Protein AF-0000000068602376 (afdb_homodimer)

Secondary structure (DSSP, 8-state):
------------EEEEEEEEBSS-S-HHHH-EEEEEEEEE----TTEEEEEEEEEE--HHHHHHHHT-STTPPPSSB---S--EEEEEEE-TTS---TT-EEEE-TT--S-SSBSEEEEEGGGEEE--TTS-HHHHHTSTTHHHHHHHHHHHHT--TT-EEEESSTTSHHHHHHHHHHHHTT-EEEEEE---SSHHHHHHHHHHHHHTT-SEEEE----S-----HHHHHHHTTEEEEEESSBHHHHHHHHHHSPTTS--EEEE---TT-BPEEE-HHHHHTS--EEEE--HHHHHHHHHHHHTTHHHHHHHHHHHHHHHHTSS---GGGEEEEEGGGHHHHHHHHHHHHHHTT----S-SSEEEEE-/------------EEEEEEEEBSS-S-HHHH-EEEEEEEEE----TTEEEEEEEEEE--HHHHHHHHT-STTPPPSSB---S--EEEEEEE-TTS---TT-EEEE-TT--S-SSBSEEEEEGGGEEEE-TTS-HHHHHTSTTHHHHHHHHHHHHT--TT-EEEESSTTSHHHHHHHHHHHHTT-EEEEEE---SSHHHHHHHHHHHHHTT-SEEEE----S-----HHHHHHHTTEEEEEESSBHHHHHHHHHHSPTTS--EEEE---TT-BPEEE-HHHHHTS--EEEE--HHHHHHHHHHHHTTHHHHHHHHHHHHHHHHTSS---GGGEEEEEGGGHHHHHHHHHHHHHHSS----S-SSEEEEE-

Structure (mmCIF, N/CA/C/O backbone):
data_AF-0000000068602376-model_v1
#
loop_
_entity.id
_entity.type
_entity.pdbx_description
1 polymer enoyl-
#
loop_
_atom_site.group_PDB
_atom_site.id
_atom_site.type_symbol
_atom_site.label_atom_id
_atom_site.label_alt_id
_atom_site.label_comp_id
_atom_site.label_asym_id
_atom_site.label_entity_id
_atom_site.label_seq_id
_atom_site.pdbx_PDB_ins_code
_atom_site.Cartn_x
_atom_site.Cartn_y
_atom_site.Cartn_z
_atom_site.occupancy
_atom_site.B_iso_or_equiv
_atom_site.auth_seq_id
_atom_site.auth_comp_id
_atom_site.auth_asym_id
_atom_site.auth_atom_id
_atom_site.pdbx_PDB_model_num
ATOM 1 N N . MET A 1 1 ? -50.094 -35.875 -33.281 1 31.22 1 MET A N 1
ATOM 2 C CA . MET A 1 1 ? -48.906 -35.062 -33 1 31.22 1 MET A CA 1
ATOM 3 C C . MET A 1 1 ? -47.906 -35.875 -32.156 1 31.22 1 MET A C 1
ATOM 5 O O . MET A 1 1 ? -48.125 -36.125 -30.984 1 31.22 1 MET A O 1
ATOM 9 N N . ARG A 1 2 ? -47.188 -36.812 -32.812 1 27.69 2 ARG A N 1
ATOM 10 C CA . ARG A 1 2 ? -46.281 -37.844 -32.25 1 27.69 2 ARG A CA 1
ATOM 11 C C . ARG A 1 2 ? -45.094 -37.188 -31.562 1 27.69 2 ARG A C 1
ATOM 13 O O . ARG A 1 2 ? -44.375 -36.406 -32.188 1 27.69 2 ARG A O 1
ATOM 20 N N . ALA A 1 3 ? -45.156 -37.031 -30.234 1 40.62 3 ALA A N 1
ATOM 21 C CA . ALA A 1 3 ? -44.031 -36.562 -29.406 1 40.62 3 ALA A CA 1
ATOM 22 C C . ALA A 1 3 ? -42.719 -37.25 -29.844 1 40.62 3 ALA A C 1
ATOM 24 O O . ALA A 1 3 ? -42.625 -38.469 -29.859 1 40.62 3 ALA A O 1
ATOM 25 N N . LEU A 1 4 ? -41.969 -36.656 -30.734 1 33.56 4 LEU A N 1
ATOM 26 C CA . LEU A 1 4 ? -40.625 -37.094 -31.094 1 33.56 4 LEU A CA 1
ATOM 27 C C . LEU A 1 4 ? -39.812 -37.469 -29.859 1 33.56 4 LEU A C 1
ATOM 29 O O . LEU A 1 4 ? -39.625 -36.625 -28.969 1 33.56 4 LEU A O 1
ATOM 33 N N . ALA A 1 5 ? -39.875 -38.688 -29.469 1 34.16 5 ALA A N 1
ATOM 34 C CA . ALA A 1 5 ? -39.062 -39.156 -28.359 1 34.16 5 ALA A CA 1
ATOM 35 C C . ALA A 1 5 ? -37.625 -38.656 -28.484 1 34.16 5 ALA A C 1
ATOM 37 O O . ALA A 1 5 ? -36.969 -38.844 -29.516 1 34.16 5 ALA A O 1
ATOM 38 N N . ALA A 1 6 ? -37.469 -37.594 -27.922 1 48.09 6 ALA A N 1
ATOM 39 C CA . ALA A 1 6 ? -36.094 -37.125 -27.703 1 48.09 6 ALA A CA 1
ATOM 40 C C . ALA A 1 6 ? -35.156 -38.25 -27.328 1 48.09 6 ALA A C 1
ATOM 42 O O . ALA A 1 6 ? -35.312 -38.875 -26.281 1 48.09 6 ALA A O 1
ATOM 43 N N . VAL A 1 7 ? -34.781 -39.094 -28.359 1 37.28 7 VAL A N 1
ATOM 44 C CA . VAL A 1 7 ? -33.719 -40.031 -28.141 1 37.28 7 VAL A CA 1
ATOM 45 C C . VAL A 1 7 ? -32.625 -39.406 -27.266 1 37.28 7 VAL A C 1
ATOM 47 O O . VAL A 1 7 ? -32 -38.406 -27.656 1 37.28 7 VAL A O 1
ATOM 50 N N . ARG A 1 8 ? -32.719 -39.594 -26.047 1 38.03 8 ARG A N 1
ATOM 51 C CA . ARG A 1 8 ? -31.609 -39.25 -25.156 1 38.03 8 ARG A CA 1
ATOM 52 C C . ARG A 1 8 ? -30.328 -39.969 -25.562 1 38.03 8 ARG A C 1
ATOM 54 O O . ARG A 1 8 ? -30.234 -41.188 -25.469 1 38.03 8 ARG A O 1
ATOM 61 N N . HIS A 1 9 ? -29.672 -39.625 -26.734 1 37.62 9 HIS A N 1
ATOM 62 C CA . HIS A 1 9 ? -28.297 -40.062 -26.922 1 37.62 9 HIS A CA 1
ATOM 63 C C . HIS A 1 9 ? -27.562 -40.125 -25.578 1 37.62 9 HIS A C 1
ATOM 65 O O . HIS A 1 9 ? -27.328 -39.125 -24.922 1 37.62 9 HIS A O 1
ATOM 71 N N . THR A 1 10 ? -27.812 -41.125 -24.938 1 39.94 10 THR A N 1
ATOM 72 C CA . THR A 1 10 ? -27.016 -41.375 -23.75 1 39.94 10 THR A CA 1
ATOM 73 C C . THR A 1 10 ? -25.531 -41.25 -24.062 1 39.94 10 THR A C 1
ATOM 75 O O . THR A 1 10 ? -24.984 -42.062 -24.828 1 39.94 10 THR A O 1
ATOM 78 N N . ALA A 1 11 ? -24.984 -40.125 -24.234 1 47.94 11 ALA A N 1
ATOM 79 C CA . ALA A 1 11 ? -23.562 -39.875 -24.406 1 47.94 11 ALA A CA 1
ATOM 80 C C . ALA A 1 11 ? -22.719 -40.906 -23.641 1 47.94 11 ALA A C 1
ATOM 82 O O . ALA A 1 11 ? -22.891 -41.062 -22.438 1 47.94 11 ALA A O 1
ATOM 83 N N . ARG A 1 12 ? -22.328 -42 -24.234 1 52.59 12 ARG A N 1
ATOM 84 C CA . ARG A 1 12 ? -21.406 -42.969 -23.672 1 52.59 12 ARG A CA 1
ATOM 85 C C . ARG A 1 12 ? -20.266 -42.281 -22.938 1 52.59 12 ARG A C 1
ATOM 87 O O . ARG A 1 12 ? -19.609 -41.375 -23.484 1 52.59 12 ARG A O 1
ATOM 94 N N . ARG A 1 13 ? -20.328 -42.125 -21.547 1 64 13 ARG A N 1
ATOM 95 C CA . ARG A 1 13 ? -19.25 -41.531 -20.781 1 64 13 ARG A CA 1
ATOM 96 C C . ARG A 1 13 ? -18.094 -42.5 -20.562 1 64 13 ARG A C 1
ATOM 98 O O . ARG A 1 13 ? -18.328 -43.656 -20.219 1 64 13 ARG A O 1
ATOM 105 N N . ALA A 1 14 ? -16.906 -42.344 -21.188 1 81.69 14 ALA A N 1
ATOM 106 C CA . ALA A 1 14 ? -15.648 -43 -20.844 1 81.69 14 ALA A CA 1
ATOM 107 C C . ALA A 1 14 ? -15.117 -42.5 -19.5 1 81.69 14 ALA A C 1
ATOM 109 O O . ALA A 1 14 ? -15.75 -41.656 -18.844 1 81.69 14 ALA A O 1
ATOM 110 N N . HIS A 1 15 ? -14.305 -43.312 -18.922 1 88.62 15 HIS A N 1
ATOM 111 C CA . HIS A 1 15 ? -13.711 -42.969 -17.641 1 88.62 15 HIS A CA 1
ATOM 112 C C . HIS A 1 15 ? -12.211 -42.75 -17.766 1 88.62 15 HIS A C 1
ATOM 114 O O . HIS A 1 15 ? -11.586 -43.25 -18.703 1 88.62 15 HIS A O 1
ATOM 120 N N . THR A 1 16 ? -11.703 -41.938 -16.922 1 92.5 16 THR A N 1
ATOM 121 C CA . TH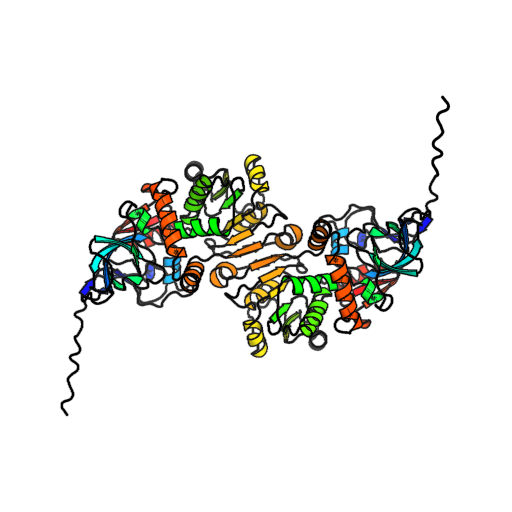R A 1 16 ? -10.266 -41.719 -16.875 1 92.5 16 THR A CA 1
ATOM 122 C C . THR A 1 16 ? -9.773 -41.688 -15.422 1 92.5 16 THR A C 1
ATOM 124 O O . THR A 1 16 ? -10.578 -41.719 -14.492 1 92.5 16 THR A O 1
ATOM 127 N N . GLN A 1 17 ? -8.461 -41.781 -15.289 1 95.75 17 GLN A N 1
ATOM 128 C CA . GLN A 1 17 ? -7.828 -41.656 -13.977 1 95.75 17 GLN A CA 1
ATOM 129 C C . GLN A 1 17 ? -7.605 -40.219 -13.594 1 95.75 17 GLN A C 1
ATOM 131 O O . GLN A 1 17 ? -7.234 -39.375 -14.438 1 95.75 17 GLN A O 1
ATOM 136 N N . ALA A 1 18 ? -7.926 -39.875 -12.375 1 97.06 18 ALA A N 1
ATOM 137 C CA . ALA A 1 18 ? -7.738 -38.5 -11.875 1 97.06 18 ALA A CA 1
ATOM 138 C C . ALA A 1 18 ? -7.684 -38.469 -10.352 1 97.06 18 ALA A C 1
ATOM 140 O O . ALA A 1 18 ? -8.031 -39.469 -9.695 1 97.06 18 ALA A O 1
ATOM 141 N N . LEU A 1 19 ? -7.113 -37.5 -9.82 1 96.44 19 LEU A N 1
ATOM 142 C CA . LEU A 1 19 ? -7.383 -37.156 -8.422 1 96.44 19 LEU A CA 1
ATOM 143 C C . LEU A 1 19 ? -8.719 -36.438 -8.289 1 96.44 19 LEU A C 1
ATOM 145 O O . LEU A 1 19 ? -9.141 -35.719 -9.195 1 96.44 19 LEU A O 1
ATOM 149 N N . TRP A 1 20 ? -9.32 -36.688 -7.188 1 95.25 20 TRP A N 1
ATOM 150 C CA . TRP A 1 20 ? -10.703 -36.25 -6.984 1 95.25 20 TRP A CA 1
ATOM 151 C C . TRP A 1 20 ? -10.945 -35.875 -5.527 1 95.25 20 TRP A C 1
ATOM 153 O O . TRP A 1 20 ? -10.367 -36.5 -4.617 1 95.25 20 TRP A O 1
ATOM 163 N N . HIS A 1 21 ? -11.719 -34.781 -5.328 1 96 21 HIS A N 1
ATOM 164 C CA . HIS A 1 21 ? -12.18 -34.5 -3.975 1 96 21 HIS A CA 1
ATOM 165 C C . HIS A 1 21 ? -13.648 -34.062 -3.969 1 96 21 HIS A C 1
ATOM 167 O O . HIS A 1 21 ? -14.086 -33.344 -4.855 1 96 21 HIS A O 1
ATOM 173 N N . ASP A 1 22 ? -14.375 -34.5 -2.959 1 96.25 22 ASP A N 1
ATOM 174 C CA . ASP A 1 22 ? -15.812 -34.25 -2.844 1 96.25 22 ASP A CA 1
ATOM 175 C C . ASP A 1 22 ? -16.094 -33.094 -1.911 1 96.25 22 ASP A C 1
ATOM 177 O O . ASP A 1 22 ? -17.188 -32.5 -1.949 1 96.25 22 ASP A O 1
ATOM 181 N N . VAL A 1 23 ? -15.18 -32.844 -1.091 1 96.62 23 VAL A N 1
ATOM 182 C CA . VAL A 1 23 ? -15.336 -31.781 -0.103 1 96.62 23 VAL A CA 1
ATOM 183 C C . VAL A 1 23 ? -14.047 -30.969 -0.009 1 96.62 23 VAL A C 1
ATOM 185 O O . VAL A 1 23 ? -13.008 -31.391 -0.519 1 96.62 23 VAL A O 1
ATOM 188 N N . ARG A 1 24 ? -14.227 -29.781 0.564 1 96.12 24 ARG A N 1
ATOM 189 C CA . ARG A 1 24 ? -13.047 -28.969 0.832 1 96.12 24 ARG A CA 1
ATOM 190 C C . ARG A 1 24 ? -12.297 -29.484 2.053 1 96.12 24 ARG A C 1
ATOM 192 O O . ARG A 1 24 ? -12.883 -30.125 2.928 1 96.12 24 ARG A O 1
ATOM 199 N N . GLY A 1 25 ? -11.023 -29.234 2.125 1 93.94 25 GLY A N 1
ATOM 200 C CA . GLY A 1 25 ? -10.172 -29.641 3.238 1 93.94 25 GLY A CA 1
ATOM 201 C C . GLY A 1 25 ? -8.719 -29.812 2.848 1 93.94 25 GLY A C 1
ATOM 202 O O . GLY A 1 25 ? -8.352 -29.625 1.685 1 93.94 25 GLY A O 1
ATOM 203 N N . PRO A 1 26 ? -7.895 -30.172 3.834 1 91.06 26 PRO A N 1
ATOM 204 C CA . PRO A 1 26 ? -6.492 -30.453 3.506 1 91.06 26 PRO A CA 1
ATOM 205 C C . PRO A 1 26 ? -6.344 -31.531 2.438 1 91.06 26 PRO A C 1
ATOM 207 O O . PRO A 1 26 ? -7.02 -32.562 2.494 1 91.06 26 PRO A O 1
ATOM 210 N N . PRO A 1 27 ? -5.492 -31.375 1.512 1 92 27 PRO A N 1
ATOM 211 C CA . PRO A 1 27 ? -5.367 -32.312 0.386 1 92 27 PRO A CA 1
ATOM 212 C C . PRO A 1 27 ? -5.156 -33.75 0.834 1 92 27 PRO A C 1
ATOM 214 O O . PRO A 1 27 ? -5.773 -34.656 0.289 1 92 27 PRO A O 1
ATOM 217 N N . CYS A 1 28 ? -4.363 -33.938 1.797 1 89.12 28 CYS A N 1
ATOM 218 C CA . CYS A 1 28 ? -4.027 -35.281 2.254 1 89.12 28 CYS A CA 1
ATOM 219 C C . CYS A 1 28 ? -5.258 -36 2.818 1 89.12 28 CYS A C 1
ATOM 221 O O . CYS A 1 28 ? -5.277 -37.219 2.922 1 89.12 28 CYS A O 1
ATOM 223 N N . GLU A 1 29 ? -6.199 -35.281 3.143 1 91.56 29 GLU A N 1
ATOM 224 C CA . GLU A 1 29 ? -7.383 -35.844 3.777 1 91.56 29 GLU A CA 1
ATOM 225 C C . GLU A 1 29 ? -8.523 -36 2.775 1 91.56 29 GLU A C 1
ATOM 227 O O . GLU A 1 29 ? -9.352 -36.906 2.904 1 91.56 29 GLU A O 1
ATOM 232 N N . VAL A 1 30 ? -8.57 -35.156 1.806 1 95.75 30 VAL A N 1
ATOM 233 C CA . VAL A 1 30 ? -9.82 -35.094 1.056 1 95.75 30 VAL A CA 1
ATOM 234 C C . VAL A 1 30 ? -9.594 -35.625 -0.364 1 95.75 30 VAL A C 1
ATOM 236 O O . VAL A 1 30 ? -10.555 -35.938 -1.068 1 95.75 30 VAL A O 1
ATOM 239 N N . LEU A 1 31 ? -8.383 -35.688 -0.859 1 95.81 31 LEU A N 1
ATOM 240 C CA . LEU A 1 31 ? -8.102 -36.156 -2.215 1 95.81 31 LEU A CA 1
ATOM 241 C C . LEU A 1 31 ? -8.148 -37.656 -2.299 1 95.81 31 LEU A C 1
ATOM 243 O O . LEU A 1 31 ? -7.691 -38.344 -1.386 1 95.81 31 LEU A O 1
ATOM 247 N N . THR A 1 32 ? -8.664 -38.125 -3.369 1 95.81 32 THR A N 1
ATOM 248 C CA . THR A 1 32 ? -8.664 -39.562 -3.67 1 95.81 32 THR A CA 1
ATOM 249 C C . THR A 1 32 ? -8.281 -39.781 -5.129 1 95.81 32 THR A C 1
ATOM 251 O O . THR A 1 32 ? -8.68 -39.031 -6.016 1 95.81 32 THR A O 1
ATOM 254 N N . PHE A 1 33 ? -7.539 -40.844 -5.359 1 95.56 33 PHE A N 1
ATOM 255 C CA . PHE A 1 33 ? -7.285 -41.312 -6.719 1 95.56 33 PHE A CA 1
ATOM 256 C C . PHE A 1 33 ? -8.445 -42.156 -7.227 1 95.56 33 PHE A C 1
ATOM 258 O O . PHE A 1 33 ? -8.875 -43.125 -6.559 1 95.56 33 PHE A O 1
ATOM 265 N N . ARG A 1 34 ? -8.898 -41.781 -8.359 1 95.5 34 ARG A N 1
ATOM 266 C CA . ARG A 1 34 ? -10.023 -42.5 -8.945 1 95.5 34 ARG A CA 1
ATOM 267 C C . ARG A 1 34 ? -9.711 -42.938 -10.383 1 95.5 34 ARG A C 1
ATOM 269 O O . ARG A 1 34 ? -9.078 -42.188 -11.133 1 95.5 34 ARG A O 1
ATOM 276 N N . ASP A 1 35 ? -10.219 -44.031 -10.773 1 93.25 35 ASP A N 1
ATOM 277 C CA . ASP A 1 35 ? -10.055 -44.531 -12.141 1 93.25 35 ASP A CA 1
ATOM 278 C C . ASP A 1 35 ? -11.375 -44.5 -12.898 1 93.25 35 ASP A C 1
ATOM 280 O O . ASP A 1 35 ? -11.469 -45 -14.023 1 93.25 35 ASP A O 1
ATOM 284 N N . ASP A 1 36 ? -12.336 -43.938 -12.25 1 93.69 36 ASP A N 1
ATOM 285 C CA . ASP A 1 36 ? -13.672 -43.938 -12.836 1 93.69 36 ASP A CA 1
ATOM 286 C C . ASP A 1 36 ? -14.211 -42.531 -13 1 93.69 36 ASP A C 1
ATOM 288 O O . ASP A 1 36 ? -15.43 -42.312 -12.945 1 93.69 36 ASP A O 1
ATOM 292 N N . VAL A 1 37 ? -13.344 -41.562 -13.117 1 93.69 37 VAL A N 1
ATOM 293 C CA . VAL A 1 37 ? -13.805 -40.188 -13.32 1 93.69 37 VAL A CA 1
ATOM 294 C C . VAL A 1 37 ? -14.359 -40.031 -14.734 1 93.69 37 VAL A C 1
ATOM 296 O O . VAL A 1 37 ? -13.703 -40.406 -15.711 1 93.69 37 VAL A O 1
ATOM 299 N N . PRO A 1 38 ? -15.547 -39.531 -14.828 1 89.88 38 PRO A N 1
ATOM 300 C CA . PRO A 1 38 ? -16.188 -39.438 -16.141 1 89.88 38 PRO A CA 1
ATOM 301 C C . PRO A 1 38 ? -15.453 -38.469 -17.078 1 89.88 38 PRO A C 1
ATOM 303 O O . PRO A 1 38 ? -14.961 -37.438 -16.641 1 89.88 38 PRO A O 1
ATOM 306 N N . VAL A 1 39 ? -15.289 -38.844 -18.344 1 90.81 39 VAL A N 1
ATOM 307 C CA . VAL A 1 39 ? -14.766 -38 -19.422 1 90.81 39 VAL A CA 1
ATOM 308 C C . VAL A 1 39 ? -15.648 -38.156 -20.672 1 90.81 39 VAL A C 1
ATOM 310 O O . VAL A 1 39 ? -16.141 -39.25 -20.969 1 90.81 39 VAL A O 1
ATOM 313 N N . GLU A 1 40 ? -15.906 -37.094 -21.281 1 88 40 GLU A N 1
ATOM 314 C CA . GLU A 1 40 ? -16.734 -37.094 -22.469 1 88 40 GLU A CA 1
ATOM 315 C C . GLU A 1 40 ? -16.109 -37.969 -23.562 1 88 40 GLU A C 1
ATOM 317 O O . GLU A 1 40 ? -14.891 -37.938 -23.766 1 88 40 GLU A O 1
ATOM 322 N N . THR A 1 41 ? -16.922 -38.719 -24.266 1 88.06 41 THR A N 1
ATOM 323 C CA . THR A 1 41 ? -16.422 -39.625 -25.297 1 88.06 41 THR A CA 1
ATOM 324 C C . THR A 1 41 ? -16.453 -38.938 -26.672 1 88.06 41 THR A C 1
ATOM 326 O O . THR A 1 41 ? -15.609 -39.219 -27.516 1 88.06 41 THR A O 1
ATOM 329 N N . THR A 1 42 ? -17.422 -38.094 -26.875 1 87.19 42 THR A N 1
ATOM 330 C CA . THR A 1 42 ? -17.578 -37.469 -28.188 1 87.19 42 THR A CA 1
ATOM 331 C C . THR A 1 42 ? -16.812 -36.156 -28.25 1 87.19 42 THR A C 1
ATOM 333 O O . THR A 1 42 ? -16.969 -35.281 -27.406 1 87.19 42 THR A O 1
ATOM 336 N N . VAL A 1 43 ? -15.914 -36.125 -29.188 1 94.19 43 VAL A N 1
ATOM 337 C CA . VAL A 1 43 ? -15.156 -34.906 -29.469 1 94.19 43 VAL A CA 1
ATOM 338 C C . VAL A 1 43 ? -15.711 -34.219 -30.719 1 94.19 43 VAL A C 1
ATOM 340 O O . VAL A 1 43 ? -15.328 -34.562 -31.844 1 94.19 43 VAL A O 1
ATOM 343 N N . GLU A 1 44 ? -16.703 -33.344 -30.562 1 93.5 44 GLU A N 1
ATOM 344 C CA . GLU A 1 44 ? -17.375 -32.656 -31.672 1 93.5 44 GLU A CA 1
ATOM 345 C C . GLU A 1 44 ? -17.25 -31.141 -31.547 1 93.5 44 GLU A C 1
ATOM 347 O O . GLU A 1 44 ? -16.766 -30.625 -30.531 1 93.5 44 GLU A O 1
ATOM 352 N N . GLY A 1 45 ? -17.531 -30.484 -32.625 1 96 45 GLY A N 1
ATOM 353 C CA . GLY A 1 45 ? -17.5 -29.031 -32.594 1 96 45 GLY A CA 1
ATOM 354 C C . GLY A 1 45 ? -16.125 -28.453 -32.281 1 96 45 GLY A C 1
ATOM 355 O O . GLY A 1 45 ? -15.148 -28.797 -32.969 1 96 45 GLY A O 1
ATOM 356 N N . ASP A 1 46 ? -16.078 -27.609 -31.203 1 96.75 46 ASP A N 1
ATOM 357 C CA . ASP A 1 46 ? -14.82 -26.922 -30.875 1 96.75 46 ASP A CA 1
ATOM 358 C C . ASP A 1 46 ? -14.07 -27.672 -29.766 1 96.75 46 ASP A C 1
ATOM 360 O O . ASP A 1 46 ? -13.117 -27.156 -29.188 1 96.75 46 ASP A O 1
ATOM 364 N N . ARG A 1 47 ? -14.477 -28.875 -29.484 1 96.88 47 ARG A N 1
ATOM 365 C CA . ARG A 1 47 ? -13.906 -29.625 -28.375 1 96.88 47 ARG A CA 1
ATOM 366 C C . ARG A 1 47 ? -12.648 -30.375 -28.797 1 96.88 47 ARG A C 1
ATOM 368 O O . ARG A 1 47 ? -12.484 -30.703 -29.984 1 96.88 47 ARG A O 1
ATOM 375 N N . VAL A 1 48 ? -11.781 -30.594 -27.891 1 97.69 48 VAL A N 1
ATOM 376 C CA . VAL A 1 48 ? -10.562 -31.375 -28.094 1 97.69 48 VAL A CA 1
ATOM 377 C C . VAL A 1 48 ? -10.367 -32.344 -26.922 1 97.69 48 VAL A C 1
ATOM 379 O O . VAL A 1 48 ? -10.773 -32.062 -25.797 1 97.69 48 VAL A O 1
ATOM 382 N N . ARG A 1 49 ? -9.828 -33.5 -27.234 1 97.38 49 ARG A N 1
ATOM 383 C CA . ARG A 1 49 ? -9.32 -34.406 -26.219 1 97.38 49 ARG A CA 1
ATOM 384 C C . ARG A 1 49 ? -7.828 -34.219 -25.984 1 97.38 49 ARG A C 1
ATOM 386 O O . ARG A 1 49 ? -7.035 -34.25 -26.938 1 97.38 49 ARG A O 1
ATOM 393 N N . VAL A 1 50 ? -7.484 -33.938 -24.812 1 97.75 50 VAL A N 1
ATOM 394 C CA . VAL A 1 50 ? -6.098 -33.625 -24.453 1 97.75 50 VAL A CA 1
ATOM 395 C C . VAL A 1 50 ? -5.586 -34.688 -23.469 1 97.75 50 VAL A C 1
ATOM 397 O O . VAL A 1 50 ? -6.18 -34.906 -22.422 1 97.75 50 VAL A O 1
ATOM 400 N N . ARG A 1 51 ? -4.566 -35.406 -23.859 1 97.88 51 ARG A N 1
ATOM 401 C CA . ARG A 1 51 ? -3.816 -36.219 -22.922 1 97.88 51 ARG A CA 1
ATOM 402 C C . ARG A 1 51 ? -2.863 -35.375 -22.078 1 97.88 51 ARG A C 1
ATOM 404 O O . ARG A 1 51 ? -1.942 -34.75 -22.609 1 97.88 51 ARG A O 1
ATOM 411 N N . ILE A 1 52 ? -3.068 -35.344 -20.781 1 98.06 52 ILE A N 1
ATOM 412 C CA . ILE A 1 52 ? -2.207 -34.531 -19.922 1 98.06 52 ILE A CA 1
ATOM 413 C C . ILE A 1 52 ? -0.85 -35.219 -19.766 1 98.06 52 ILE A C 1
ATOM 415 O O . ILE A 1 52 ? -0.779 -36.406 -19.453 1 98.06 52 ILE A O 1
ATOM 419 N N . LEU A 1 53 ? 0.186 -34.531 -20.047 1 97.94 53 LEU A N 1
ATOM 420 C CA . LEU A 1 53 ? 1.535 -35.062 -19.938 1 97.94 53 LEU A CA 1
ATOM 421 C C . LEU A 1 53 ? 2.113 -34.812 -18.547 1 97.94 53 LEU A C 1
ATOM 423 O O . LEU A 1 53 ? 2.705 -35.719 -17.953 1 97.94 53 LEU A O 1
ATOM 427 N N . ALA A 1 54 ? 1.954 -33.656 -18.047 1 97.81 54 ALA A N 1
ATOM 428 C CA . ALA A 1 54 ? 2.477 -33.281 -16.734 1 97.81 54 ALA A CA 1
ATOM 429 C C . ALA A 1 54 ? 1.721 -32.094 -16.156 1 97.81 54 ALA A C 1
ATOM 431 O O . ALA A 1 54 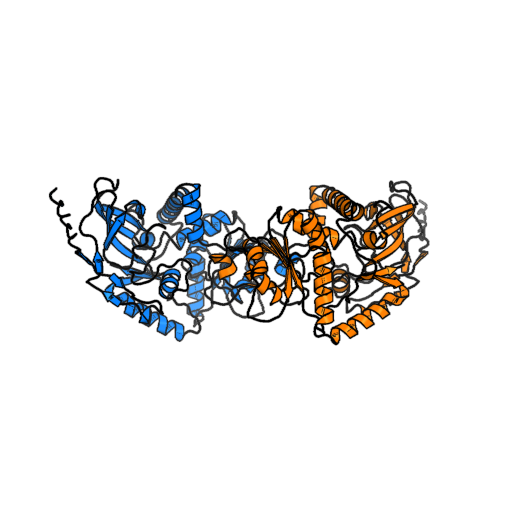? 1.228 -31.234 -16.906 1 97.81 54 ALA A O 1
ATOM 432 N N . SER A 1 55 ? 1.555 -32 -14.883 1 97.62 55 SER A N 1
ATOM 433 C CA . SER A 1 55 ? 0.908 -30.938 -14.133 1 97.62 55 SER A CA 1
ATOM 434 C C . SER A 1 55 ? 1.605 -30.703 -12.797 1 97.62 55 SER A C 1
ATOM 436 O O . SER A 1 55 ? 1.837 -31.641 -12.031 1 97.62 55 SER A O 1
ATOM 438 N N . PRO A 1 56 ? 1.912 -29.438 -12.523 1 95.94 56 PRO A N 1
ATOM 439 C CA . PRO A 1 56 ? 2.543 -29.156 -11.234 1 95.94 56 PRO A CA 1
ATOM 440 C C . PRO A 1 56 ? 1.533 -29.062 -10.094 1 95.94 56 PRO A C 1
ATOM 442 O O . PRO A 1 56 ? 0.326 -28.984 -10.336 1 95.94 56 PRO A O 1
ATOM 445 N N . VAL A 1 57 ? 2.059 -29.125 -8.883 1 93.44 57 VAL A N 1
ATOM 446 C CA . VAL A 1 57 ? 1.296 -28.766 -7.691 1 93.44 57 VAL A CA 1
ATOM 447 C C . VAL A 1 57 ? 1.736 -27.391 -7.195 1 93.44 57 VAL A C 1
ATOM 449 O O . VAL A 1 57 ? 2.871 -27.219 -6.746 1 93.44 57 VAL A O 1
ATOM 452 N N . ASN A 1 58 ? 0.888 -26.438 -7.301 1 91.62 58 ASN A N 1
ATOM 453 C CA . ASN A 1 58 ? 1.152 -25.094 -6.793 1 91.62 58 ASN A CA 1
ATOM 454 C C . ASN A 1 58 ? 0.476 -24.859 -5.445 1 91.62 58 ASN A C 1
ATOM 456 O O . ASN A 1 58 ? -0.535 -25.5 -5.137 1 91.62 58 ASN A O 1
ATOM 460 N N . PRO A 1 59 ? 1.033 -23.906 -4.668 1 87.12 59 PRO A N 1
ATOM 461 C CA . PRO A 1 59 ? 0.331 -23.531 -3.438 1 87.12 59 PRO A CA 1
ATOM 462 C C . PRO A 1 59 ? -1.11 -23.094 -3.691 1 87.12 59 PRO A C 1
ATOM 464 O O . PRO A 1 59 ? -1.993 -23.359 -2.873 1 87.12 59 PRO A O 1
ATOM 467 N N . SER A 1 60 ? -1.362 -22.484 -4.801 1 89.31 60 SER A N 1
ATOM 468 C CA . SER A 1 60 ? -2.711 -22.047 -5.148 1 89.31 60 SER A CA 1
ATOM 469 C C . SER A 1 60 ? -3.646 -23.25 -5.328 1 89.31 60 SER A C 1
ATOM 471 O O . SER A 1 60 ? -4.844 -23.141 -5.059 1 89.31 60 SER A O 1
ATOM 473 N N . ASP A 1 61 ? -3.125 -24.406 -5.797 1 92 61 ASP A N 1
ATOM 474 C CA . ASP A 1 61 ? -3.932 -25.625 -5.902 1 92 61 ASP A CA 1
ATOM 475 C C . ASP A 1 61 ? -4.359 -26.125 -4.523 1 92 61 ASP A C 1
ATOM 477 O O . ASP A 1 61 ? -5.52 -26.484 -4.32 1 92 61 ASP A O 1
ATOM 481 N N . VAL A 1 62 ? -3.443 -26.094 -3.652 1 88.5 62 VAL A N 1
ATOM 482 C CA . VAL A 1 62 ? -3.699 -26.531 -2.285 1 88.5 62 VAL A CA 1
ATOM 483 C C . VAL A 1 62 ? -4.75 -25.625 -1.638 1 88.5 62 VAL A C 1
ATOM 485 O O . VAL A 1 62 ? -5.723 -26.125 -1.058 1 88.5 62 VAL A O 1
ATOM 488 N N . ASN A 1 63 ? -4.551 -24.344 -1.809 1 88.69 63 ASN A N 1
ATOM 489 C CA . ASN A 1 63 ? -5.5 -23.375 -1.255 1 88.69 63 ASN A CA 1
ATOM 490 C C . ASN A 1 63 ? -6.895 -23.562 -1.854 1 88.69 63 ASN A C 1
ATOM 492 O O . ASN A 1 63 ? -7.898 -23.391 -1.162 1 88.69 63 ASN A O 1
ATOM 496 N N . ALA A 1 64 ? -6.941 -23.859 -3.096 1 91.69 64 ALA A N 1
ATOM 497 C CA . ALA A 1 64 ? -8.219 -24.094 -3.766 1 91.69 64 ALA A CA 1
ATOM 498 C C . ALA A 1 64 ? -8.922 -25.328 -3.209 1 91.69 64 ALA A C 1
ATOM 500 O O . ALA A 1 64 ? -10.133 -25.312 -2.98 1 91.69 64 ALA A O 1
ATOM 501 N N . ILE A 1 65 ? -8.203 -26.344 -2.955 1 93.62 65 ILE A N 1
ATOM 502 C CA . ILE A 1 65 ? -8.758 -27.578 -2.395 1 93.62 65 ILE A CA 1
ATOM 503 C C . ILE A 1 65 ? -9.289 -27.297 -0.99 1 93.62 65 ILE A C 1
ATOM 505 O O . ILE A 1 65 ? -10.375 -27.766 -0.63 1 93.62 65 ILE A O 1
ATOM 509 N N . GLU A 1 66 ? -8.562 -26.469 -0.292 1 91.94 66 GLU A N 1
ATOM 510 C CA . GLU A 1 66 ? -8.93 -26.125 1.079 1 91.94 66 GLU A CA 1
ATOM 511 C C . GLU A 1 66 ? -10.102 -25.141 1.107 1 91.94 66 GLU A C 1
ATOM 513 O O . GLU A 1 66 ? -10.766 -24.984 2.137 1 91.94 66 GLU A O 1
ATOM 518 N N . GLY A 1 67 ? -10.312 -24.453 0.058 1 90.25 67 GLY A N 1
ATOM 519 C CA . GLY A 1 67 ? -11.398 -23.484 -0.021 1 90.25 67 GLY A CA 1
ATOM 520 C C . GLY A 1 67 ? -10.992 -22.094 0.419 1 90.25 67 GLY A C 1
ATOM 521 O O . GLY A 1 67 ? -11.844 -21.25 0.726 1 90.25 67 GLY A O 1
ATOM 522 N N . THR A 1 68 ? -9.734 -21.812 0.487 1 82.38 68 THR A N 1
ATOM 523 C CA . THR A 1 68 ? -9.25 -20.516 0.958 1 82.38 68 THR A CA 1
ATOM 524 C C . THR A 1 68 ? -8.797 -19.656 -0.213 1 82.38 68 THR A C 1
ATOM 526 O O . THR A 1 68 ? -8.297 -18.547 -0.014 1 82.38 68 THR A O 1
ATOM 529 N N . TYR A 1 69 ? -9 -20.109 -1.362 1 82.5 69 TYR A N 1
ATOM 530 C CA . TYR A 1 69 ? -8.672 -19.359 -2.568 1 82.5 69 TYR A CA 1
ATOM 531 C C . TYR A 1 69 ? -9.922 -18.75 -3.186 1 82.5 69 TYR A C 1
ATOM 533 O O . TYR A 1 69 ? -10.828 -19.469 -3.609 1 82.5 69 TYR A O 1
ATOM 541 N N . PRO A 1 70 ? -9.953 -17.406 -3.225 1 78.75 70 PRO A N 1
ATOM 542 C CA . PRO A 1 70 ? -11.156 -16.781 -3.771 1 78.75 70 PRO A CA 1
ATOM 543 C C . PRO A 1 70 ? -11.453 -17.219 -5.203 1 78.75 70 PRO A C 1
ATOM 545 O O . PRO A 1 70 ? -10.531 -17.328 -6.023 1 78.75 70 PRO A O 1
ATOM 548 N N . GLY A 1 71 ? -12.742 -17.594 -5.426 1 76.81 71 GLY A N 1
ATOM 549 C CA . GLY A 1 71 ? -13.18 -17.953 -6.766 1 76.81 71 GLY A CA 1
ATOM 550 C C . GLY A 1 71 ? -13.031 -19.438 -7.066 1 76.81 71 GLY A C 1
ATOM 551 O O . GLY A 1 71 ? -13.453 -19.906 -8.125 1 76.81 71 GLY A O 1
ATOM 552 N N . ALA A 1 72 ? -12.43 -20.109 -6.109 1 81.81 72 ALA A N 1
ATOM 553 C CA . ALA A 1 72 ? -12.266 -21.547 -6.344 1 81.81 72 ALA A CA 1
ATOM 554 C C . ALA A 1 72 ? -13.617 -22.234 -6.504 1 81.81 72 ALA A C 1
ATOM 556 O O . ALA A 1 72 ? -14.555 -21.953 -5.758 1 81.81 72 ALA A O 1
ATOM 557 N N . ARG A 1 73 ? -13.656 -23.062 -7.48 1 85.06 73 ARG A N 1
ATOM 558 C CA . ARG A 1 73 ? -14.883 -23.812 -7.742 1 85.06 73 ARG A CA 1
ATOM 559 C C . ARG A 1 73 ? -15.141 -24.828 -6.645 1 85.06 73 ARG A C 1
ATOM 561 O O . ARG A 1 73 ? -14.195 -25.391 -6.07 1 85.06 73 ARG A O 1
ATOM 568 N N . ALA A 1 74 ? -16.359 -25.109 -6.484 1 90.25 74 ALA A N 1
ATOM 569 C CA . ALA A 1 74 ? -16.766 -26.031 -5.43 1 90.25 74 ALA A CA 1
ATOM 570 C C . ALA A 1 74 ? -16.578 -27.484 -5.871 1 90.25 74 ALA A C 1
ATOM 572 O O . ALA A 1 74 ? -16.75 -27.812 -7.047 1 90.25 74 ALA A O 1
ATOM 573 N N . PRO A 1 75 ? -16.156 -28.328 -4.898 1 92.81 75 PRO A N 1
ATOM 574 C CA . PRO A 1 75 ? -16.188 -29.766 -5.184 1 92.81 75 PRO A CA 1
ATOM 575 C C . PRO A 1 75 ? -17.609 -30.281 -5.43 1 92.81 75 PRO A C 1
ATOM 577 O O . PRO A 1 75 ? -18.578 -29.609 -5.082 1 92.81 75 PRO A O 1
ATOM 580 N N . PRO A 1 76 ? -17.766 -31.484 -6.027 1 94 76 PRO A N 1
ATOM 581 C CA . PRO A 1 76 ? -16.688 -32.406 -6.406 1 94 76 PRO A CA 1
ATOM 582 C C . PRO A 1 76 ? -15.961 -31.969 -7.672 1 94 76 PRO A C 1
ATOM 584 O O . PRO A 1 76 ? -16.578 -31.438 -8.594 1 94 76 PRO A O 1
ATOM 587 N N . ARG A 1 77 ? -14.633 -32.156 -7.656 1 94.5 77 ARG A N 1
ATOM 588 C CA . ARG A 1 77 ? -13.906 -31.781 -8.867 1 94.5 77 ARG A CA 1
ATOM 589 C C . ARG A 1 77 ? -12.5 -32.375 -8.867 1 94.5 77 ARG A C 1
ATOM 591 O O . ARG A 1 77 ? -12.016 -32.844 -7.828 1 94.5 77 ARG A O 1
ATOM 598 N N . VAL A 1 78 ? -11.883 -32.406 -10.094 1 96.12 78 VAL A N 1
ATOM 599 C CA . VAL A 1 78 ? -10.461 -32.656 -10.297 1 96.12 78 VAL A CA 1
ATOM 600 C C . VAL A 1 78 ? -9.656 -31.391 -10.031 1 96.12 78 VAL A C 1
ATOM 602 O O . VAL A 1 78 ? -9.969 -30.328 -10.578 1 96.12 78 VAL A O 1
ATOM 605 N N . PRO A 1 79 ? -8.602 -31.453 -9.125 1 95.75 79 PRO A N 1
ATOM 606 C CA . PRO A 1 79 ? -7.785 -30.266 -8.859 1 95.75 79 PRO A CA 1
ATOM 607 C C . PRO A 1 79 ? -6.727 -30.016 -9.922 1 95.75 79 PRO A C 1
ATOM 609 O O . PRO A 1 79 ? -6.551 -30.844 -10.828 1 95.75 79 PRO A O 1
ATOM 612 N N . GLY A 1 80 ? -6.047 -28.922 -9.773 1 95.12 80 GLY A N 1
ATOM 613 C CA . GLY A 1 80 ? -4.973 -28.531 -10.68 1 95.12 80 GLY A CA 1
ATOM 614 C C . GLY A 1 80 ? -5.391 -27.469 -11.672 1 95.12 80 GLY A C 1
ATOM 615 O O . GLY A 1 80 ? -6.414 -27.594 -12.352 1 95.12 80 GLY A O 1
ATOM 616 N N . ALA A 1 81 ? -4.535 -26.453 -11.758 1 94 81 ALA A N 1
ATOM 617 C CA . ALA A 1 81 ? -4.91 -25.328 -12.617 1 94 81 ALA A CA 1
ATOM 618 C C . ALA A 1 81 ? -3.879 -25.109 -13.719 1 94 81 ALA A C 1
ATOM 620 O O . ALA A 1 81 ? -4.078 -24.281 -14.609 1 94 81 ALA A O 1
ATOM 621 N N . GLU A 1 82 ? -2.848 -25.875 -13.695 1 96.62 82 GLU A N 1
ATOM 622 C CA . GLU A 1 82 ? -1.736 -25.719 -14.633 1 96.62 82 GLU A CA 1
ATOM 623 C C . GLU A 1 82 ? -1.272 -27.078 -15.148 1 96.62 82 GLU A C 1
ATOM 625 O O . GLU A 1 82 ? -1.346 -28.078 -14.438 1 96.62 82 GLU A O 1
ATOM 630 N N . GLY A 1 83 ? -0.843 -27.047 -16.453 1 97.81 83 GLY A N 1
ATOM 631 C CA . GLY A 1 83 ? -0.342 -28.281 -17.031 1 97.81 83 GLY A CA 1
ATOM 632 C C . GLY A 1 83 ? -0.152 -28.203 -18.531 1 97.81 83 GLY A C 1
ATOM 633 O O . GLY A 1 83 ? -0.61 -27.25 -19.172 1 97.81 83 GLY A O 1
ATOM 634 N N . VAL A 1 84 ? 0.559 -29.234 -19.047 1 98.38 84 VAL A N 1
ATOM 635 C CA . VAL A 1 84 ? 0.787 -29.375 -20.484 1 98.38 84 VAL A CA 1
ATOM 636 C C . VAL A 1 84 ? 0.216 -30.703 -20.984 1 98.38 84 VAL A C 1
ATOM 638 O O . VAL A 1 84 ? 0.22 -31.703 -20.25 1 98.38 84 VAL A O 1
ATOM 641 N N . GLY A 1 85 ? -0.354 -30.672 -22.125 1 98.19 85 GLY A N 1
ATOM 642 C CA . GLY A 1 85 ? -0.895 -31.875 -22.75 1 98.19 85 GLY A CA 1
ATOM 643 C C . GLY A 1 85 ? -0.726 -31.891 -24.25 1 98.19 85 GLY A C 1
ATOM 644 O O . GLY A 1 85 ? -0.119 -30.984 -24.828 1 98.19 85 GLY A O 1
ATOM 645 N N . GLU A 1 86 ? -1.164 -32.969 -24.766 1 98.19 86 GLU A N 1
ATOM 646 C CA . GLU A 1 86 ? -1.157 -33.156 -26.219 1 98.19 86 GLU A CA 1
ATOM 647 C C . GLU A 1 86 ? -2.557 -33.469 -26.734 1 98.19 86 GLU A C 1
ATOM 649 O O . GLU A 1 86 ? -3.273 -34.281 -26.141 1 98.19 86 GLU A O 1
ATOM 654 N N . ILE A 1 87 ? -2.914 -32.844 -27.812 1 98.31 87 ILE A N 1
ATOM 655 C CA . ILE A 1 87 ? -4.215 -33.094 -28.406 1 98.31 87 ILE A CA 1
ATOM 656 C C . ILE A 1 87 ? -4.207 -34.469 -29.078 1 98.31 87 ILE A C 1
ATOM 658 O O . ILE A 1 87 ? -3.367 -34.75 -29.938 1 98.31 87 ILE A O 1
ATOM 662 N N . THR A 1 88 ? -5.18 -35.344 -28.672 1 97.88 88 THR A N 1
ATOM 663 C CA . THR A 1 88 ? -5.27 -36.688 -29.234 1 97.88 88 THR A CA 1
ATOM 664 C C . THR A 1 88 ? -6.473 -36.812 -30.172 1 97.88 88 THR A C 1
ATOM 666 O O . THR A 1 88 ? -6.535 -37.719 -30.984 1 97.88 88 THR A O 1
ATOM 669 N N . GLU A 1 89 ? -7.434 -35.969 -29.969 1 97.56 89 GLU A N 1
ATOM 670 C CA . GLU A 1 89 ? -8.602 -35.844 -30.828 1 97.56 89 GLU A CA 1
ATOM 671 C C . GLU A 1 89 ? -9.062 -34.406 -30.922 1 97.56 89 GLU A C 1
ATOM 673 O O . GLU A 1 89 ? -9.031 -33.656 -29.922 1 97.56 89 GLU A O 1
ATOM 678 N N . ALA A 1 90 ? -9.484 -34 -32.094 1 97.88 90 ALA A N 1
ATOM 679 C CA . ALA A 1 90 ? -9.93 -32.625 -32.312 1 97.88 90 ALA A CA 1
ATOM 680 C C . ALA A 1 90 ? -11.234 -32.594 -33.094 1 97.88 90 ALA A C 1
ATOM 682 O O . ALA A 1 90 ? -11.344 -33.219 -34.156 1 97.88 90 ALA A O 1
ATOM 683 N N . GLY A 1 91 ? -12.117 -31.859 -32.562 1 96.94 91 GLY A N 1
ATOM 684 C CA . GLY A 1 91 ? -13.344 -31.641 -33.312 1 96.94 91 GLY A CA 1
ATOM 685 C C . GLY A 1 91 ? -13.141 -30.766 -34.531 1 96.94 91 GLY A C 1
ATOM 686 O O . GLY A 1 91 ? -12.211 -29.969 -34.594 1 96.94 91 GLY A O 1
ATOM 687 N N . PRO A 1 92 ? -14.055 -30.906 -35.469 1 95.75 92 PRO A N 1
ATOM 688 C CA . PRO A 1 92 ? -13.867 -30.234 -36.75 1 95.75 92 PRO A CA 1
ATOM 689 C C . PRO A 1 92 ? -13.867 -28.719 -36.625 1 95.75 92 PRO A C 1
ATOM 691 O O . PRO A 1 92 ? -13.258 -28.031 -37.469 1 95.75 92 PRO A O 1
ATOM 694 N N . ALA A 1 93 ? -14.469 -28.156 -35.656 1 97.19 93 ALA A N 1
ATOM 695 C CA . ALA A 1 93 ? -14.586 -26.703 -35.531 1 97.19 93 ALA A CA 1
ATOM 696 C C . ALA A 1 93 ? -13.609 -26.172 -34.5 1 97.19 93 ALA A C 1
ATOM 698 O O . ALA A 1 93 ? -13.711 -25 -34.094 1 97.19 93 ALA A O 1
ATOM 699 N N . SER A 1 94 ? -12.672 -27.016 -34 1 96.81 94 SER A N 1
ATOM 700 C CA . SER A 1 94 ? -11.773 -26.609 -32.938 1 96.81 94 SER A CA 1
ATOM 701 C C . SER A 1 94 ? -10.648 -25.719 -33.438 1 96.81 94 SER A C 1
ATOM 703 O O . SER A 1 94 ? -10.039 -24.984 -32.688 1 96.81 94 SER A O 1
ATOM 705 N N . GLY A 1 95 ? -10.336 -25.844 -34.75 1 96.19 95 GLY A N 1
ATOM 706 C CA . GLY A 1 95 ? -9.18 -25.156 -35.312 1 96.19 95 GLY A CA 1
ATOM 707 C C . GLY A 1 95 ? -7.855 -25.719 -34.844 1 96.19 95 GLY A C 1
ATOM 708 O O . GLY A 1 95 ? -6.816 -25.078 -34.969 1 96.19 95 GLY A O 1
ATOM 709 N N . ARG A 1 96 ? -7.84 -26.906 -34.219 1 97.38 96 ARG A N 1
ATOM 710 C CA . ARG A 1 96 ? -6.645 -27.531 -33.656 1 97.38 96 ARG A CA 1
ATOM 711 C C . ARG A 1 96 ? -6.316 -28.828 -34.406 1 97.38 96 ARG A C 1
ATOM 713 O O . ARG A 1 96 ? -7.152 -29.359 -35.125 1 97.38 96 ARG A O 1
ATOM 720 N N . MET A 1 97 ? -5.105 -29.312 -34.219 1 96.62 97 MET A N 1
ATOM 721 C CA . MET A 1 97 ? -4.645 -30.547 -34.844 1 96.62 97 MET A CA 1
ATOM 722 C C . MET A 1 97 ? -4.164 -31.547 -33.812 1 96.62 97 MET A C 1
ATOM 724 O O . MET A 1 97 ? -3.537 -31.156 -32.812 1 96.62 97 MET A O 1
ATOM 728 N N . VAL A 1 98 ? -4.414 -32.75 -34.156 1 97.69 98 VAL A N 1
ATOM 729 C CA . VAL A 1 98 ? -3.883 -33.844 -33.344 1 97.69 98 VAL A CA 1
ATOM 730 C C . VAL A 1 98 ? -2.359 -33.75 -33.281 1 97.69 98 VAL A C 1
ATOM 732 O O . VAL A 1 98 ? -1.712 -33.5 -34.312 1 97.69 98 VAL A O 1
ATOM 735 N N . GLY A 1 99 ? -1.796 -33.844 -32.094 1 97.38 99 GLY A N 1
ATOM 736 C CA . GLY A 1 99 ? -0.352 -33.812 -31.938 1 97.38 99 GLY A CA 1
ATOM 737 C C . GLY A 1 99 ? 0.136 -32.469 -31.391 1 97.38 99 GLY A C 1
ATOM 738 O O . GLY A 1 99 ? 1.267 -32.375 -30.906 1 97.38 99 GLY A O 1
ATOM 739 N N . GLU A 1 100 ? -0.668 -31.453 -31.406 1 97.88 100 GLU A N 1
ATOM 740 C CA . GLU A 1 100 ? -0.287 -30.156 -30.859 1 97.88 100 GLU A CA 1
ATOM 741 C C . GLU A 1 100 ? -0.11 -30.219 -29.359 1 97.88 100 GLU A C 1
ATOM 743 O O . GLU A 1 100 ? -0.886 -30.875 -28.656 1 97.88 100 GLU A O 1
ATOM 748 N N . ARG A 1 101 ? 0.951 -29.609 -28.906 1 98.12 101 ARG A N 1
ATOM 749 C CA . ARG A 1 101 ? 1.143 -29.422 -27.469 1 98.12 101 ARG A CA 1
ATOM 750 C C . ARG A 1 101 ? 0.403 -28.188 -26.969 1 98.12 101 ARG A C 1
ATOM 752 O O . ARG A 1 101 ? 0.448 -27.141 -27.609 1 98.12 101 ARG A O 1
ATOM 759 N N . VAL A 1 102 ? -0.288 -28.359 -25.859 1 98.38 102 VAL A N 1
ATOM 760 C CA . VAL A 1 102 ? -1.115 -27.25 -25.375 1 98.38 102 VAL A CA 1
ATOM 761 C C . VAL A 1 102 ? -0.954 -27.125 -23.859 1 98.38 102 VAL A C 1
ATOM 763 O O . VAL A 1 102 ? -0.614 -28.078 -23.172 1 98.38 102 VAL A O 1
ATOM 766 N N . VAL A 1 103 ? -1.116 -25.938 -23.375 1 98.56 103 VAL A N 1
ATOM 767 C CA . VAL A 1 103 ? -1.153 -25.656 -21.938 1 98.56 103 VAL A CA 1
ATOM 768 C C . VAL A 1 103 ? -2.521 -25.109 -21.547 1 98.56 103 VAL A C 1
ATOM 770 O O . VAL A 1 103 ? -3.133 -24.359 -22.328 1 98.56 103 VAL A O 1
ATOM 773 N N . ALA A 1 104 ? -2.996 -25.5 -20.359 1 97.19 104 ALA A N 1
ATOM 774 C CA . ALA A 1 104 ? -4.258 -24.969 -19.859 1 97.19 104 ALA A CA 1
ATOM 775 C C . ALA A 1 104 ? -4.152 -23.469 -19.594 1 97.19 104 ALA A C 1
ATOM 777 O O . ALA A 1 104 ? -3.16 -23 -19.031 1 97.19 104 ALA A O 1
ATOM 778 N N . ASN A 1 105 ? -5.172 -22.703 -20.062 1 95.31 105 ASN A N 1
ATOM 779 C CA . ASN A 1 105 ? -5.16 -21.281 -19.766 1 95.31 105 ASN A CA 1
ATOM 780 C C . ASN A 1 105 ? -6.223 -20.906 -18.734 1 95.31 105 ASN A C 1
ATOM 782 O O . ASN A 1 105 ? -6.762 -21.781 -18.062 1 95.31 105 ASN A O 1
ATOM 786 N N . ARG A 1 106 ? -6.414 -19.656 -18.516 1 87.38 106 ARG A N 1
ATOM 787 C CA . ARG A 1 106 ? -7.246 -19.141 -17.422 1 87.38 106 ARG A CA 1
ATOM 788 C C . ARG A 1 106 ? -8.672 -19.672 -17.531 1 87.38 106 ARG A C 1
ATOM 790 O O . ARG A 1 106 ? -9.359 -19.828 -16.516 1 87.38 106 ARG A O 1
ATOM 797 N N . SER A 1 107 ? -9.094 -19.969 -18.672 1 84.06 107 SER A N 1
ATOM 798 C CA . SER A 1 107 ? -10.477 -20.391 -18.906 1 84.06 107 SER A CA 1
ATOM 799 C C . SER A 1 107 ? -10.672 -21.859 -18.594 1 84.06 107 SER A C 1
ATOM 801 O O . SER A 1 107 ? -11.805 -22.344 -18.531 1 84.06 107 SER A O 1
ATOM 803 N N . TYR A 1 108 ? -9.625 -22.531 -18.406 1 89.12 108 TYR A N 1
ATOM 804 C CA . TYR A 1 108 ? -9.703 -23.969 -18.125 1 89.12 108 TYR A CA 1
ATOM 805 C C . TYR A 1 108 ? -10.234 -24.219 -16.719 1 89.12 108 TYR A C 1
ATOM 807 O O . TYR A 1 108 ? -9.719 -23.672 -15.75 1 89.12 108 TYR A O 1
ATOM 815 N N . ASP A 1 109 ? -11.203 -25.078 -16.625 1 87.75 109 ASP A N 1
ATOM 816 C CA . ASP A 1 109 ? -11.828 -25.297 -15.32 1 87.75 109 ASP A CA 1
ATOM 817 C C . ASP A 1 109 ? -11.984 -26.797 -15.031 1 87.75 109 ASP A C 1
ATOM 819 O O . ASP A 1 109 ? -12.648 -27.188 -14.07 1 87.75 109 ASP A O 1
ATOM 823 N N . GLY A 1 110 ? -11.359 -27.703 -15.797 1 90.94 110 GLY A N 1
ATOM 824 C CA . GLY A 1 110 ? -11.562 -29.141 -15.656 1 90.94 110 GLY A CA 1
ATOM 825 C C . GLY A 1 110 ? -10.555 -29.797 -14.727 1 90.94 110 GLY A C 1
ATOM 826 O O . GLY A 1 110 ? -10.656 -30.984 -14.438 1 90.94 110 GLY A O 1
ATOM 827 N N . GLY A 1 111 ? -9.602 -29.031 -14.203 1 95.75 111 GLY A N 1
ATOM 828 C CA . GLY A 1 111 ? -8.531 -29.609 -13.398 1 95.75 111 GLY A CA 1
ATOM 829 C C . GLY A 1 111 ? -7.527 -30.391 -14.227 1 95.75 111 GLY A C 1
ATOM 830 O O . GLY A 1 111 ? -7.895 -31.078 -15.18 1 95.75 111 GLY A O 1
ATOM 831 N N . THR A 1 112 ? -6.281 -30.391 -13.836 1 97.19 112 THR A N 1
ATOM 832 C CA . THR A 1 112 ? -5.246 -30.984 -14.68 1 97.19 112 THR A CA 1
ATOM 833 C C . THR A 1 112 ? -4.656 -32.219 -14.008 1 97.19 112 THR A C 1
ATOM 835 O O . THR A 1 112 ? -3.824 -32.906 -14.602 1 97.19 112 THR A O 1
ATOM 838 N N . TRP A 1 113 ? -5.055 -32.5 -12.789 1 97.12 113 TRP A N 1
ATOM 839 C CA . TRP A 1 113 ? -4.543 -33.688 -12.125 1 97.12 113 TRP A CA 1
ATOM 840 C C . TRP A 1 113 ? -5.316 -34.938 -12.57 1 97.12 113 TRP A C 1
ATOM 842 O O . TRP A 1 113 ? -5.926 -35.625 -11.75 1 97.12 113 TRP A O 1
ATOM 852 N N . ARG A 1 114 ? -5.258 -35.219 -13.844 1 96.94 114 ARG A N 1
ATOM 853 C CA . ARG A 1 114 ? -5.957 -36.312 -14.523 1 96.94 114 ARG A CA 1
ATOM 854 C C . ARG A 1 114 ? -5.18 -36.781 -15.75 1 96.94 114 ARG A C 1
ATOM 856 O O . ARG A 1 114 ? -4.254 -36.094 -16.203 1 96.94 114 ARG A O 1
ATOM 863 N N . ARG A 1 115 ? -5.57 -37.875 -16.297 1 96.81 115 ARG A N 1
ATOM 864 C CA . ARG A 1 115 ? -4.879 -38.469 -17.438 1 96.81 115 ARG A CA 1
ATOM 865 C C . ARG A 1 115 ? -5.293 -37.781 -18.734 1 96.81 115 ARG A C 1
ATOM 867 O O . ARG A 1 115 ? -4.477 -37.594 -19.641 1 96.81 115 ARG A O 1
ATOM 874 N N . GLU A 1 116 ? -6.543 -37.5 -18.875 1 95.56 116 GLU A N 1
ATOM 875 C CA . GLU A 1 116 ? -7.043 -36.844 -20.094 1 95.56 116 GLU A CA 1
ATOM 876 C C . GLU A 1 116 ? -8.273 -36 -19.797 1 95.56 116 GLU A C 1
ATOM 878 O O . GLU A 1 116 ? -8.891 -36.125 -18.734 1 95.56 116 GLU A O 1
ATOM 883 N N . VAL A 1 117 ? -8.586 -35.156 -20.719 1 94.62 117 VAL A N 1
ATOM 884 C CA . VAL A 1 117 ? -9.75 -34.281 -20.578 1 94.62 117 VAL A CA 1
ATOM 885 C C . VAL A 1 117 ? -10.312 -33.938 -21.969 1 94.62 117 VAL A C 1
ATOM 887 O O . VAL A 1 117 ? -9.578 -33.969 -22.953 1 94.62 117 VAL A O 1
ATOM 890 N N . VAL A 1 118 ? -11.57 -33.844 -22.047 1 95.62 118 VAL A N 1
ATOM 891 C CA . VAL A 1 118 ? -12.242 -33.281 -23.219 1 95.62 118 VAL A CA 1
ATOM 892 C C . VAL A 1 118 ? -12.852 -31.922 -22.875 1 95.62 118 VAL A C 1
ATOM 894 O O . VAL A 1 118 ? -13.625 -31.812 -21.922 1 95.62 118 VAL A O 1
ATOM 897 N N . ALA A 1 119 ? -12.453 -30.922 -23.562 1 95.62 119 ALA A N 1
ATOM 898 C CA . ALA A 1 119 ? -12.922 -29.562 -23.312 1 95.62 119 ALA A CA 1
ATOM 899 C C . ALA A 1 119 ? -12.836 -28.703 -24.578 1 95.62 119 ALA A C 1
ATOM 901 O O . ALA A 1 119 ? -12.391 -29.172 -25.625 1 95.62 119 ALA A O 1
ATOM 902 N N . SER A 1 120 ? -13.391 -27.484 -24.469 1 96.38 120 SER A N 1
ATOM 903 C CA . SER A 1 120 ? -13.281 -26.547 -25.594 1 96.38 120 SER A CA 1
ATOM 904 C C . SER A 1 120 ? -11.82 -26.219 -25.891 1 96.38 120 SER A C 1
ATOM 906 O O . SER A 1 120 ? -11.016 -26.047 -24.969 1 96.38 120 SER A O 1
ATOM 908 N N . ALA A 1 121 ? -11.492 -26.125 -27.172 1 97.06 121 ALA A N 1
ATOM 909 C CA . ALA A 1 121 ? -10.141 -25.766 -27.609 1 97.06 121 ALA A CA 1
ATOM 910 C C . ALA A 1 121 ? -9.727 -24.406 -27.047 1 97.06 121 ALA A C 1
ATOM 912 O O . ALA A 1 121 ? -8.539 -24.156 -26.828 1 97.06 121 ALA A O 1
ATOM 913 N N . LYS A 1 122 ? -10.664 -23.531 -26.703 1 95.12 122 LYS A N 1
ATOM 914 C CA . LYS A 1 122 ? -10.406 -22.188 -26.219 1 95.12 122 LYS A CA 1
ATOM 915 C C . LYS A 1 122 ? -9.797 -22.219 -24.828 1 95.12 122 LYS A C 1
ATOM 917 O O . LYS A 1 122 ? -9.25 -21.203 -24.359 1 95.12 122 LYS A O 1
ATOM 922 N N . MET A 1 123 ? -9.852 -23.328 -24.188 1 96.56 123 MET A N 1
ATOM 923 C CA . MET A 1 123 ? -9.375 -23.438 -22.812 1 96.56 123 MET A CA 1
ATOM 924 C C . MET A 1 123 ? -7.883 -23.766 -22.781 1 96.56 123 MET A C 1
ATOM 926 O O . MET A 1 123 ? -7.301 -23.922 -21.703 1 96.56 123 MET A O 1
ATOM 930 N N . PHE A 1 124 ? -7.293 -23.828 -24.031 1 97.56 124 PHE A N 1
ATOM 931 C CA . PHE A 1 124 ? -5.887 -24.188 -24.141 1 97.56 124 PHE A CA 1
ATOM 932 C C . PHE A 1 124 ? -5.152 -23.234 -25.078 1 97.56 124 PHE A C 1
ATOM 934 O O . PHE A 1 124 ? -5.734 -22.734 -26.047 1 97.56 124 PHE A O 1
ATOM 941 N N . ASP A 1 125 ? -3.938 -23.016 -24.797 1 97.88 125 ASP A N 1
ATOM 942 C CA . ASP A 1 125 ? -3.035 -22.312 -25.703 1 97.88 125 ASP A CA 1
ATOM 943 C C . ASP A 1 125 ? -1.977 -23.25 -26.281 1 97.88 125 ASP A C 1
ATOM 945 O O . ASP A 1 125 ? -1.439 -24.094 -25.562 1 97.88 125 ASP A O 1
ATOM 949 N N . VAL A 1 126 ? -1.724 -23.109 -27.484 1 97.25 126 VAL A N 1
ATOM 950 C CA . VAL A 1 126 ? -0.711 -23.938 -28.125 1 97.25 126 VAL A CA 1
ATOM 951 C C . VAL A 1 126 ? 0.682 -23.484 -27.719 1 97.25 126 VAL A C 1
ATOM 953 O O . VAL A 1 126 ? 0.94 -22.281 -27.625 1 97.25 126 VAL A O 1
ATOM 956 N N . ILE A 1 127 ? 1.52 -24.406 -27.438 1 96.62 127 ILE A N 1
ATOM 957 C CA . ILE A 1 127 ? 2.914 -24.109 -27.141 1 96.62 127 ILE A CA 1
ATOM 958 C C . ILE A 1 127 ? 3.83 -24.938 -28.031 1 96.62 127 ILE A C 1
ATOM 960 O O . ILE A 1 127 ? 3.486 -26.062 -28.406 1 96.62 127 ILE A O 1
ATOM 964 N N . ASP A 1 128 ? 4.98 -24.344 -28.359 1 92.94 128 ASP A N 1
ATOM 965 C CA . ASP A 1 128 ? 5.906 -25.031 -29.25 1 92.94 128 ASP A CA 1
ATOM 966 C C . ASP A 1 128 ? 6.48 -26.281 -28.578 1 92.94 128 ASP A C 1
ATOM 968 O O . ASP A 1 128 ? 6.781 -26.266 -27.391 1 92.94 128 ASP A O 1
ATOM 972 N N . ARG A 1 129 ? 6.758 -27.25 -29.359 1 93.25 129 ARG A N 1
ATOM 973 C CA . ARG A 1 129 ? 7.234 -28.531 -28.875 1 93.25 129 ARG A CA 1
ATOM 974 C C . ARG A 1 129 ? 8.688 -28.438 -28.406 1 93.25 129 ARG A C 1
ATOM 976 O O . ARG A 1 129 ? 9.188 -29.344 -27.734 1 93.25 129 ARG A O 1
ATOM 983 N N . ASP A 1 130 ? 9.32 -27.344 -28.734 1 94.06 130 ASP A N 1
ATOM 984 C CA . ASP A 1 130 ? 10.719 -27.203 -28.344 1 94.06 130 ASP A CA 1
ATOM 985 C C . ASP A 1 130 ? 10.844 -26.75 -26.875 1 94.06 130 ASP A C 1
ATOM 987 O O . ASP A 1 130 ? 11.922 -26.812 -26.297 1 94.06 130 ASP A O 1
ATOM 991 N N . VAL A 1 131 ? 9.789 -26.344 -26.266 1 96.56 131 VAL A N 1
ATOM 992 C CA . VAL A 1 131 ? 9.781 -26.125 -24.828 1 96.56 131 VAL A CA 1
ATOM 993 C C . VAL A 1 131 ? 9.695 -27.469 -24.109 1 96.56 131 VAL A C 1
ATOM 995 O O . VAL A 1 131 ? 8.789 -28.266 -24.359 1 96.56 131 VAL A O 1
ATOM 998 N N . PRO A 1 132 ? 10.641 -27.734 -23.25 1 96.75 132 PRO A N 1
ATOM 999 C CA . PRO A 1 132 ? 10.602 -29.016 -22.531 1 96.75 132 PRO A CA 1
ATOM 1000 C C . PRO A 1 132 ? 9.305 -29.234 -21.766 1 96.75 132 PRO A C 1
ATOM 1002 O O . PRO A 1 132 ? 8.742 -28.281 -21.219 1 96.75 132 PRO A O 1
ATOM 1005 N N . VAL A 1 133 ? 8.867 -30.484 -21.656 1 96.94 133 VAL A N 1
ATOM 1006 C CA . VAL A 1 133 ? 7.578 -30.859 -21.078 1 96.94 133 VAL A CA 1
ATOM 1007 C C . VAL A 1 133 ? 7.48 -30.328 -19.656 1 96.94 133 VAL A C 1
ATOM 1009 O O . VAL A 1 133 ? 6.461 -29.734 -19.266 1 96.94 133 VAL A O 1
ATOM 1012 N N . HIS A 1 134 ? 8.578 -30.516 -18.844 1 96.19 134 HIS A N 1
ATOM 1013 C CA . HIS A 1 134 ? 8.508 -30.094 -17.453 1 96.19 134 HIS A CA 1
ATOM 1014 C C . HIS A 1 134 ? 8.398 -28.578 -17.328 1 96.19 134 HIS A C 1
ATOM 1016 O O . HIS A 1 134 ? 7.688 -28.062 -16.469 1 96.19 134 HIS A O 1
ATOM 1022 N N . GLU A 1 135 ? 9.055 -27.828 -18.219 1 97.56 135 GLU A N 1
ATOM 1023 C CA . GLU A 1 135 ? 8.961 -26.375 -18.203 1 97.56 135 GLU A CA 1
ATOM 1024 C C . GLU A 1 135 ? 7.617 -25.906 -18.75 1 97.56 135 GLU A C 1
ATOM 1026 O O . GLU A 1 135 ? 7.012 -24.969 -18.203 1 97.56 135 GLU A O 1
ATOM 1031 N N . ALA A 1 136 ? 7.148 -26.578 -19.828 1 97.75 136 ALA A N 1
ATOM 1032 C CA . ALA A 1 136 ? 5.832 -26.266 -20.375 1 97.75 136 ALA A CA 1
ATOM 1033 C C . ALA A 1 136 ? 4.734 -26.484 -19.344 1 97.75 136 ALA A C 1
ATOM 1035 O O . ALA A 1 136 ? 3.783 -25.703 -19.25 1 97.75 136 ALA A O 1
ATOM 1036 N N . ALA A 1 137 ? 4.883 -27.531 -18.516 1 97.56 137 ALA A N 1
ATOM 1037 C CA . ALA A 1 137 ? 3.885 -27.875 -17.5 1 97.56 137 ALA A CA 1
ATOM 1038 C C . ALA A 1 137 ? 3.775 -26.797 -16.438 1 97.56 137 ALA A C 1
ATOM 1040 O O . ALA A 1 137 ? 2.756 -26.688 -15.758 1 97.56 137 ALA A O 1
ATOM 1041 N N . MET A 1 138 ? 4.852 -26 -16.281 1 96.94 138 MET A N 1
ATOM 1042 C CA . MET A 1 138 ? 4.91 -25.016 -15.203 1 96.94 138 MET A CA 1
ATOM 1043 C C . MET A 1 138 ? 4.957 -23.594 -15.766 1 96.94 138 MET A C 1
ATOM 1045 O O . MET A 1 138 ? 5.328 -22.656 -15.062 1 96.94 138 MET A O 1
ATOM 1049 N N . ILE A 1 139 ? 4.555 -23.344 -16.984 1 98 139 ILE A N 1
ATOM 1050 C CA . ILE A 1 139 ? 4.906 -22.125 -17.703 1 98 139 ILE A CA 1
ATOM 1051 C C . ILE A 1 139 ? 3.877 -21.031 -17.391 1 98 139 ILE A C 1
ATOM 1053 O O . ILE A 1 139 ? 4.199 -19.844 -17.422 1 98 139 ILE A O 1
ATOM 1057 N N . THR A 1 140 ? 2.639 -21.391 -17.047 1 97.94 140 THR A N 1
ATOM 1058 C CA . THR A 1 140 ? 1.558 -20.422 -17.141 1 97.94 140 THR A CA 1
ATOM 1059 C C . THR A 1 140 ? 1.36 -19.719 -15.797 1 97.94 140 THR A C 1
ATOM 1061 O O . THR A 1 140 ? 0.677 -18.688 -15.719 1 97.94 140 THR A O 1
ATOM 1064 N N . VAL A 1 141 ? 1.993 -20.203 -14.703 1 97.12 141 VAL A N 1
ATOM 1065 C CA . VAL A 1 141 ? 1.726 -19.594 -13.406 1 97.12 141 VAL A CA 1
ATOM 1066 C C . VAL A 1 141 ? 2.98 -18.875 -12.898 1 97.12 141 VAL A C 1
ATOM 1068 O O . VAL A 1 141 ? 3.062 -17.656 -12.938 1 97.12 141 VAL A O 1
ATOM 1071 N N . ASN A 1 142 ? 4.027 -19.656 -12.523 1 97.12 142 ASN A N 1
ATOM 1072 C CA . ASN A 1 142 ? 5.176 -19.047 -11.852 1 97.12 142 ASN A CA 1
ATOM 1073 C C . ASN A 1 142 ? 5.98 -18.172 -12.797 1 97.12 142 ASN A C 1
ATOM 1075 O O . ASN A 1 142 ? 6.223 -17 -12.508 1 97.12 142 ASN A O 1
ATOM 1079 N N . PRO A 1 143 ? 6.363 -18.688 -14.008 1 98.12 143 PRO A N 1
ATOM 1080 C CA . PRO A 1 143 ? 7.117 -17.828 -14.922 1 98.12 143 PRO A CA 1
ATOM 1081 C C . PRO A 1 143 ? 6.312 -16.609 -15.383 1 98.12 143 PRO A C 1
ATOM 1083 O O . PRO A 1 143 ? 6.859 -15.508 -15.484 1 98.12 143 PRO A O 1
ATOM 1086 N N . CYS A 1 144 ? 5.047 -16.812 -15.609 1 98.38 144 CYS A N 1
ATOM 1087 C CA . CYS A 1 144 ? 4.207 -15.711 -16.047 1 98.38 144 CYS A CA 1
ATOM 1088 C C . CYS A 1 144 ? 4.004 -14.695 -14.938 1 98.38 144 CYS A C 1
ATOM 1090 O O . CYS A 1 144 ? 3.971 -13.484 -15.188 1 98.38 144 CYS A O 1
ATOM 1092 N N . THR A 1 145 ? 3.877 -15.164 -13.719 1 98.31 145 THR A N 1
ATOM 1093 C CA . THR A 1 145 ? 3.805 -14.258 -12.578 1 98.31 145 THR A CA 1
ATOM 1094 C C . THR A 1 145 ? 5.07 -13.406 -12.484 1 98.31 145 THR A C 1
ATOM 1096 O O . THR A 1 145 ? 4.996 -12.188 -12.367 1 98.31 145 THR A O 1
ATOM 1099 N N . ALA A 1 146 ? 6.215 -14.055 -12.578 1 98.69 146 ALA A N 1
ATOM 1100 C CA . ALA A 1 146 ? 7.492 -13.352 -12.508 1 98.69 146 ALA A CA 1
ATOM 1101 C C . ALA A 1 146 ? 7.617 -12.328 -13.625 1 98.69 146 ALA A C 1
ATOM 1103 O O . ALA A 1 146 ? 8.039 -11.188 -13.398 1 98.69 146 ALA A O 1
ATOM 1104 N N . TRP A 1 147 ? 7.199 -12.758 -14.812 1 98.69 147 TRP A N 1
ATOM 1105 C CA . TRP A 1 147 ? 7.262 -11.875 -15.969 1 98.69 147 TRP A CA 1
ATOM 1106 C C . TRP A 1 147 ? 6.426 -10.625 -15.742 1 98.69 147 TRP A C 1
ATOM 1108 O O . TRP A 1 147 ? 6.902 -9.508 -15.961 1 98.69 147 TRP A O 1
ATOM 1118 N N . ARG A 1 148 ? 5.211 -10.797 -15.266 1 98.44 148 ARG A N 1
ATOM 1119 C CA . ARG A 1 148 ? 4.297 -9.672 -15.078 1 98.44 148 ARG A CA 1
ATOM 1120 C C . ARG A 1 148 ? 4.777 -8.758 -13.953 1 98.44 148 ARG A C 1
ATOM 1122 O O . ARG A 1 148 ? 4.66 -7.535 -14.047 1 98.44 148 ARG A O 1
ATOM 1129 N N . LEU A 1 149 ? 5.328 -9.328 -12.891 1 98.69 149 LEU A N 1
ATOM 1130 C CA . LEU A 1 149 ? 5.84 -8.523 -11.789 1 98.69 149 LEU A CA 1
ATOM 1131 C C . LEU A 1 149 ? 6.934 -7.574 -12.266 1 98.69 149 LEU A C 1
ATOM 1133 O O . LEU A 1 149 ? 6.926 -6.387 -11.922 1 98.69 149 LEU A O 1
ATOM 1137 N N . LEU A 1 150 ? 7.828 -8.062 -13.094 1 98.38 150 LEU A N 1
ATOM 1138 C CA . LEU A 1 150 ? 8.914 -7.227 -13.594 1 98.38 150 LEU A CA 1
ATOM 1139 C C . LEU A 1 150 ? 8.398 -6.211 -14.609 1 98.38 150 LEU A C 1
ATOM 1141 O O . LEU A 1 150 ? 8.75 -5.031 -14.547 1 98.38 150 LEU A O 1
ATOM 1145 N N . GLU A 1 151 ? 7.516 -6.691 -15.508 1 97.62 151 GLU A N 1
ATOM 1146 C CA . GLU A 1 151 ? 6.996 -5.816 -16.562 1 97.62 151 GLU A CA 1
ATOM 1147 C C . GLU A 1 151 ? 6.184 -4.672 -15.961 1 97.62 151 GLU A C 1
ATOM 1149 O O . GLU A 1 151 ? 6.367 -3.512 -16.344 1 97.62 151 GLU A O 1
ATOM 1154 N N . ASP A 1 152 ? 5.332 -4.965 -15.062 1 96.94 152 ASP A N 1
ATOM 1155 C CA . ASP A 1 152 ? 4.418 -3.969 -14.516 1 96.94 152 ASP A CA 1
ATOM 1156 C C . ASP A 1 152 ? 5.145 -3.014 -13.57 1 96.94 152 ASP A C 1
ATOM 1158 O O . ASP A 1 152 ? 4.73 -1.866 -13.406 1 96.94 152 ASP A O 1
ATOM 1162 N N . SER A 1 153 ? 6.191 -3.498 -12.867 1 96.19 153 SER A N 1
ATOM 1163 C CA . SER A 1 153 ? 6.949 -2.641 -11.961 1 96.19 153 SER A CA 1
ATOM 1164 C C . SER A 1 153 ? 7.656 -1.523 -12.719 1 96.19 153 SER A C 1
ATOM 1166 O O . SER A 1 153 ? 7.918 -0.457 -12.164 1 96.19 153 SER A O 1
ATOM 1168 N N . GLY A 1 154 ? 8.094 -1.776 -13.969 1 94.5 154 GLY A N 1
ATOM 1169 C CA . GLY A 1 154 ? 8.859 -0.814 -14.742 1 94.5 154 GLY A CA 1
ATOM 1170 C C . GLY A 1 154 ? 10.32 -0.76 -14.344 1 94.5 154 GLY A C 1
ATOM 1171 O O . GLY A 1 154 ? 11.023 0.2 -14.672 1 94.5 154 GLY A O 1
ATOM 1172 N N . ALA A 1 155 ? 10.773 -1.757 -13.586 1 96.12 155 ALA A N 1
ATOM 1173 C CA . ALA A 1 155 ? 12.188 -1.811 -13.227 1 96.12 155 ALA A CA 1
ATOM 1174 C C . ALA A 1 155 ? 13.078 -1.784 -14.461 1 96.12 155 ALA A C 1
ATOM 1176 O O . ALA A 1 155 ? 12.789 -2.459 -15.453 1 96.12 155 ALA A O 1
ATOM 1177 N N . ARG A 1 156 ? 14.094 -0.988 -14.352 1 95.69 156 ARG A N 1
ATOM 1178 C CA . ARG A 1 156 ? 14.992 -0.783 -15.484 1 95.69 156 ARG A CA 1
ATOM 1179 C C . ARG A 1 156 ? 16.391 -1.312 -15.188 1 95.69 156 ARG A C 1
ATOM 1181 O O . ARG A 1 156 ? 16.703 -1.627 -14.031 1 95.69 156 ARG A O 1
ATOM 1188 N N . GLU A 1 157 ? 17.109 -1.418 -16.297 1 96.94 157 GLU A N 1
ATOM 1189 C CA . GLU A 1 157 ? 18.516 -1.814 -16.172 1 96.94 157 GLU A CA 1
ATOM 1190 C C . GLU A 1 157 ? 19.234 -0.952 -15.148 1 96.94 157 GLU A C 1
ATOM 1192 O O . GLU A 1 157 ? 19.078 0.27 -15.133 1 96.94 157 GLU A O 1
ATOM 1197 N N . GLY A 1 158 ? 19.953 -1.608 -14.25 1 95.88 158 GLY A N 1
ATOM 1198 C CA . GLY A 1 158 ? 20.734 -0.885 -13.258 1 95.88 158 GLY A CA 1
ATOM 1199 C C . GLY A 1 158 ? 20 -0.697 -11.945 1 95.88 158 GLY A C 1
ATOM 1200 O O . GLY A 1 158 ? 20.625 -0.463 -10.906 1 95.88 158 GLY A O 1
ATOM 1201 N N . GLU A 1 159 ? 18.688 -0.756 -11.922 1 97.06 159 GLU A N 1
ATOM 1202 C CA . GLU A 1 159 ? 17.922 -0.682 -10.68 1 97.06 159 GLU A CA 1
ATOM 1203 C C . GLU A 1 159 ? 17.938 -2.018 -9.938 1 97.06 159 GLU A C 1
ATOM 1205 O O . GLU A 1 159 ? 18.375 -3.031 -10.492 1 97.06 159 GLU A O 1
ATOM 1210 N N . THR A 1 160 ? 17.594 -1.957 -8.711 1 98.56 160 THR A N 1
ATOM 1211 C CA . THR A 1 160 ? 17.609 -3.15 -7.875 1 98.56 160 THR A CA 1
ATOM 1212 C C . THR A 1 160 ? 16.188 -3.533 -7.453 1 98.56 160 THR A C 1
ATOM 1214 O O . THR A 1 160 ? 15.375 -2.666 -7.133 1 98.56 160 THR A O 1
ATOM 1217 N N . VAL A 1 161 ? 15.875 -4.824 -7.504 1 98.81 161 VAL A N 1
ATOM 1218 C CA . VAL A 1 161 ? 14.641 -5.34 -6.922 1 98.81 161 VAL A CA 1
ATOM 1219 C C . VAL A 1 161 ? 14.969 -6.273 -5.758 1 98.81 161 VAL A C 1
ATOM 1221 O O . VAL A 1 161 ? 15.984 -6.969 -5.781 1 98.81 161 VAL A O 1
ATOM 1224 N N . VAL A 1 162 ? 14.133 -6.27 -4.688 1 98.88 162 VAL A N 1
ATOM 1225 C CA . VAL A 1 162 ? 14.25 -7.16 -3.541 1 98.88 162 VAL A CA 1
ATOM 1226 C C . VAL A 1 162 ? 13.219 -8.281 -3.65 1 98.88 162 VAL A C 1
ATOM 1228 O O . VAL A 1 162 ? 12.039 -8.023 -3.908 1 98.88 162 VAL A O 1
ATOM 1231 N N . VAL A 1 163 ? 13.656 -9.516 -3.506 1 98.75 163 VAL A N 1
ATOM 1232 C CA . VAL A 1 163 ? 12.797 -10.68 -3.662 1 98.75 163 VAL A CA 1
ATOM 1233 C C . VAL A 1 163 ? 12.883 -11.555 -2.416 1 98.75 163 VAL A C 1
ATOM 1235 O O . VAL A 1 163 ? 13.945 -12.086 -2.092 1 98.75 163 VAL A O 1
ATOM 1238 N N . ASN A 1 164 ? 11.75 -11.672 -1.688 1 97.88 164 ASN A N 1
ATOM 1239 C CA . ASN A 1 164 ? 11.742 -12.711 -0.663 1 97.88 164 ASN A CA 1
ATOM 1240 C C . ASN A 1 164 ? 11.164 -14.016 -1.19 1 97.88 164 ASN A C 1
ATOM 1242 O O . ASN A 1 164 ? 10.742 -14.094 -2.348 1 97.88 164 ASN A O 1
ATOM 1246 N N . ALA A 1 165 ? 11.297 -15.133 -0.375 1 95.88 165 ALA A N 1
ATOM 1247 C CA . ALA A 1 165 ? 10.992 -16.469 -0.903 1 95.88 165 ALA A CA 1
ATOM 1248 C C . ALA A 1 165 ? 11.727 -16.703 -2.217 1 95.88 165 ALA A C 1
ATOM 1250 O O . ALA A 1 165 ? 11.133 -17.172 -3.193 1 95.88 165 ALA A O 1
ATOM 1251 N N . ALA A 1 166 ? 12.992 -16.422 -2.201 1 96.88 166 ALA A N 1
ATOM 1252 C CA . ALA A 1 166 ? 13.758 -16.422 -3.445 1 96.88 166 ALA A CA 1
ATOM 1253 C C . ALA A 1 166 ? 13.891 -17.828 -4.008 1 96.88 166 ALA A C 1
ATOM 1255 O O . ALA A 1 166 ? 14.125 -18 -5.207 1 96.88 166 ALA A O 1
ATOM 1256 N N . THR A 1 167 ? 13.711 -18.812 -3.148 1 93.81 167 THR A N 1
ATOM 1257 C CA . THR A 1 167 ? 13.867 -20.188 -3.602 1 93.81 167 THR A CA 1
ATOM 1258 C C . THR A 1 167 ? 12.562 -20.703 -4.203 1 93.81 167 THR A C 1
ATOM 1260 O O . THR A 1 167 ? 12.516 -21.844 -4.703 1 93.81 167 THR A O 1
ATOM 1263 N N . SER A 1 168 ? 11.531 -19.938 -4.164 1 92.88 168 SER A N 1
ATOM 1264 C CA . SER A 1 168 ? 10.266 -20.344 -4.766 1 92.88 168 SER A CA 1
ATOM 1265 C C . SER A 1 168 ? 10.352 -20.328 -6.289 1 92.88 168 SER A C 1
ATOM 1267 O O . SER A 1 168 ? 11.297 -19.781 -6.859 1 92.88 168 SER A O 1
ATOM 1269 N N . GLY A 1 169 ? 9.305 -20.953 -6.926 1 93.81 169 GLY A N 1
ATOM 1270 C CA . GLY A 1 169 ? 9.234 -20.922 -8.375 1 93.81 169 GLY A CA 1
ATOM 1271 C C . GLY A 1 169 ? 9.219 -19.531 -8.953 1 93.81 169 GLY A C 1
ATOM 1272 O O . GLY A 1 169 ? 9.961 -19.219 -9.883 1 93.81 169 GLY A O 1
ATOM 1273 N N . VAL A 1 170 ? 8.414 -18.656 -8.367 1 97.25 170 VAL A N 1
ATOM 1274 C CA . VAL A 1 170 ? 8.352 -17.266 -8.828 1 97.25 170 VAL A CA 1
ATOM 1275 C C . VAL A 1 170 ? 9.664 -16.562 -8.508 1 97.25 170 VAL A C 1
ATOM 1277 O O . VAL A 1 170 ? 10.195 -15.828 -9.344 1 97.25 170 VAL A O 1
ATOM 1280 N N . GLY A 1 171 ? 10.172 -16.812 -7.312 1 97.44 171 GLY A N 1
ATOM 1281 C CA . GLY A 1 171 ? 11.414 -16.172 -6.906 1 97.44 171 GLY A CA 1
ATOM 1282 C C . GLY A 1 171 ? 12.57 -16.469 -7.84 1 97.44 171 GLY A C 1
ATOM 1283 O O . GLY A 1 171 ? 13.273 -15.555 -8.281 1 97.44 171 GLY A O 1
ATOM 1284 N N . ARG A 1 172 ? 12.75 -17.703 -8.164 1 96.88 172 ARG A N 1
ATOM 1285 C CA . ARG A 1 172 ? 13.844 -18.109 -9.031 1 96.88 172 ARG A CA 1
ATOM 1286 C C . ARG A 1 172 ? 13.656 -17.562 -10.445 1 96.88 172 ARG A C 1
ATOM 1288 O O . ARG A 1 172 ? 14.617 -17.141 -11.086 1 96.88 172 ARG A O 1
ATOM 1295 N N . ALA A 1 173 ? 12.422 -17.578 -10.898 1 98.06 173 ALA A N 1
ATOM 1296 C CA . ALA A 1 173 ? 12.141 -17 -12.211 1 98.06 173 ALA A CA 1
ATOM 1297 C C . ALA A 1 173 ? 12.438 -15.5 -12.227 1 98.06 173 ALA A C 1
ATOM 1299 O O . ALA A 1 173 ? 12.984 -14.977 -13.195 1 98.06 173 ALA A O 1
ATOM 1300 N N . LEU A 1 174 ? 12.094 -14.789 -11.156 1 98.69 174 LEU A N 1
ATOM 1301 C CA . LEU A 1 174 ? 12.367 -13.359 -11.031 1 98.69 174 LEU A CA 1
ATOM 1302 C C . LEU A 1 174 ? 13.859 -13.086 -11.141 1 98.69 174 LEU A C 1
ATOM 1304 O O . LEU A 1 174 ? 14.281 -12.172 -11.852 1 98.69 174 LEU A O 1
ATOM 1308 N N . LEU A 1 175 ? 14.688 -13.883 -10.445 1 98.62 175 LEU A N 1
ATOM 1309 C CA . LEU A 1 175 ? 16.125 -13.688 -10.445 1 98.62 175 LEU A CA 1
ATOM 1310 C C . LEU A 1 175 ? 16.703 -13.852 -11.852 1 98.62 175 LEU A C 1
ATOM 1312 O O . LEU A 1 175 ? 17.484 -13.016 -12.312 1 98.62 175 LEU A O 1
ATOM 1316 N N . GLN A 1 176 ? 16.266 -14.875 -12.516 1 98.75 176 GLN A N 1
ATOM 1317 C CA . GLN A 1 176 ? 16.797 -15.164 -13.844 1 98.75 176 GLN A CA 1
ATOM 1318 C C . GLN A 1 176 ? 16.344 -14.094 -14.852 1 98.75 176 GLN A C 1
ATOM 1320 O O . GLN A 1 176 ? 17.156 -13.602 -15.633 1 98.75 176 GLN A O 1
ATOM 1325 N N . LEU A 1 177 ? 15.078 -13.766 -14.82 1 98.69 177 LEU A N 1
ATOM 1326 C CA . LEU A 1 177 ? 14.555 -12.766 -15.742 1 98.69 177 LEU A CA 1
ATOM 1327 C C . LEU A 1 177 ? 15.172 -11.398 -15.477 1 98.69 177 LEU A C 1
ATOM 1329 O O . LEU A 1 177 ? 15.477 -10.648 -16.406 1 98.69 177 LEU A O 1
ATOM 1333 N N . ALA A 1 178 ? 15.336 -11.031 -14.211 1 98.75 178 ALA A N 1
ATOM 1334 C CA . ALA A 1 178 ? 15.977 -9.773 -13.852 1 98.75 178 ALA A CA 1
ATOM 1335 C C . ALA A 1 178 ? 17.391 -9.703 -14.398 1 98.75 178 ALA A C 1
ATOM 1337 O O . ALA A 1 178 ? 17.797 -8.695 -14.992 1 98.75 178 ALA A O 1
ATOM 1338 N N . ARG A 1 179 ? 18.156 -10.773 -14.211 1 98.44 179 ARG A N 1
ATOM 1339 C CA . ARG A 1 179 ? 19.516 -10.836 -14.742 1 98.44 179 ARG A CA 1
ATOM 1340 C C . ARG A 1 179 ? 19.531 -10.602 -16.25 1 98.44 179 ARG A C 1
ATOM 1342 O O . ARG A 1 179 ? 20.344 -9.836 -16.75 1 98.44 179 ARG A O 1
ATOM 1349 N N . GLY A 1 180 ? 18.609 -11.219 -16.922 1 97.81 180 GLY A N 1
ATOM 1350 C CA . GLY A 1 180 ? 18.516 -11.07 -18.359 1 97.81 180 GLY A CA 1
ATOM 1351 C C . GLY A 1 180 ? 18.234 -9.641 -18.797 1 97.81 180 GLY A C 1
ATOM 1352 O O . GLY A 1 180 ? 18.578 -9.25 -19.922 1 97.81 180 GLY A O 1
ATOM 1353 N N . ARG A 1 181 ? 17.672 -8.852 -17.906 1 97.31 181 ARG A N 1
ATOM 1354 C CA . ARG A 1 181 ? 17.297 -7.473 -18.219 1 97.31 181 ARG A CA 1
ATOM 1355 C C . ARG A 1 181 ? 18.297 -6.484 -17.641 1 97.31 181 ARG A C 1
ATOM 1357 O O . ARG A 1 181 ? 18.109 -5.27 -17.734 1 97.31 181 ARG A O 1
ATOM 1364 N N . GLY A 1 182 ? 19.266 -6.977 -16.969 1 98.19 182 GLY A N 1
ATOM 1365 C CA . GLY A 1 182 ? 20.266 -6.125 -16.344 1 98.19 182 GLY A CA 1
ATOM 1366 C C . GLY A 1 182 ? 19.797 -5.5 -15.039 1 98.19 182 GLY A C 1
ATOM 1367 O O . GLY A 1 182 ? 20.359 -4.496 -14.594 1 98.19 182 GLY A O 1
ATOM 1368 N N . ILE A 1 183 ? 18.75 -5.992 -14.453 1 98.56 183 ILE A N 1
ATOM 1369 C CA . ILE A 1 183 ? 18.234 -5.551 -13.164 1 98.56 183 ILE A CA 1
ATOM 1370 C C . ILE A 1 183 ? 18.953 -6.285 -12.039 1 98.56 183 ILE A C 1
ATOM 1372 O O . ILE A 1 183 ? 19.156 -7.5 -12.109 1 98.56 183 ILE A O 1
ATOM 1376 N N . ARG A 1 184 ? 19.391 -5.594 -11.039 1 98.69 184 ARG A N 1
ATOM 1377 C CA . ARG A 1 184 ? 20.078 -6.195 -9.898 1 98.69 184 ARG A CA 1
ATOM 1378 C C . ARG A 1 184 ? 19.078 -6.715 -8.867 1 98.69 184 ARG A C 1
ATOM 1380 O O . ARG A 1 184 ? 17.938 -6.262 -8.82 1 98.69 184 ARG A O 1
ATOM 1387 N N . THR A 1 185 ? 19.562 -7.703 -8.102 1 98.81 185 THR A N 1
ATOM 1388 C CA . THR A 1 185 ? 18.609 -8.328 -7.203 1 98.81 185 THR A CA 1
ATOM 1389 C C . THR A 1 185 ? 19.219 -8.555 -5.824 1 98.81 185 THR A C 1
ATOM 1391 O O . THR A 1 185 ? 20.406 -8.898 -5.715 1 98.81 185 THR A O 1
ATOM 1394 N N . ILE A 1 186 ? 18.469 -8.289 -4.801 1 98.75 186 ILE A N 1
ATOM 1395 C CA . ILE A 1 186 ? 18.688 -8.789 -3.449 1 98.75 186 ILE A CA 1
ATOM 1396 C C . ILE A 1 186 ? 17.719 -9.938 -3.166 1 98.75 186 ILE A C 1
ATOM 1398 O O . ILE A 1 186 ? 16.516 -9.719 -3.041 1 98.75 186 ILE A O 1
ATOM 1402 N N . ALA A 1 187 ? 18.281 -11.117 -3.098 1 98.5 187 ALA A N 1
ATOM 1403 C CA . ALA A 1 187 ? 17.469 -12.312 -2.838 1 98.5 187 ALA A CA 1
ATOM 1404 C C . ALA A 1 187 ? 17.453 -12.656 -1.352 1 98.5 187 ALA A C 1
ATOM 1406 O O . ALA A 1 187 ? 18.516 -12.781 -0.73 1 98.5 187 ALA A O 1
ATOM 1407 N N . MET A 1 188 ? 16.25 -12.758 -0.804 1 97.44 188 MET A N 1
ATOM 1408 C CA . MET A 1 188 ? 16.125 -13.141 0.6 1 97.44 188 MET A CA 1
ATOM 1409 C C . MET A 1 188 ? 15.719 -14.602 0.73 1 97.44 188 MET A C 1
ATOM 1411 O O . MET A 1 188 ? 14.797 -15.062 0.054 1 97.44 188 MET A O 1
ATOM 1415 N N . CYS A 1 189 ? 16.391 -15.32 1.558 1 93.5 189 CYS A N 1
ATOM 1416 C CA . CYS A 1 189 ? 16.203 -16.75 1.741 1 93.5 189 CYS A CA 1
ATOM 1417 C C . CYS A 1 189 ? 16.438 -17.156 3.189 1 93.5 189 CYS A C 1
ATOM 1419 O O . CYS A 1 189 ? 17.453 -16.766 3.785 1 93.5 189 CYS A O 1
ATOM 1421 N N . ARG A 1 190 ? 15.57 -17.938 3.693 1 91.38 190 ARG A N 1
ATOM 1422 C CA . ARG A 1 190 ? 15.742 -18.438 5.055 1 91.38 190 ARG A CA 1
ATOM 1423 C C . ARG A 1 190 ? 16.922 -19.391 5.152 1 91.38 190 ARG A C 1
ATOM 1425 O O . ARG A 1 190 ? 17.125 -20.234 4.277 1 91.38 190 ARG A O 1
ATOM 1432 N N . PRO A 1 191 ? 17.703 -19.234 6.203 1 90.88 191 PRO A N 1
ATOM 1433 C CA . PRO A 1 191 ? 18.75 -20.234 6.426 1 90.88 191 PRO A CA 1
ATOM 1434 C C . PRO A 1 191 ? 18.188 -21.641 6.609 1 90.88 191 PRO A C 1
ATOM 1436 O O . PRO A 1 191 ? 17.094 -21.797 7.148 1 90.88 191 PRO A O 1
ATOM 1439 N N . ARG A 1 192 ? 19.047 -22.562 6.125 1 89.5 192 ARG A N 1
ATOM 1440 C CA . ARG A 1 192 ? 18.641 -23.969 6.215 1 89.5 192 ARG A CA 1
ATOM 1441 C C . ARG A 1 192 ? 19.156 -24.594 7.508 1 89.5 192 ARG A C 1
ATOM 1443 O O . ARG A 1 192 ? 19.578 -23.891 8.422 1 89.5 192 ARG A O 1
ATOM 1450 N N . GLU A 1 193 ? 18.938 -25.906 7.602 1 87.19 193 GLU A N 1
ATOM 1451 C CA . GLU A 1 193 ? 19.188 -26.641 8.836 1 87.19 193 GLU A CA 1
ATOM 1452 C C . GLU A 1 193 ? 20.672 -26.641 9.188 1 87.19 193 GLU A C 1
ATOM 1454 O O . GLU A 1 193 ? 21.047 -26.797 10.352 1 87.19 193 GLU A O 1
ATOM 1459 N N . SER A 1 194 ? 21.562 -26.516 8.195 1 91.62 194 SER A N 1
ATOM 1460 C CA . SER A 1 194 ? 23 -26.5 8.398 1 91.62 194 SER A CA 1
ATOM 1461 C C . SER A 1 194 ? 23.656 -25.375 7.598 1 91.62 194 SER A C 1
ATOM 1463 O O . SER A 1 194 ? 23.062 -24.859 6.641 1 91.62 194 SER A O 1
ATOM 1465 N N . ALA A 1 195 ? 24.797 -25.062 8.008 1 93.31 195 ALA A N 1
ATOM 1466 C CA . ALA A 1 195 ? 25.547 -24.031 7.293 1 93.31 195 ALA A CA 1
ATOM 1467 C C . ALA A 1 195 ? 25.828 -24.469 5.852 1 93.31 195 ALA A C 1
ATOM 1469 O O . ALA A 1 195 ? 25.75 -23.641 4.934 1 93.31 195 ALA A O 1
ATOM 1470 N N . VAL A 1 196 ? 26.078 -25.688 5.719 1 93.69 196 VAL A N 1
ATOM 1471 C CA . VAL A 1 196 ? 26.391 -26.219 4.395 1 93.69 196 VAL A CA 1
ATOM 1472 C C . VAL A 1 196 ? 25.156 -26.141 3.508 1 93.69 196 VAL A C 1
ATOM 1474 O O . VAL A 1 196 ? 25.219 -25.672 2.373 1 93.69 196 VAL A O 1
ATOM 1477 N N . ALA A 1 197 ? 24.047 -26.531 4.051 1 91.06 197 ALA A N 1
ATOM 1478 C CA . ALA A 1 197 ? 22.797 -26.5 3.299 1 91.06 197 ALA A CA 1
ATOM 1479 C C . ALA A 1 197 ? 22.391 -25.062 2.961 1 91.06 197 ALA A C 1
ATOM 1481 O O . ALA A 1 197 ? 21.859 -24.797 1.879 1 91.06 197 ALA A O 1
ATOM 1482 N N . THR A 1 198 ? 22.641 -24.25 3.885 1 93.06 198 THR A N 1
ATOM 1483 C CA . THR A 1 198 ? 22.344 -22.828 3.666 1 93.06 198 THR A CA 1
ATOM 1484 C C . THR A 1 198 ? 23.203 -22.281 2.527 1 93.06 198 THR A C 1
ATOM 1486 O O . THR A 1 198 ? 22.688 -21.641 1.614 1 93.06 198 THR A O 1
ATOM 1489 N N . GLU A 1 199 ? 24.406 -22.562 2.547 1 94.06 199 GLU A N 1
ATOM 1490 C CA . GLU A 1 199 ? 25.297 -22.062 1.509 1 94.06 199 GLU A CA 1
ATOM 1491 C C . GLU A 1 199 ? 24.953 -22.656 0.145 1 94.06 199 GLU A C 1
ATOM 1493 O O . GLU A 1 199 ? 25.031 -21.969 -0.874 1 94.06 199 GLU A O 1
ATOM 1498 N N . GLU A 1 200 ? 24.609 -23.859 0.162 1 93.12 200 GLU A N 1
ATOM 1499 C CA . GLU A 1 200 ? 24.172 -24.484 -1.085 1 93.12 200 GLU A CA 1
ATOM 1500 C C . GLU A 1 200 ? 22.953 -23.766 -1.661 1 93.12 200 GLU A C 1
ATOM 1502 O O . GLU A 1 200 ? 22.875 -23.531 -2.869 1 93.12 200 GLU A O 1
ATOM 1507 N N . ALA A 1 201 ? 22.062 -23.438 -0.805 1 92.75 201 ALA A N 1
ATOM 1508 C CA . ALA A 1 201 ? 20.875 -22.703 -1.241 1 92.75 201 ALA A CA 1
ATOM 1509 C C . ALA A 1 201 ? 21.266 -21.328 -1.782 1 92.75 201 ALA A C 1
ATOM 1511 O O . ALA A 1 201 ? 20.766 -20.906 -2.832 1 92.75 201 ALA A O 1
ATOM 1512 N N . TYR A 1 202 ? 22.172 -20.719 -1.104 1 95.88 202 TYR A N 1
ATOM 1513 C CA . TYR A 1 202 ? 22.609 -19.391 -1.523 1 95.88 202 TYR A CA 1
ATOM 1514 C C . TYR A 1 202 ? 23.328 -19.438 -2.873 1 95.88 202 TYR A C 1
ATOM 1516 O O . TYR A 1 202 ? 23.062 -18.609 -3.75 1 95.88 202 TYR A O 1
ATOM 1524 N N . GLU A 1 203 ? 24.156 -20.422 -3.016 1 96.06 203 GLU A N 1
ATOM 1525 C CA . GLU A 1 203 ? 24.859 -20.594 -4.277 1 96.06 203 GLU A CA 1
ATOM 1526 C C . GLU A 1 203 ? 23.891 -20.875 -5.426 1 96.06 203 GLU A C 1
ATOM 1528 O O . GLU A 1 203 ? 24.094 -20.375 -6.539 1 96.06 203 GLU A O 1
ATOM 1533 N N . SER A 1 204 ? 22.891 -21.641 -5.105 1 94.31 204 SER A N 1
ATOM 1534 C CA . SER A 1 204 ? 21.891 -21.938 -6.133 1 94.31 204 SER A CA 1
ATOM 1535 C C . SER A 1 204 ? 21.156 -20.672 -6.566 1 94.31 204 SER A C 1
ATOM 1537 O O . SER A 1 204 ? 20.797 -20.531 -7.734 1 94.31 204 SER A O 1
ATOM 1539 N N . LEU A 1 205 ? 20.953 -19.75 -5.699 1 97.19 205 LEU A N 1
ATOM 1540 C CA . LEU A 1 205 ? 20.297 -18.484 -6.02 1 97.19 205 LEU A CA 1
ATOM 1541 C C . LEU A 1 205 ? 21.219 -17.578 -6.812 1 97.19 205 LEU A C 1
ATOM 1543 O O . LEU A 1 205 ? 20.781 -16.891 -7.734 1 97.19 205 LEU A O 1
ATOM 1547 N N . ARG A 1 206 ? 22.5 -17.609 -6.469 1 97.81 206 ARG A N 1
ATOM 1548 C CA . ARG A 1 206 ? 23.484 -16.844 -7.246 1 97.81 206 ARG A CA 1
ATOM 1549 C C . ARG A 1 206 ? 23.562 -17.375 -8.672 1 97.81 206 ARG A C 1
ATOM 1551 O O . ARG A 1 206 ? 23.656 -16.594 -9.625 1 97.81 206 ARG A O 1
ATOM 1558 N N . ALA A 1 207 ? 23.469 -18.656 -8.75 1 96.62 207 ALA A N 1
ATOM 1559 C CA . ALA A 1 207 ? 23.484 -19.281 -10.07 1 96.62 207 ALA A CA 1
ATOM 1560 C C . ALA A 1 207 ? 22.266 -18.844 -10.891 1 96.62 207 ALA A C 1
ATOM 1562 O O . ALA A 1 207 ? 22.359 -18.734 -12.117 1 96.62 207 ALA A O 1
ATOM 1563 N N . ASP A 1 208 ? 21.203 -18.531 -10.188 1 97.12 208 ASP A N 1
ATOM 1564 C CA . ASP A 1 208 ? 19.984 -18.078 -10.859 1 97.12 208 ASP A CA 1
ATOM 1565 C C . ASP A 1 208 ? 20.047 -16.578 -11.148 1 97.12 208 ASP A C 1
ATOM 1567 O O . ASP A 1 208 ? 19.141 -16.031 -11.789 1 97.12 208 ASP A O 1
ATOM 1571 N N . GLY A 1 209 ? 21.031 -15.891 -10.641 1 98 209 GLY A N 1
ATOM 1572 C CA . GLY A 1 209 ? 21.203 -14.5 -11.039 1 98 209 GLY A CA 1
ATOM 1573 C C . GLY A 1 209 ? 21.172 -13.539 -9.859 1 98 209 GLY A C 1
ATOM 1574 O O . GLY A 1 209 ? 21.281 -12.328 -10.047 1 98 209 GLY A O 1
ATOM 1575 N N . ALA A 1 210 ? 21.078 -14.031 -8.625 1 98.5 210 ALA A N 1
ATOM 1576 C CA . ALA A 1 210 ? 21.062 -13.141 -7.473 1 98.5 210 ALA A CA 1
ATOM 1577 C C . ALA A 1 210 ? 22.391 -12.406 -7.332 1 98.5 210 ALA A C 1
ATOM 1579 O O . ALA A 1 210 ? 23.453 -13.023 -7.32 1 98.5 210 ALA A O 1
ATOM 1580 N N . ASP A 1 211 ? 22.344 -11.125 -7.191 1 98.62 211 ASP A N 1
ATOM 1581 C CA . ASP A 1 211 ? 23.547 -10.352 -6.953 1 98.62 211 ASP A CA 1
ATOM 1582 C C . ASP A 1 211 ? 24.016 -10.484 -5.504 1 98.62 211 ASP A C 1
ATOM 1584 O O . ASP A 1 211 ? 25.219 -10.562 -5.238 1 98.62 211 ASP A O 1
ATOM 1588 N N . VAL A 1 212 ? 23.078 -10.492 -4.598 1 98 212 VAL A N 1
ATOM 1589 C CA . VAL A 1 212 ? 23.344 -10.773 -3.191 1 98 212 VAL A CA 1
ATOM 1590 C C . VAL A 1 212 ? 22.234 -11.641 -2.617 1 98 212 VAL A C 1
ATOM 1592 O O . VAL A 1 212 ? 21.094 -11.602 -3.094 1 98 212 VAL A O 1
ATOM 1595 N N . VAL A 1 213 ? 22.594 -12.477 -1.728 1 97.31 213 VAL A N 1
ATOM 1596 C CA . VAL A 1 213 ? 21.625 -13.273 -0.969 1 97.31 213 VAL A CA 1
ATOM 1597 C C . VAL A 1 213 ? 21.656 -12.852 0.499 1 97.31 213 VAL A C 1
ATOM 1599 O O . VAL A 1 213 ? 22.719 -12.844 1.129 1 97.31 213 VAL A O 1
ATOM 1602 N N . LEU A 1 214 ? 20.578 -12.391 0.961 1 96.5 214 LEU A N 1
ATOM 1603 C CA . LEU A 1 214 ? 20.422 -11.945 2.342 1 96.5 214 LEU A CA 1
ATOM 1604 C C . LEU A 1 214 ? 19.656 -12.984 3.162 1 96.5 214 LEU A C 1
ATOM 1606 O O . LEU A 1 214 ? 18.625 -13.484 2.727 1 96.5 214 LEU A O 1
ATOM 1610 N N . ALA A 1 215 ? 20.172 -13.281 4.359 1 93.88 215 ALA A N 1
ATOM 1611 C CA . ALA A 1 215 ? 19.484 -14.203 5.258 1 93.88 215 ALA A CA 1
ATOM 1612 C C . ALA A 1 215 ? 18.172 -13.609 5.746 1 93.88 215 ALA A C 1
ATOM 1614 O O . ALA A 1 215 ? 18.141 -12.516 6.32 1 93.88 215 ALA A O 1
ATOM 1615 N N . ASP A 1 216 ? 17.125 -14.289 5.41 1 92.25 216 ASP A N 1
ATOM 1616 C CA . ASP A 1 216 ? 15.789 -13.891 5.855 1 92.25 216 ASP A CA 1
ATOM 1617 C C . ASP A 1 216 ? 15.492 -14.43 7.254 1 92.25 216 ASP A C 1
ATOM 1619 O O . ASP A 1 216 ? 14.969 -15.539 7.402 1 92.25 216 ASP A O 1
ATOM 1623 N N . THR A 1 217 ? 15.883 -13.703 8.258 1 86.06 217 THR A N 1
ATOM 1624 C CA . THR A 1 217 ? 15.734 -14.125 9.648 1 86.06 217 THR A CA 1
ATOM 1625 C C . THR A 1 217 ? 14.805 -13.18 10.406 1 86.06 217 THR A C 1
ATOM 1627 O O . THR A 1 217 ? 14.5 -12.086 9.93 1 86.06 217 THR A O 1
ATOM 1630 N N . ASP A 1 218 ? 14.297 -13.633 11.492 1 78.12 218 ASP A N 1
ATOM 1631 C CA . ASP A 1 218 ? 13.383 -12.828 12.297 1 78.12 218 ASP A CA 1
ATOM 1632 C C . ASP A 1 218 ? 14.148 -11.859 13.195 1 78.12 218 ASP A C 1
ATOM 1634 O O . ASP A 1 218 ? 13.562 -11.219 14.07 1 78.12 218 ASP A O 1
ATOM 1638 N N . SER A 1 219 ? 15.391 -11.727 12.898 1 72.38 219 SER A N 1
ATOM 1639 C CA . SER A 1 219 ? 16.172 -10.812 13.727 1 72.38 219 SER A CA 1
ATOM 1640 C C . SER A 1 219 ? 15.773 -9.359 13.477 1 72.38 219 SER A C 1
ATOM 1642 O O . SER A 1 219 ? 15.508 -8.977 12.336 1 72.38 219 SER A O 1
ATOM 1644 N N . THR A 1 220 ? 15.648 -8.648 14.539 1 68.88 220 THR A N 1
ATOM 1645 C CA . THR A 1 220 ? 15.273 -7.242 14.461 1 68.88 220 THR A CA 1
ATOM 1646 C C . THR A 1 220 ? 16.438 -6.398 13.953 1 68.88 220 THR A C 1
ATOM 1648 O O . THR A 1 220 ? 16.234 -5.293 13.445 1 68.88 220 THR A O 1
ATOM 1651 N N . ARG A 1 221 ? 17.656 -6.914 14.078 1 76.75 221 ARG A N 1
ATOM 1652 C CA . ARG A 1 221 ? 18.812 -6.145 13.633 1 76.75 221 ARG A CA 1
ATOM 1653 C C . ARG A 1 221 ? 19.219 -6.531 12.219 1 76.75 221 ARG A C 1
ATOM 1655 O O . ARG A 1 221 ? 19.594 -7.684 11.969 1 76.75 221 ARG A O 1
ATOM 1662 N N . LEU A 1 222 ? 18.984 -5.641 11.312 1 80.69 222 LEU A N 1
ATOM 1663 C CA . LEU A 1 222 ? 19.375 -5.855 9.922 1 80.69 222 LEU A CA 1
ATOM 1664 C C . LEU A 1 222 ? 20.797 -5.355 9.672 1 80.69 222 LEU A C 1
ATOM 1666 O O . LEU A 1 222 ? 21.062 -4.156 9.758 1 80.69 222 LEU A O 1
ATOM 1670 N N . ARG A 1 223 ? 21.766 -6.277 9.641 1 85.12 223 ARG A N 1
ATOM 1671 C CA . ARG A 1 223 ? 23.141 -5.93 9.273 1 85.12 223 ARG A CA 1
ATOM 1672 C C . ARG A 1 223 ? 23.391 -6.191 7.793 1 85.12 223 ARG A C 1
ATOM 1674 O O . ARG A 1 223 ? 23.234 -7.32 7.324 1 85.12 223 ARG A O 1
ATOM 1681 N N . LEU A 1 224 ? 23.688 -5.145 7.137 1 93.75 224 LEU A N 1
ATOM 1682 C CA . LEU A 1 224 ? 23.938 -5.242 5.703 1 93.75 224 LEU A CA 1
ATOM 1683 C C . LEU A 1 224 ? 25.422 -5.035 5.398 1 93.75 224 LEU A C 1
ATOM 1685 O O . LEU A 1 224 ? 26.047 -4.141 5.961 1 93.75 224 LEU A O 1
ATOM 1689 N N . ASP A 1 225 ? 26.016 -5.887 4.668 1 94.5 225 ASP A N 1
ATOM 1690 C CA . ASP A 1 225 ? 27.359 -5.617 4.184 1 94.5 225 ASP A CA 1
ATOM 1691 C C . ASP A 1 225 ? 27.359 -4.477 3.166 1 94.5 225 ASP A C 1
ATOM 1693 O O . ASP A 1 225 ? 26.297 -3.947 2.818 1 94.5 225 ASP A O 1
ATOM 1697 N N . GLU A 1 226 ? 28.438 -4.031 2.727 1 96.5 226 GLU A N 1
ATOM 1698 C CA . GLU A 1 226 ? 28.594 -2.857 1.875 1 96.5 226 GLU A CA 1
ATOM 1699 C C . GLU A 1 226 ? 27.906 -3.062 0.525 1 96.5 226 GLU A C 1
ATOM 1701 O O . GLU A 1 226 ? 27.25 -2.154 0.013 1 96.5 226 GLU A O 1
ATOM 1706 N N . ARG A 1 227 ? 28.062 -4.203 -0.006 1 96.75 227 ARG A N 1
ATOM 1707 C CA . ARG A 1 227 ? 27.484 -4.488 -1.312 1 96.75 227 ARG A CA 1
ATOM 1708 C C . ARG A 1 227 ? 25.953 -4.461 -1.249 1 96.75 227 ARG A C 1
ATOM 1710 O O . ARG A 1 227 ? 25.297 -3.889 -2.123 1 96.75 227 ARG A O 1
ATOM 1717 N N . THR A 1 228 ? 25.438 -5.059 -0.256 1 97.06 228 THR A N 1
ATOM 1718 C CA . THR A 1 228 ? 24 -5.062 -0.066 1 97.06 228 THR A CA 1
ATOM 1719 C C . THR A 1 228 ? 23.469 -3.645 0.136 1 97.06 228 THR A C 1
ATOM 1721 O O . THR A 1 228 ? 22.422 -3.281 -0.401 1 97.06 228 THR A O 1
ATOM 1724 N N . ARG A 1 229 ? 24.172 -2.83 0.869 1 96.94 229 ARG A N 1
ATOM 1725 C CA . ARG A 1 229 ? 23.797 -1.442 1.101 1 96.94 229 ARG A CA 1
ATOM 1726 C C . ARG A 1 229 ? 23.766 -0.657 -0.206 1 96.94 229 ARG A C 1
ATOM 1728 O O . ARG A 1 229 ? 22.844 0.133 -0.439 1 96.94 229 ARG A O 1
ATOM 1735 N N . GLU A 1 230 ? 24.734 -0.932 -0.977 1 97.56 230 GLU A N 1
ATOM 1736 C CA . GLU A 1 230 ? 24.797 -0.266 -2.273 1 97.56 230 GLU A CA 1
ATOM 1737 C C . GLU A 1 230 ? 23.594 -0.629 -3.143 1 97.56 230 GLU A C 1
ATOM 1739 O O . GLU A 1 230 ? 22.953 0.25 -3.721 1 97.56 230 GLU A O 1
ATOM 1744 N N . LEU A 1 231 ? 23.266 -1.854 -3.203 1 98.06 231 LEU A N 1
ATOM 1745 C CA . LEU A 1 231 ? 22.141 -2.301 -4.008 1 98.06 231 LEU A CA 1
ATOM 1746 C C . LEU A 1 231 ? 20.828 -1.769 -3.441 1 98.06 231 LEU A C 1
ATOM 1748 O O . LEU A 1 231 ? 19.938 -1.364 -4.195 1 98.06 231 LEU A O 1
ATOM 1752 N N . ALA A 1 232 ? 20.75 -1.771 -2.135 1 97.81 232 ALA A N 1
ATOM 1753 C CA . ALA A 1 232 ? 19.547 -1.292 -1.474 1 97.81 232 ALA A CA 1
ATOM 1754 C C . ALA A 1 232 ? 19.312 0.188 -1.764 1 97.81 232 ALA A C 1
ATOM 1756 O O . ALA A 1 232 ? 18.172 0.634 -1.86 1 97.81 232 ALA A O 1
ATOM 1757 N N . SER A 1 233 ? 20.359 0.957 -1.919 1 97.12 233 SER A N 1
ATOM 1758 C CA . SER A 1 233 ? 20.25 2.389 -2.178 1 97.12 233 SER A CA 1
ATOM 1759 C C . SER A 1 233 ? 19.594 2.656 -3.529 1 97.12 233 SER A C 1
ATOM 1761 O O . SER A 1 233 ? 19.172 3.783 -3.809 1 97.12 233 SER A O 1
ATOM 1763 N N . ARG A 1 234 ? 19.422 1.603 -4.348 1 97 234 ARG A N 1
ATOM 1764 C CA . ARG A 1 234 ? 18.781 1.717 -5.652 1 97 234 ARG A CA 1
ATOM 1765 C C . ARG A 1 234 ? 17.609 0.763 -5.773 1 97 234 ARG A C 1
ATOM 1767 O O . ARG A 1 234 ? 17.172 0.437 -6.883 1 97 234 ARG A O 1
ATOM 1774 N N . ALA A 1 235 ? 17.109 0.249 -4.629 1 98.5 235 ALA A N 1
ATOM 1775 C CA . ALA A 1 235 ? 16.016 -0.721 -4.637 1 98.5 235 ALA A CA 1
ATOM 1776 C C . ALA A 1 235 ? 14.664 -0.02 -4.637 1 98.5 235 ALA A C 1
ATOM 1778 O O . ALA A 1 235 ? 14.18 0.416 -3.586 1 98.5 235 ALA A O 1
ATOM 1779 N N . ARG A 1 236 ? 14.008 -0.045 -5.754 1 97.88 236 ARG A N 1
ATOM 1780 C CA . ARG A 1 236 ? 12.75 0.685 -5.863 1 97.88 236 ARG A CA 1
ATOM 1781 C C . ARG A 1 236 ? 11.555 -0.267 -5.816 1 97.88 236 ARG A C 1
ATOM 1783 O O . ARG A 1 236 ? 10.422 0.164 -5.613 1 97.88 236 ARG A O 1
ATOM 1790 N N . PHE A 1 237 ? 11.875 -1.556 -6.012 1 98.62 237 PHE A N 1
ATOM 1791 C CA . PHE A 1 237 ? 10.766 -2.504 -6.051 1 98.62 237 PHE A CA 1
ATOM 1792 C C . PHE A 1 237 ? 11.062 -3.719 -5.18 1 98.62 237 PHE A C 1
ATOM 1794 O O . PHE A 1 237 ? 12.188 -4.223 -5.164 1 98.62 237 PHE A O 1
ATOM 1801 N N . GLY A 1 238 ? 10.133 -4.098 -4.363 1 98.88 238 GLY A N 1
ATOM 1802 C CA . GLY A 1 238 ? 10.133 -5.355 -3.629 1 98.88 238 GLY A CA 1
ATOM 1803 C C . GLY A 1 238 ? 9.008 -6.289 -4.043 1 98.88 238 GLY A C 1
ATOM 1804 O O . GLY A 1 238 ? 7.879 -5.852 -4.258 1 98.88 238 GLY A O 1
ATOM 1805 N N . PHE A 1 239 ? 9.328 -7.512 -4.234 1 98.88 239 PHE A N 1
ATOM 1806 C CA . PHE A 1 239 ? 8.344 -8.539 -4.543 1 98.88 239 PHE A CA 1
ATOM 1807 C C . PHE A 1 239 ? 8.18 -9.5 -3.373 1 98.88 239 PHE A C 1
ATOM 1809 O O . PHE A 1 239 ? 9.07 -10.312 -3.098 1 98.88 239 PHE A O 1
ATOM 1816 N N . ASN A 1 240 ? 7.016 -9.43 -2.719 1 98.75 240 ASN A N 1
ATOM 1817 C CA . ASN A 1 240 ? 6.766 -10.086 -1.438 1 98.75 240 ASN A CA 1
ATOM 1818 C C . ASN A 1 240 ? 5.812 -11.266 -1.586 1 98.75 240 ASN A C 1
ATOM 1820 O O . ASN A 1 240 ? 4.684 -11.102 -2.055 1 98.75 240 ASN A O 1
ATOM 1824 N N . ALA A 1 241 ? 6.281 -12.422 -1.183 1 97 241 ALA A N 1
ATOM 1825 C CA . ALA A 1 241 ? 5.426 -13.609 -1.195 1 97 241 ALA A CA 1
ATOM 1826 C C . ALA A 1 241 ? 5.332 -14.234 0.194 1 97 241 ALA A C 1
ATOM 1828 O O . ALA A 1 241 ? 4.836 -15.352 0.346 1 97 241 ALA A O 1
ATOM 1829 N N . VAL A 1 242 ? 5.809 -13.547 1.23 1 95.31 242 VAL A N 1
ATOM 1830 C CA . VAL A 1 242 ? 5.938 -14.172 2.541 1 95.31 242 VAL A CA 1
ATOM 1831 C C . VAL A 1 242 ? 5.082 -13.422 3.559 1 95.31 242 VAL A C 1
ATOM 1833 O O . VAL A 1 242 ? 4.219 -14.016 4.215 1 95.31 242 VAL A O 1
ATOM 1836 N N . GLY A 1 243 ? 5.199 -12.156 3.689 1 95.44 243 GLY A N 1
ATOM 1837 C CA . GLY A 1 243 ? 4.562 -11.359 4.727 1 95.44 243 GLY A CA 1
ATOM 1838 C C . GLY A 1 243 ? 5.359 -11.312 6.016 1 95.44 243 GLY A C 1
ATOM 1839 O O . GLY A 1 243 ? 6.57 -11.547 6.012 1 95.44 243 GLY A O 1
ATOM 1840 N N . GLY A 1 244 ? 4.777 -10.812 7.07 1 94.12 244 GLY A N 1
ATOM 1841 C CA . GLY A 1 244 ? 5.383 -10.82 8.391 1 94.12 244 GLY A CA 1
ATOM 1842 C C . GLY A 1 244 ? 6.699 -10.062 8.453 1 94.12 244 GLY A C 1
ATOM 1843 O O . GLY A 1 244 ? 6.848 -9.016 7.82 1 94.12 244 GLY A O 1
ATOM 1844 N N . HIS A 1 245 ? 7.629 -10.648 9.18 1 93.56 245 HIS A N 1
ATOM 1845 C CA . HIS A 1 245 ? 8.922 -10.016 9.414 1 93.56 245 HIS A CA 1
ATOM 1846 C C . HIS A 1 245 ? 9.719 -9.914 8.117 1 93.56 245 HIS A C 1
ATOM 1848 O O . HIS A 1 245 ? 10.438 -8.93 7.906 1 93.56 245 HIS A O 1
ATOM 1854 N N . SER A 1 246 ? 9.578 -10.891 7.273 1 95.81 246 SER A N 1
ATOM 1855 C CA . SER A 1 246 ? 10.273 -10.883 5.988 1 95.81 246 SER A CA 1
ATOM 1856 C C . SER A 1 246 ? 9.922 -9.648 5.176 1 95.81 246 SER A C 1
ATOM 1858 O O . SER A 1 246 ? 10.805 -8.977 4.641 1 95.81 246 SER A O 1
ATOM 1860 N N . ALA A 1 247 ? 8.68 -9.328 5.16 1 96.81 247 ALA A N 1
ATOM 1861 C CA . ALA A 1 247 ? 8.219 -8.148 4.434 1 96.81 247 ALA A CA 1
ATOM 1862 C C . ALA A 1 247 ? 8.711 -6.867 5.102 1 96.81 247 ALA A C 1
ATOM 1864 O O . ALA A 1 247 ? 8.992 -5.875 4.426 1 96.81 247 ALA A O 1
ATOM 1865 N N . GLN A 1 248 ? 8.797 -6.863 6.395 1 95.5 248 GLN A N 1
ATOM 1866 C CA . GLN A 1 248 ? 9.305 -5.699 7.113 1 95.5 248 GLN A CA 1
ATOM 1867 C C . GLN A 1 248 ? 10.758 -5.418 6.746 1 95.5 248 GLN A C 1
ATOM 1869 O O . GLN A 1 248 ? 11.156 -4.258 6.598 1 95.5 248 GLN A O 1
ATOM 1874 N N . ILE A 1 249 ? 11.531 -6.473 6.652 1 95.94 249 ILE A N 1
ATOM 1875 C CA . ILE A 1 249 ? 12.914 -6.316 6.227 1 95.94 249 ILE A CA 1
ATOM 1876 C C . ILE A 1 249 ? 12.961 -5.703 4.832 1 95.94 249 ILE A C 1
ATOM 1878 O O . ILE A 1 249 ? 13.758 -4.801 4.566 1 95.94 249 ILE A O 1
ATOM 1882 N N . MET A 1 250 ? 12.086 -6.145 3.943 1 97.69 250 MET A N 1
ATOM 1883 C CA . MET A 1 250 ? 12.031 -5.598 2.59 1 97.69 250 MET A CA 1
ATOM 1884 C C . MET A 1 250 ? 11.758 -4.102 2.619 1 97.69 250 MET A C 1
ATOM 1886 O O . MET A 1 250 ? 12.375 -3.334 1.881 1 97.69 250 MET A O 1
ATOM 1890 N N . LEU A 1 251 ? 10.828 -3.686 3.465 1 96.94 251 LEU A N 1
ATOM 1891 C CA . LEU A 1 251 ? 10.492 -2.271 3.58 1 96.94 251 LEU A CA 1
ATOM 1892 C C . LEU A 1 251 ? 11.719 -1.448 3.957 1 96.94 251 LEU A C 1
ATOM 1894 O O . LEU A 1 251 ? 11.875 -0.314 3.502 1 96.94 251 LEU A O 1
ATOM 1898 N N . ARG A 1 252 ? 12.555 -2.025 4.762 1 95.75 252 ARG A N 1
ATOM 1899 C CA . ARG A 1 252 ? 13.758 -1.331 5.215 1 95.75 252 ARG A CA 1
ATOM 1900 C C . ARG A 1 252 ? 14.805 -1.269 4.109 1 95.75 252 ARG A C 1
ATOM 1902 O O . ARG A 1 252 ? 15.703 -0.423 4.141 1 95.75 252 ARG A O 1
ATOM 1909 N N . LEU A 1 253 ? 14.711 -2.182 3.15 1 97.62 253 LEU A N 1
ATOM 1910 C CA . LEU A 1 253 ? 15.703 -2.264 2.082 1 97.62 253 LEU A CA 1
ATOM 1911 C C . LEU A 1 253 ? 15.336 -1.343 0.925 1 97.62 253 LEU A C 1
ATOM 1913 O O . LEU A 1 253 ? 16.172 -1.027 0.083 1 97.62 253 LEU A O 1
ATOM 1917 N N . LEU A 1 254 ? 14.062 -0.932 0.838 1 98.31 254 LEU A N 1
ATOM 1918 C CA . LEU A 1 254 ? 13.609 -0.136 -0.298 1 98.31 254 LEU A CA 1
ATOM 1919 C C . LEU A 1 254 ? 14.086 1.309 -0.173 1 98.31 254 LEU A C 1
ATOM 1921 O O . LEU A 1 254 ? 14.086 1.874 0.923 1 98.31 254 LEU A O 1
ATOM 1925 N N . GLN A 1 255 ? 14.445 1.887 -1.312 1 98 255 GLN A N 1
ATOM 1926 C CA . GLN A 1 255 ? 14.922 3.264 -1.381 1 98 255 GLN A CA 1
ATOM 1927 C C . GLN A 1 255 ? 13.82 4.246 -0.975 1 98 255 GLN A C 1
ATOM 1929 O O . GLN A 1 255 ? 12.75 4.273 -1.58 1 98 255 GLN A O 1
ATOM 1934 N N . PRO A 1 256 ? 14.086 5.094 0.023 1 96.44 256 PRO A N 1
ATOM 1935 C CA . PRO A 1 256 ? 13.078 6.074 0.439 1 96.44 256 PRO A CA 1
ATOM 1936 C C . PRO A 1 256 ? 12.922 7.215 -0.562 1 96.44 256 PRO A C 1
ATOM 1938 O O . PRO A 1 256 ? 13.867 7.551 -1.28 1 96.44 256 PRO A O 1
ATOM 1941 N N . GLU A 1 257 ? 11.664 7.734 -0.644 1 93.88 257 GLU A N 1
ATOM 1942 C CA . GLU A 1 257 ? 11.336 8.945 -1.386 1 93.88 257 GLU A CA 1
ATOM 1943 C C . GLU A 1 257 ? 11.711 8.812 -2.857 1 93.88 257 GLU A C 1
ATOM 1945 O O . GLU A 1 257 ? 12.219 9.766 -3.459 1 93.88 257 GLU A O 1
ATOM 1950 N N . SER A 1 258 ? 11.562 7.602 -3.402 1 94.25 258 SER A N 1
ATOM 1951 C CA . SER A 1 258 ? 11.93 7.348 -4.793 1 94.25 258 SER A CA 1
ATOM 1952 C C . SER A 1 258 ? 10.781 6.688 -5.555 1 94.25 258 SER A C 1
ATOM 1954 O O . SER A 1 258 ? 10.992 6.09 -6.609 1 94.25 258 SER A O 1
ATOM 1956 N N . GLY A 1 259 ? 9.617 6.816 -4.98 1 93.44 259 GLY A N 1
ATOM 1957 C CA . GLY A 1 259 ? 8.492 6.145 -5.613 1 93.44 259 GLY A CA 1
ATOM 1958 C C . GLY A 1 259 ? 8.578 4.633 -5.539 1 93.44 259 GLY A C 1
ATOM 1959 O O . GLY A 1 259 ? 8.117 3.934 -6.441 1 93.44 259 GLY A O 1
ATOM 1960 N N . SER A 1 260 ? 9.211 4.133 -4.457 1 98.06 260 SER A N 1
ATOM 1961 C CA . SER A 1 260 ? 9.414 2.699 -4.273 1 98.06 260 SER A CA 1
ATOM 1962 C C . SER A 1 260 ? 8.109 1.987 -3.949 1 98.06 260 SER A C 1
ATOM 1964 O O . SER A 1 260 ? 7.207 2.576 -3.346 1 98.06 260 SER A O 1
ATOM 1966 N N . GLU A 1 261 ? 8.016 0.713 -4.375 1 98.62 261 GLU A N 1
ATOM 1967 C CA . GLU A 1 261 ? 6.805 -0.084 -4.195 1 98.62 261 GLU A CA 1
ATOM 1968 C C . GLU A 1 261 ? 7.137 -1.481 -3.682 1 98.62 261 GLU A C 1
ATOM 1970 O O . GLU A 1 261 ? 8.117 -2.088 -4.105 1 98.62 261 GLU A O 1
ATOM 1975 N N . LEU A 1 262 ? 6.383 -1.889 -2.701 1 98.81 262 LEU A N 1
ATOM 1976 C CA . LEU A 1 262 ? 6.367 -3.291 -2.301 1 98.81 262 LEU A CA 1
ATOM 1977 C C . LEU A 1 262 ? 5.121 -3.994 -2.832 1 98.81 262 LEU A C 1
ATOM 1979 O O . LEU A 1 262 ? 4 -3.645 -2.459 1 98.81 262 LEU A O 1
ATOM 1983 N N . VAL A 1 263 ? 5.324 -4.965 -3.715 1 98.88 263 VAL A N 1
ATOM 1984 C CA . VAL A 1 263 ? 4.223 -5.676 -4.355 1 98.88 263 VAL A CA 1
ATOM 1985 C C . VAL A 1 263 ? 4.055 -7.055 -3.715 1 98.88 263 VAL A C 1
ATOM 1987 O O . VAL A 1 263 ? 4.973 -7.875 -3.754 1 98.88 263 VAL A O 1
ATOM 1990 N N . THR A 1 264 ? 2.898 -7.27 -3.127 1 98.75 264 THR A N 1
ATOM 1991 C CA . THR A 1 264 ? 2.58 -8.547 -2.504 1 98.75 264 THR A CA 1
ATOM 1992 C C . THR A 1 264 ? 1.834 -9.453 -3.479 1 98.75 264 THR A C 1
ATOM 1994 O O . THR A 1 264 ? 0.774 -9.086 -3.99 1 98.75 264 THR A O 1
ATOM 1997 N N . TYR A 1 265 ? 2.406 -10.641 -3.729 1 97.62 265 TYR A N 1
ATOM 1998 C CA . TYR A 1 265 ? 1.768 -11.562 -4.66 1 97.62 265 TYR A CA 1
ATOM 1999 C C . TYR A 1 265 ? 1.559 -12.93 -4.016 1 97.62 265 TYR A C 1
ATOM 2001 O O . TYR A 1 265 ? 1.019 -13.844 -4.641 1 97.62 265 TYR A O 1
ATOM 2009 N N . GLY A 1 266 ? 1.976 -13.031 -2.736 1 95 266 GLY A N 1
ATOM 2010 C CA . GLY A 1 266 ? 1.807 -14.25 -1.956 1 95 266 GLY A CA 1
ATOM 2011 C C . GLY A 1 266 ? 1.868 -14.008 -0.459 1 95 266 GLY A C 1
ATOM 2012 O O . GLY A 1 266 ? 2.092 -12.883 -0.013 1 95 266 GLY A O 1
ATOM 2013 N N . GLY A 1 267 ? 1.599 -15 0.334 1 92.38 267 GLY A N 1
ATOM 2014 C CA . GLY A 1 267 ? 1.573 -14.922 1.786 1 92.38 267 GLY A CA 1
ATOM 2015 C C . GLY A 1 267 ? 1.959 -16.234 2.457 1 92.38 267 GLY A C 1
ATOM 2016 O O . GLY A 1 267 ? 1.205 -16.75 3.275 1 92.38 267 GLY A O 1
ATOM 2017 N N . MET A 1 268 ? 3.113 -16.625 2.203 1 87 268 MET A N 1
ATOM 2018 C CA . MET A 1 268 ? 3.547 -17.953 2.592 1 87 268 MET A CA 1
ATOM 2019 C C . MET A 1 268 ? 3.609 -18.094 4.109 1 87 268 MET A C 1
ATOM 2021 O O . MET A 1 268 ? 3.412 -19.188 4.652 1 87 268 MET A O 1
ATOM 2025 N N . SER A 1 269 ? 3.867 -16.984 4.824 1 87.62 269 SER A N 1
ATOM 2026 C CA . SER A 1 269 ? 3.982 -17.047 6.277 1 87.62 269 SER A CA 1
ATOM 2027 C C . SER A 1 269 ? 2.611 -17.031 6.941 1 87.62 269 SER A C 1
ATOM 2029 O O . SER A 1 269 ? 2.49 -17.297 8.141 1 87.62 269 SER A O 1
ATOM 2031 N N . LYS A 1 270 ? 1.647 -16.688 6.141 1 88.12 270 LYS A N 1
ATOM 2032 C CA . LYS A 1 270 ? 0.286 -16.516 6.637 1 88.12 270 LYS A CA 1
ATOM 2033 C C . LYS A 1 270 ? 0.213 -15.383 7.664 1 88.12 270 LYS A C 1
ATOM 2035 O O . LYS A 1 270 ? -0.764 -15.281 8.406 1 88.12 270 LYS A O 1
ATOM 2040 N N . GLN A 1 271 ? 1.29 -14.656 7.809 1 93.56 271 GLN A N 1
ATOM 2041 C CA . GLN A 1 271 ? 1.309 -13.469 8.656 1 93.56 271 GLN A CA 1
ATOM 2042 C C . GLN A 1 271 ? 1.04 -12.203 7.844 1 93.56 271 GLN A C 1
ATOM 2044 O O . GLN A 1 271 ? 1.494 -12.086 6.703 1 93.56 271 GLN A O 1
ATOM 2049 N N . PRO A 1 272 ? 0.351 -11.312 8.461 1 96.25 272 PRO A N 1
ATOM 2050 C CA . PRO A 1 272 ? 0.063 -10.07 7.742 1 96.25 272 PRO A CA 1
ATOM 2051 C C . PRO A 1 272 ? 1.303 -9.195 7.555 1 96.25 272 PRO A C 1
ATOM 2053 O O . PRO A 1 272 ? 2.34 -9.453 8.172 1 96.25 272 PRO A O 1
ATOM 2056 N N . LEU A 1 273 ? 1.173 -8.273 6.648 1 97.06 273 LEU A N 1
ATOM 2057 C CA . LEU A 1 273 ? 2.195 -7.25 6.48 1 97.06 273 LEU A CA 1
ATOM 2058 C C . LEU A 1 273 ? 2.016 -6.133 7.508 1 97.06 273 LEU A C 1
ATOM 2060 O O . LEU A 1 273 ? 0.908 -5.629 7.691 1 97.06 273 LEU A O 1
ATOM 2064 N N . VAL A 1 274 ? 3.072 -5.832 8.203 1 96.5 274 VAL A N 1
ATOM 2065 C CA . VAL A 1 274 ? 3.086 -4.762 9.188 1 96.5 274 VAL A CA 1
ATOM 2066 C C . VAL A 1 274 ? 3.959 -3.609 8.688 1 96.5 274 VAL A C 1
ATOM 2068 O O . VAL A 1 274 ? 5.145 -3.797 8.414 1 96.5 274 VAL A O 1
ATOM 2071 N N . ALA A 1 275 ? 3.391 -2.453 8.539 1 97.56 275 ALA A N 1
ATOM 2072 C CA . ALA A 1 275 ? 4.117 -1.294 8.031 1 97.56 275 ALA A CA 1
ATOM 2073 C C . ALA A 1 275 ? 4.023 -0.116 8.992 1 97.56 275 ALA A C 1
ATOM 2075 O O . ALA A 1 275 ? 2.926 0.322 9.344 1 97.56 275 ALA A O 1
ATOM 2076 N N . PRO A 1 276 ? 5.133 0.394 9.461 1 96.12 276 PRO A N 1
ATOM 2077 C CA . PRO A 1 276 ? 5.082 1.61 10.273 1 96.12 276 PRO A CA 1
ATOM 2078 C C . PRO A 1 276 ? 4.629 2.834 9.484 1 96.12 276 PRO A C 1
ATOM 2080 O O . PRO A 1 276 ? 4.789 2.879 8.258 1 96.12 276 PRO A O 1
ATOM 2083 N N . THR A 1 277 ? 4.09 3.781 10.188 1 94.94 277 THR A N 1
ATOM 2084 C CA . THR A 1 277 ? 3.582 5.004 9.578 1 94.94 277 THR A CA 1
ATOM 2085 C C . THR A 1 277 ? 4.672 5.695 8.766 1 94.94 277 THR A C 1
ATOM 2087 O O . THR A 1 277 ? 4.402 6.234 7.688 1 94.94 277 THR A O 1
ATOM 2090 N N . GLY A 1 278 ? 5.887 5.68 9.234 1 94.94 278 GLY A N 1
ATOM 2091 C CA . GLY A 1 278 ? 7 6.348 8.586 1 94.94 278 GLY A CA 1
ATOM 2092 C C . GLY A 1 278 ? 7.289 5.816 7.191 1 94.94 278 GLY A C 1
ATOM 2093 O O . GLY A 1 278 ? 7.785 6.547 6.332 1 94.94 278 GLY A O 1
ATOM 2094 N N . ALA A 1 279 ? 6.98 4.504 6.93 1 96.88 279 ALA A N 1
ATOM 2095 C CA . ALA A 1 279 ? 7.164 3.926 5.602 1 96.88 279 ALA A CA 1
ATOM 2096 C C . ALA A 1 279 ? 6.309 4.652 4.566 1 96.88 279 ALA A C 1
ATOM 2098 O O . ALA A 1 279 ? 6.734 4.836 3.422 1 96.88 279 ALA A O 1
ATOM 2099 N N . PHE A 1 280 ? 5.133 5.094 4.973 1 97.31 280 PHE A N 1
ATOM 2100 C CA . PHE A 1 280 ? 4.188 5.754 4.086 1 97.31 280 PHE A CA 1
ATOM 2101 C C . PHE A 1 280 ? 4.492 7.242 3.971 1 97.31 280 PHE A C 1
ATOM 2103 O O . PHE A 1 280 ? 4.711 7.758 2.871 1 97.31 280 PHE A O 1
ATOM 2110 N N . ILE A 1 281 ? 4.562 7.891 5.082 1 95.19 281 ILE A N 1
ATOM 2111 C CA . ILE A 1 281 ? 4.594 9.352 5.098 1 95.19 281 ILE A CA 1
ATOM 2112 C C . ILE A 1 281 ? 6.012 9.836 4.816 1 95.19 281 ILE A C 1
ATOM 2114 O O . ILE A 1 281 ? 6.23 10.633 3.9 1 95.19 281 ILE A O 1
ATOM 2118 N N . PHE A 1 282 ? 7.035 9.305 5.449 1 93.94 282 PHE A N 1
ATOM 2119 C CA . PHE A 1 282 ? 8.375 9.867 5.371 1 93.94 282 PHE A CA 1
ATOM 2120 C C . PHE A 1 282 ? 9.18 9.195 4.27 1 93.94 282 PHE A C 1
ATOM 2122 O O . PHE A 1 282 ? 9.922 9.859 3.537 1 93.94 282 PHE A O 1
ATOM 2129 N N . LYS A 1 283 ? 8.953 7.883 4.059 1 96.06 283 LYS A N 1
ATOM 2130 C CA . LYS A 1 283 ? 9.742 7.176 3.051 1 96.06 283 LYS A CA 1
ATOM 2131 C C . LYS A 1 283 ? 9 7.117 1.717 1 96.06 283 LYS A C 1
ATOM 2133 O O . LYS A 1 283 ? 9.602 6.82 0.682 1 96.06 283 LYS A O 1
ATOM 2138 N N . ASP A 1 284 ? 7.711 7.332 1.773 1 97.38 284 ASP A N 1
ATOM 2139 C CA . ASP A 1 284 ? 6.887 7.371 0.569 1 97.38 284 ASP A CA 1
ATOM 2140 C C . ASP A 1 284 ? 6.949 6.043 -0.181 1 97.38 284 ASP A C 1
ATOM 2142 O O . ASP A 1 284 ? 7.188 6.016 -1.39 1 97.38 284 ASP A O 1
ATOM 2146 N N . ILE A 1 285 ? 6.789 4.961 0.535 1 98.5 285 ILE A N 1
ATOM 2147 C CA . ILE A 1 285 ? 6.719 3.629 -0.058 1 98.5 285 ILE A CA 1
ATOM 2148 C C . ILE A 1 285 ? 5.262 3.215 -0.233 1 98.5 285 ILE A C 1
ATOM 2150 O O . ILE A 1 285 ? 4.461 3.326 0.699 1 98.5 285 ILE A O 1
ATOM 2154 N N . ALA A 1 286 ? 4.902 2.781 -1.415 1 98.62 286 ALA A N 1
ATOM 2155 C CA . ALA A 1 286 ? 3.557 2.283 -1.689 1 98.62 286 ALA A CA 1
ATOM 2156 C C . ALA A 1 286 ? 3.504 0.761 -1.59 1 98.62 286 ALA A C 1
ATOM 2158 O O . ALA A 1 286 ? 4.438 0.073 -2.012 1 98.62 286 ALA A O 1
ATOM 2159 N N . LEU A 1 287 ? 2.439 0.223 -0.99 1 98.81 287 LEU A N 1
ATOM 2160 C CA . LEU A 1 287 ? 2.176 -1.211 -0.935 1 98.81 287 LEU A CA 1
ATOM 2161 C C . LEU A 1 287 ? 1.009 -1.585 -1.843 1 98.81 287 LEU A C 1
ATOM 2163 O O . LEU A 1 287 ? -0.058 -0.97 -1.774 1 98.81 287 LEU A O 1
ATOM 2167 N N . LYS A 1 288 ? 1.214 -2.545 -2.711 1 98.25 288 LYS A N 1
ATOM 2168 C CA . LYS A 1 288 ? 0.179 -2.979 -3.645 1 98.25 288 LYS A CA 1
ATOM 2169 C C . LYS A 1 288 ? 0.169 -4.496 -3.791 1 98.25 288 LYS A C 1
ATOM 2171 O O . LYS A 1 288 ? 1 -5.188 -3.197 1 98.25 288 LYS A O 1
ATOM 2176 N N . GLY A 1 289 ? -0.834 -4.977 -4.496 1 98.31 289 GLY A N 1
ATOM 2177 C CA . GLY A 1 289 ? -0.957 -6.406 -4.734 1 98.31 289 GLY A CA 1
ATOM 2178 C C . GLY A 1 289 ? -0.85 -6.777 -6.203 1 98.31 289 GLY A C 1
ATOM 2179 O O . GLY A 1 289 ? -0.997 -5.918 -7.074 1 98.31 289 GLY A O 1
ATOM 2180 N N . PHE A 1 290 ? -0.509 -7.996 -6.406 1 98.19 290 PHE A N 1
ATOM 2181 C CA . PHE A 1 290 ? -0.576 -8.57 -7.746 1 98.19 290 PHE A CA 1
ATOM 2182 C C . PHE A 1 290 ? -1.187 -9.969 -7.703 1 98.19 290 PHE A C 1
ATOM 2184 O O . PHE A 1 290 ? -0.839 -10.781 -6.844 1 98.19 290 PHE A O 1
ATOM 2191 N N . TRP A 1 291 ? -2.074 -10.164 -8.578 1 96.75 291 TRP A N 1
ATOM 2192 C CA . TRP A 1 291 ? -2.713 -11.469 -8.766 1 96.75 291 TRP A CA 1
ATOM 2193 C C . TRP A 1 291 ? -2.834 -11.805 -10.242 1 96.75 291 TRP A C 1
ATOM 2195 O O . TRP A 1 291 ? -3.564 -11.141 -10.984 1 96.75 291 TRP A O 1
ATOM 2205 N N . LEU A 1 292 ? -2.135 -12.82 -10.641 1 96.88 292 LEU A N 1
ATOM 2206 C CA . LEU A 1 292 ? -2.096 -13.195 -12.047 1 96.88 292 LEU A CA 1
ATOM 2207 C C . LEU A 1 292 ? -3.502 -13.453 -12.586 1 96.88 292 LEU A C 1
ATOM 2209 O O . LEU A 1 292 ? -3.834 -13.031 -13.695 1 96.88 292 LEU A O 1
ATOM 2213 N N . SER A 1 293 ? -4.352 -14.133 -11.797 1 94.06 293 SER A N 1
ATOM 2214 C CA . SER A 1 293 ? -5.715 -14.43 -12.227 1 94.06 293 SER A CA 1
ATOM 2215 C C . SER A 1 293 ? -6.48 -13.156 -12.562 1 94.06 293 SER A C 1
ATOM 2217 O O . SER A 1 293 ? -7.211 -13.109 -13.555 1 94.06 293 SER A O 1
ATOM 2219 N N . ARG A 1 294 ? -6.316 -12.148 -11.766 1 94.88 294 ARG A N 1
ATOM 2220 C CA . ARG A 1 294 ? -6.984 -10.875 -12.031 1 94.88 294 ARG A CA 1
ATOM 2221 C C . ARG A 1 294 ? -6.434 -10.219 -13.297 1 94.88 294 ARG A C 1
ATOM 2223 O O . ARG A 1 294 ? -7.195 -9.688 -14.109 1 94.88 294 ARG A O 1
ATOM 2230 N N . TRP A 1 295 ? -5.148 -10.227 -13.453 1 96.94 295 TRP A N 1
ATOM 2231 C CA . TRP A 1 295 ? -4.535 -9.656 -14.648 1 96.94 295 TRP A CA 1
ATOM 2232 C C . TRP A 1 295 ? -5.055 -10.344 -15.906 1 96.94 295 TRP A C 1
ATOM 2234 O O . TRP A 1 295 ? -5.402 -9.68 -16.891 1 96.94 295 TRP A O 1
ATOM 2244 N N . LEU A 1 296 ? -5.137 -11.672 -15.867 1 96.62 296 LEU A N 1
ATOM 2245 C CA . LEU A 1 296 ? -5.613 -12.445 -17 1 96.62 296 LEU A CA 1
ATOM 2246 C C . LEU A 1 296 ? -7.07 -12.125 -17.312 1 96.62 296 LEU A C 1
ATOM 2248 O O . LEU A 1 296 ? -7.461 -12.039 -18.484 1 96.62 296 LEU A O 1
ATOM 2252 N N . ALA A 1 297 ? -7.836 -12 -16.312 1 94.56 297 ALA A N 1
ATOM 2253 C CA . ALA A 1 297 ? -9.242 -11.648 -16.5 1 94.56 297 ALA A CA 1
ATOM 2254 C C . ALA A 1 297 ? -9.375 -10.289 -17.188 1 94.56 297 ALA A C 1
ATOM 2256 O O . ALA A 1 297 ? -10.172 -10.133 -18.109 1 94.56 297 ALA A O 1
ATOM 2257 N N . ARG A 1 298 ? -8.609 -9.352 -16.734 1 95.75 298 ARG A N 1
ATOM 2258 C CA . ARG A 1 298 ? -8.625 -8.016 -17.328 1 95.75 298 ARG A CA 1
ATOM 2259 C C . ARG A 1 298 ? -8.148 -8.07 -18.781 1 95.75 298 ARG A C 1
ATOM 2261 O O . ARG A 1 298 ? -8.742 -7.426 -19.656 1 95.75 298 ARG A O 1
ATOM 2268 N N . ASP A 1 299 ? -7.098 -8.828 -19.016 1 97 299 ASP A N 1
ATOM 2269 C CA . ASP A 1 299 ? -6.57 -8.992 -20.359 1 97 299 ASP A CA 1
ATOM 2270 C C . ASP A 1 299 ? -7.625 -9.586 -21.297 1 97 299 ASP A C 1
ATOM 2272 O O . ASP A 1 299 ? -7.77 -9.141 -22.438 1 97 299 ASP A O 1
ATOM 2276 N N . GLU A 1 300 ? -8.359 -10.562 -20.797 1 95.75 300 GLU A N 1
ATOM 2277 C CA . GLU A 1 300 ? -9.414 -11.18 -21.594 1 95.75 300 GLU A CA 1
ATOM 2278 C C . GLU A 1 300 ? -10.469 -10.156 -22 1 95.75 300 GLU A C 1
ATOM 2280 O O . GLU A 1 300 ? -10.922 -10.133 -23.141 1 95.75 300 GLU A O 1
ATOM 2285 N N . ILE A 1 301 ? -10.859 -9.305 -21.094 1 95.5 301 ILE A N 1
ATOM 2286 C CA . ILE A 1 301 ? -11.891 -8.297 -21.328 1 95.5 301 ILE A CA 1
ATOM 2287 C C . ILE A 1 301 ? -11.359 -7.215 -22.266 1 95.5 301 ILE A C 1
ATOM 2289 O O . ILE A 1 301 ? -12.039 -6.82 -23.219 1 95.5 301 ILE A O 1
ATOM 2293 N N . GLU A 1 302 ? -10.133 -6.848 -22.0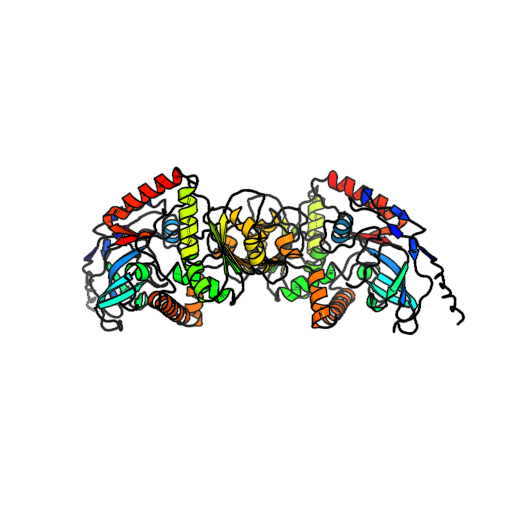31 1 96.88 302 GLU A N 1
ATOM 2294 C CA . GLU A 1 302 ? -9.594 -5.664 -22.703 1 9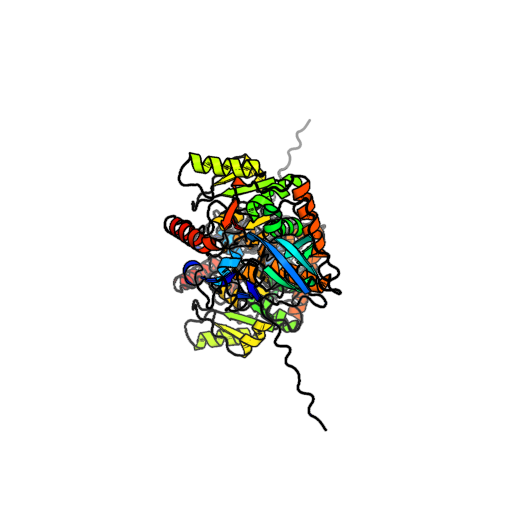6.88 302 GLU A CA 1
ATOM 2295 C C . GLU A 1 302 ? -9.039 -6.016 -24.078 1 96.88 302 GLU A C 1
ATOM 2297 O O . GLU A 1 302 ? -9.148 -5.23 -25.016 1 96.88 302 GLU A O 1
ATOM 2302 N N . THR A 1 303 ? -8.406 -7.215 -24.203 1 96.88 303 THR A N 1
ATOM 2303 C CA . THR A 1 303 ? -7.676 -7.496 -25.438 1 96.88 303 THR A CA 1
ATOM 2304 C C . THR A 1 303 ? -8.094 -8.852 -26.016 1 96.88 303 THR A C 1
ATOM 2306 O O . THR A 1 303 ? -7.516 -9.312 -27 1 96.88 303 THR A O 1
ATOM 2309 N N . GLY A 1 304 ? -9.016 -9.516 -25.406 1 94.69 304 GLY A N 1
ATOM 2310 C CA . GLY A 1 304 ? -9.391 -10.852 -25.844 1 94.69 304 GLY A CA 1
ATOM 2311 C C . GLY A 1 304 ? -8.32 -11.891 -25.594 1 94.69 304 GLY A C 1
ATOM 2312 O O . GLY A 1 304 ? -8.242 -12.898 -26.297 1 94.69 304 GLY A O 1
ATOM 2313 N N . GLY A 1 305 ? -7.391 -11.609 -24.734 1 96.44 305 GLY A N 1
ATOM 2314 C CA . GLY A 1 305 ? -6.355 -12.562 -24.359 1 96.44 305 GLY A CA 1
ATOM 2315 C C . GLY A 1 305 ? -5.062 -12.367 -25.125 1 96.44 305 GLY A C 1
ATOM 2316 O O . GLY A 1 305 ? -4.152 -13.195 -25.047 1 96.44 305 GLY A O 1
ATOM 2317 N N . ALA A 1 306 ? -4.934 -11.242 -25.844 1 97.56 306 ALA A N 1
ATOM 2318 C CA . ALA A 1 306 ? -3.721 -10.984 -26.625 1 97.56 306 ALA A CA 1
ATOM 2319 C C . ALA A 1 306 ? -2.516 -10.789 -25.703 1 97.56 306 ALA A C 1
ATOM 2321 O O . ALA A 1 306 ? -1.398 -11.188 -26.047 1 97.56 306 ALA A O 1
ATOM 2322 N N . GLY A 1 307 ? -2.732 -10.133 -24.562 1 97.81 307 GLY A N 1
ATOM 2323 C CA . GLY A 1 307 ? -1.655 -9.961 -23.594 1 97.81 307 GLY A CA 1
ATOM 2324 C C . GLY A 1 307 ? -1.136 -11.281 -23.047 1 97.81 307 GLY A C 1
ATOM 2325 O O . GLY A 1 307 ? 0.075 -11.461 -22.906 1 97.81 307 GLY A O 1
ATOM 2326 N N . ARG A 1 308 ? -2.041 -12.148 -22.734 1 97.69 308 ARG A N 1
ATOM 2327 C CA . ARG A 1 308 ? -1.687 -13.477 -22.25 1 97.69 308 ARG A CA 1
ATOM 2328 C C . ARG A 1 308 ? -0.848 -14.227 -23.281 1 97.69 308 ARG A C 1
ATOM 2330 O O . ARG A 1 308 ? 0.19 -14.797 -22.938 1 97.69 308 ARG A O 1
ATOM 2337 N N . LEU A 1 309 ? -1.246 -14.18 -24.531 1 97.75 309 LEU A N 1
ATOM 2338 C CA . LEU A 1 309 ? -0.541 -14.891 -25.594 1 97.75 309 LEU A CA 1
ATOM 2339 C C . LEU A 1 309 ? 0.843 -14.289 -25.828 1 97.75 309 LEU A C 1
ATOM 2341 O O . LEU A 1 309 ? 1.814 -15.023 -26.031 1 97.75 309 LEU A O 1
ATOM 2345 N N . ASP A 1 310 ? 0.889 -12.984 -25.719 1 98.12 310 ASP A N 1
ATOM 2346 C CA . ASP A 1 310 ? 2.18 -12.312 -25.844 1 98.12 310 ASP A CA 1
ATOM 2347 C C . ASP A 1 310 ? 3.111 -12.695 -24.703 1 98.12 310 ASP A C 1
ATOM 2349 O O . ASP A 1 310 ? 4.289 -12.984 -24.922 1 98.12 310 ASP A O 1
ATOM 2353 N N . MET A 1 311 ? 2.58 -12.719 -23.516 1 97.94 311 MET A N 1
ATOM 2354 C CA . MET A 1 311 ? 3.355 -13.102 -22.344 1 97.94 311 MET A CA 1
ATOM 2355 C C . MET A 1 311 ? 3.859 -14.539 -22.469 1 97.94 311 MET A C 1
ATOM 2357 O O . MET A 1 311 ? 5.035 -14.812 -22.219 1 97.94 311 MET A O 1
ATOM 2361 N N . LEU A 1 312 ? 2.988 -15.43 -22.891 1 98 312 LEU A N 1
ATOM 2362 C CA . LEU A 1 312 ? 3.367 -16.828 -23.078 1 98 312 LEU A CA 1
ATOM 2363 C C . LEU A 1 312 ? 4.477 -16.953 -24.109 1 98 312 LEU A C 1
ATOM 2365 O O . LEU A 1 312 ? 5.43 -17.719 -23.922 1 98 312 LEU A O 1
ATOM 2369 N N . ALA A 1 313 ? 4.383 -16.203 -25.172 1 97.94 313 ALA A N 1
ATOM 2370 C CA . ALA A 1 313 ? 5.406 -16.234 -26.203 1 97.94 313 ALA A CA 1
ATOM 2371 C C . ALA A 1 313 ? 6.746 -15.734 -25.672 1 97.94 313 ALA A C 1
ATOM 2373 O O . ALA A 1 313 ? 7.789 -16.344 -25.938 1 97.94 313 ALA A O 1
ATOM 2374 N N . ARG A 1 314 ? 6.684 -14.68 -24.906 1 97.88 314 ARG A N 1
ATOM 2375 C CA . ARG A 1 314 ? 7.906 -14.094 -24.375 1 97.88 314 ARG A CA 1
ATOM 2376 C C . ARG A 1 314 ? 8.555 -15.031 -23.359 1 97.88 314 ARG A C 1
ATOM 2378 O O . ARG A 1 314 ? 9.781 -15.172 -23.344 1 97.88 314 ARG A O 1
ATOM 2385 N N . VAL A 1 315 ? 7.77 -15.609 -22.547 1 98.38 315 VAL A N 1
ATOM 2386 C CA . VAL A 1 315 ? 8.289 -16.547 -21.578 1 98.38 315 VAL A CA 1
ATOM 2387 C C . VAL A 1 315 ? 8.859 -17.781 -22.281 1 98.38 315 VAL A C 1
ATOM 2389 O O . VAL A 1 315 ? 9.922 -18.281 -21.922 1 98.38 315 VAL A O 1
ATOM 2392 N N . SER A 1 316 ? 8.195 -18.25 -23.328 1 98.06 316 SER A N 1
ATOM 2393 C CA . SER A 1 316 ? 8.703 -19.359 -24.141 1 98.06 316 SER A CA 1
ATOM 2394 C C . SER A 1 316 ? 10.055 -19.016 -24.766 1 98.06 316 SER A C 1
ATOM 2396 O O . SER A 1 316 ? 10.969 -19.844 -24.781 1 98.06 316 SER A O 1
ATOM 2398 N N . ASP A 1 317 ? 10.156 -17.797 -25.234 1 97.88 317 ASP A N 1
ATOM 2399 C CA . ASP A 1 317 ? 11.406 -17.344 -25.828 1 97.88 317 ASP A CA 1
ATOM 2400 C C . ASP A 1 317 ? 12.531 -17.328 -24.797 1 97.88 317 ASP A C 1
ATOM 2402 O O . ASP A 1 317 ? 13.664 -17.703 -25.094 1 97.88 317 ASP A O 1
ATOM 2406 N N . ALA A 1 318 ? 12.18 -16.922 -23.609 1 98.19 318 ALA A N 1
ATOM 2407 C CA . ALA A 1 318 ? 13.172 -16.906 -22.531 1 98.19 318 ALA A CA 1
ATOM 2408 C C . ALA A 1 318 ? 13.648 -18.312 -22.188 1 98.19 318 ALA A C 1
ATOM 2410 O O . ALA A 1 318 ? 14.828 -18.516 -21.906 1 98.19 318 ALA A O 1
ATOM 2411 N N . ILE A 1 319 ? 12.766 -19.234 -22.234 1 97.81 319 ILE A N 1
ATOM 2412 C CA . ILE A 1 319 ? 13.125 -20.625 -21.969 1 97.81 319 ILE A CA 1
ATOM 2413 C C . ILE A 1 319 ? 13.992 -21.156 -23.109 1 97.81 319 ILE A C 1
ATOM 2415 O O . ILE A 1 319 ? 15.039 -21.766 -22.859 1 97.81 319 ILE A O 1
ATOM 2419 N N . ARG A 1 320 ? 13.664 -20.844 -24.328 1 96.12 320 ARG A N 1
ATOM 2420 C CA . ARG A 1 320 ? 14.391 -21.312 -25.5 1 96.12 320 ARG A CA 1
ATOM 2421 C C . ARG A 1 320 ? 15.805 -20.75 -25.547 1 96.12 320 ARG A C 1
ATOM 2423 O O . ARG A 1 320 ? 16.75 -21.453 -25.906 1 96.12 320 ARG A O 1
ATOM 2430 N N . SER A 1 321 ? 15.922 -19.516 -25.109 1 96.5 321 SER A N 1
ATOM 2431 C CA . SER A 1 321 ? 17.219 -18.844 -25.172 1 96.5 321 SER A CA 1
ATOM 2432 C C . SER A 1 321 ? 18.078 -19.234 -23.969 1 96.5 321 SER A C 1
ATOM 2434 O O . SER A 1 321 ? 19.281 -18.922 -23.938 1 96.5 321 SER A O 1
ATOM 2436 N N . GLY A 1 322 ? 17.453 -19.812 -22.953 1 96.44 322 GLY A N 1
ATOM 2437 C CA . GLY A 1 322 ? 18.188 -20.188 -21.766 1 96.44 322 GLY A CA 1
ATOM 2438 C C . GLY A 1 322 ? 18.188 -19.109 -20.688 1 96.44 322 GLY A C 1
ATOM 2439 O O . GLY A 1 322 ? 18.75 -19.312 -19.609 1 96.44 322 GLY A O 1
ATOM 2440 N N . THR A 1 323 ? 17.562 -18.031 -20.953 1 97.75 323 THR A N 1
ATOM 2441 C CA . THR A 1 323 ? 17.438 -16.969 -19.969 1 97.75 323 THR A CA 1
ATOM 2442 C C . THR A 1 323 ? 16.641 -17.438 -18.75 1 97.75 323 THR A C 1
ATOM 2444 O O . THR A 1 323 ? 16.938 -17.047 -17.625 1 97.75 323 THR A O 1
ATOM 2447 N N . LEU A 1 324 ? 15.68 -18.266 -19.016 1 98 324 LEU A N 1
ATOM 2448 C CA . LEU A 1 324 ? 14.867 -18.891 -17.984 1 98 324 LEU A CA 1
ATOM 2449 C C . LEU A 1 324 ? 14.953 -20.406 -18.062 1 98 324 LEU A C 1
ATOM 2451 O O . LEU A 1 324 ? 14.688 -21 -19.109 1 98 324 LEU A O 1
ATOM 2455 N N . ARG A 1 325 ? 15.383 -20.938 -16.953 1 96.19 325 ARG A N 1
ATOM 2456 C CA . ARG A 1 325 ? 15.539 -22.391 -16.922 1 96.19 325 ARG A CA 1
ATOM 2457 C C . ARG A 1 325 ? 15.117 -22.953 -15.57 1 96.19 325 ARG A C 1
ATOM 2459 O O . ARG A 1 325 ? 15.398 -22.359 -14.523 1 96.19 325 ARG A O 1
ATOM 2466 N N . THR A 1 326 ? 14.438 -24.031 -15.648 1 94.25 326 THR A N 1
ATOM 2467 C CA . THR A 1 326 ? 14.195 -24.844 -14.461 1 94.25 326 THR A CA 1
ATOM 2468 C C . THR A 1 326 ? 14.914 -26.188 -14.57 1 94.25 326 THR A C 1
ATOM 2470 O O . THR A 1 326 ? 14.438 -27.094 -15.266 1 94.25 326 THR A O 1
ATOM 2473 N N . PRO A 1 327 ? 15.977 -26.297 -13.844 1 90.75 327 PRO A N 1
ATOM 2474 C CA . PRO A 1 327 ? 16.688 -27.578 -13.891 1 90.75 327 PRO A CA 1
ATOM 2475 C C . PRO A 1 327 ? 15.836 -28.75 -13.406 1 90.75 327 PRO A C 1
ATOM 2477 O O . PRO A 1 327 ? 15.023 -28.578 -12.492 1 90.75 327 PRO A O 1
ATOM 2480 N N . LEU A 1 328 ? 16.109 -29.875 -13.945 1 90.31 328 LEU A N 1
ATOM 2481 C CA . LEU A 1 328 ? 15.328 -31.078 -13.664 1 90.31 328 LEU A CA 1
ATOM 2482 C C . LEU A 1 328 ? 15.5 -31.5 -12.211 1 90.31 328 LEU A C 1
ATOM 2484 O O . LEU A 1 328 ? 14.602 -32.125 -11.633 1 90.31 328 LEU A O 1
ATOM 2488 N N . ASP A 1 329 ? 16.594 -31.188 -11.617 1 88.19 329 ASP A N 1
ATOM 2489 C CA . ASP A 1 329 ? 16.859 -31.609 -10.25 1 88.19 329 ASP A CA 1
ATOM 2490 C C . ASP A 1 329 ? 16.031 -30.797 -9.258 1 88.19 329 ASP A C 1
ATOM 2492 O O . ASP A 1 329 ? 16 -31.094 -8.062 1 88.19 329 ASP A O 1
ATOM 2496 N N . ARG A 1 330 ? 15.344 -29.859 -9.766 1 89.56 330 ARG A N 1
ATOM 2497 C CA . ARG A 1 330 ? 14.469 -29.047 -8.922 1 89.56 330 ARG A CA 1
ATOM 2498 C C . ARG A 1 330 ? 13.023 -29.516 -9.023 1 89.56 330 ARG A C 1
ATOM 2500 O O . ARG A 1 330 ? 12.133 -28.938 -8.391 1 89.56 330 ARG A O 1
ATOM 2507 N N . VAL A 1 331 ? 12.852 -30.547 -9.836 1 91.69 331 VAL A N 1
ATOM 2508 C CA . VAL A 1 331 ? 11.508 -31.094 -10.039 1 91.69 331 VAL A CA 1
ATOM 2509 C C . VAL A 1 331 ? 11.469 -32.562 -9.602 1 91.69 331 VAL A C 1
ATOM 2511 O O . VAL A 1 331 ? 12.453 -33.281 -9.773 1 91.69 331 VAL A O 1
ATOM 2514 N N . ARG A 1 332 ? 10.391 -32.938 -8.984 1 91.56 332 ARG A N 1
ATOM 2515 C CA . ARG A 1 332 ? 10.141 -34.344 -8.625 1 91.56 332 ARG A CA 1
ATOM 2516 C C . ARG A 1 332 ? 8.977 -34.906 -9.422 1 91.56 332 ARG A C 1
ATOM 2518 O O . ARG A 1 332 ? 7.824 -34.531 -9.195 1 91.56 332 ARG A O 1
ATOM 2525 N N . ASP A 1 333 ? 9.32 -35.781 -10.289 1 93.88 333 ASP A N 1
ATOM 2526 C CA . ASP A 1 333 ? 8.289 -36.469 -11.07 1 93.88 333 ASP A CA 1
ATOM 2527 C C . ASP A 1 333 ? 7.516 -37.469 -10.211 1 93.88 333 ASP A C 1
ATOM 2529 O O . ASP A 1 333 ? 8.109 -38.344 -9.562 1 93.88 333 ASP A O 1
ATOM 2533 N N . VAL A 1 334 ? 6.238 -37.344 -10.203 1 95.44 334 VAL A N 1
ATOM 2534 C CA . VAL A 1 334 ? 5.379 -38.188 -9.391 1 95.44 334 VAL A CA 1
ATOM 2535 C C . VAL A 1 334 ? 4.234 -38.75 -10.242 1 95.44 334 VAL A C 1
ATOM 2537 O O . VAL A 1 334 ? 3.469 -37.969 -10.828 1 95.44 334 VAL A O 1
ATOM 2540 N N . PRO A 1 335 ? 4.117 -40.062 -10.297 1 96.06 335 PRO A N 1
ATOM 2541 C CA . PRO A 1 335 ? 2.943 -40.594 -10.992 1 96.06 335 PRO A CA 1
ATOM 2542 C C . PRO A 1 335 ? 1.627 -40.156 -10.359 1 96.06 335 PRO A C 1
ATOM 2544 O O . PRO A 1 335 ? 1.542 -40.031 -9.133 1 96.06 335 PRO A O 1
ATOM 2547 N N . LEU A 1 336 ? 0.667 -39.969 -11.195 1 95.62 336 LEU A N 1
ATOM 2548 C CA . LEU A 1 336 ? -0.647 -39.5 -10.766 1 95.62 336 LEU A CA 1
ATOM 2549 C C . LEU A 1 336 ? -1.146 -40.312 -9.578 1 95.62 336 LEU A C 1
ATOM 2551 O O . LEU A 1 336 ? -1.663 -39.75 -8.609 1 95.62 336 LEU A O 1
ATOM 2555 N N . ALA A 1 337 ? -0.947 -41.594 -9.578 1 93.31 337 ALA A N 1
ATOM 2556 C CA . ALA A 1 337 ? -1.467 -42.5 -8.555 1 93.31 337 ALA A CA 1
ATOM 2557 C C . ALA A 1 337 ? -0.724 -42.312 -7.234 1 93.31 337 ALA A C 1
ATOM 2559 O O . ALA A 1 337 ? -1.208 -42.75 -6.18 1 93.31 337 ALA A O 1
ATOM 2560 N N . ASP A 1 338 ? 0.459 -41.688 -7.227 1 93.69 338 ASP A N 1
ATOM 2561 C CA . ASP A 1 338 ? 1.315 -41.594 -6.051 1 93.69 338 ASP A CA 1
ATOM 2562 C C . ASP A 1 338 ? 1.267 -40.219 -5.426 1 93.69 338 ASP A C 1
ATOM 2564 O O . ASP A 1 338 ? 1.912 -39.938 -4.406 1 93.69 338 ASP A O 1
ATOM 2568 N N . VAL A 1 339 ? 0.542 -39.312 -6.039 1 91.56 339 VAL A N 1
ATOM 2569 C CA . VAL A 1 339 ? 0.562 -37.906 -5.637 1 91.56 339 VAL A CA 1
ATOM 2570 C C . VAL A 1 339 ? 0.156 -37.781 -4.168 1 91.56 339 VAL A C 1
ATOM 2572 O O . VAL A 1 339 ? 0.784 -37.031 -3.402 1 91.56 339 VAL A O 1
ATOM 2575 N N . LEU A 1 340 ? -0.815 -38.5 -3.773 1 89.5 340 LEU A N 1
ATOM 2576 C CA . LEU A 1 340 ? -1.31 -38.438 -2.402 1 89.5 340 LEU A CA 1
ATOM 2577 C C . LEU A 1 340 ? -0.218 -38.812 -1.411 1 89.5 340 LEU A C 1
ATOM 2579 O O . LEU A 1 340 ? -0.055 -38.156 -0.376 1 89.5 340 LEU A O 1
ATOM 2583 N N . ARG A 1 341 ? 0.454 -39.844 -1.696 1 88.94 341 ARG A N 1
ATOM 2584 C CA . ARG A 1 341 ? 1.534 -40.281 -0.832 1 88.94 341 ARG A CA 1
ATOM 2585 C C . ARG A 1 341 ? 2.619 -39.219 -0.691 1 88.94 341 ARG A C 1
ATOM 2587 O O . ARG A 1 341 ? 3.107 -38.969 0.412 1 88.94 341 ARG A O 1
ATOM 2594 N N . VAL A 1 342 ? 2.908 -38.625 -1.782 1 87.38 342 VAL A N 1
ATOM 2595 C CA . VAL A 1 342 ? 3.967 -37.625 -1.8 1 87.38 342 VAL A CA 1
ATOM 2596 C C . VAL A 1 342 ? 3.525 -36.406 -1.016 1 87.38 342 VAL A C 1
ATOM 2598 O O . VAL A 1 342 ? 4.301 -35.844 -0.234 1 87.38 342 VAL A O 1
ATOM 2601 N N . LEU A 1 343 ? 2.297 -36 -1.187 1 85.19 343 LEU A N 1
ATOM 2602 C CA . LEU A 1 343 ? 1.771 -34.844 -0.464 1 85.19 343 LEU A CA 1
ATOM 2603 C C . LEU A 1 343 ? 1.775 -35.094 1.04 1 85.19 343 LEU A C 1
ATOM 2605 O O . LEU A 1 343 ? 2.092 -34.188 1.823 1 85.19 343 LEU A O 1
ATOM 2609 N N . ARG A 1 344 ? 1.482 -36.25 1.489 1 83.19 344 ARG A N 1
ATOM 2610 C CA . ARG A 1 344 ? 1.483 -36.594 2.902 1 83.19 344 ARG A CA 1
ATOM 2611 C C . ARG A 1 344 ? 2.896 -36.562 3.477 1 83.19 344 ARG A C 1
ATOM 2613 O O . ARG A 1 344 ? 3.107 -36.062 4.582 1 83.19 344 ARG A O 1
ATOM 2620 N N . THR A 1 345 ? 3.791 -37.062 2.689 1 81.38 345 THR A N 1
ATOM 2621 C CA . THR A 1 345 ? 5.184 -37.062 3.125 1 81.38 345 THR A CA 1
ATOM 2622 C C . THR A 1 345 ? 5.711 -35.656 3.305 1 81.38 345 THR A C 1
ATOM 2624 O O . THR A 1 345 ? 6.398 -35.375 4.285 1 81.38 345 THR A O 1
ATOM 2627 N N . ASP A 1 346 ? 5.426 -34.812 2.359 1 78.06 346 ASP A N 1
ATOM 2628 C CA . ASP A 1 346 ? 5.891 -33.406 2.426 1 78.06 346 ASP A CA 1
ATOM 2629 C C . ASP A 1 346 ? 5.227 -32.656 3.576 1 78.06 346 ASP A C 1
ATOM 2631 O O . ASP A 1 346 ? 5.867 -31.859 4.254 1 78.06 346 ASP A O 1
ATOM 2635 N N . ALA A 1 347 ? 3.961 -32.875 3.777 1 74.19 347 ALA A N 1
ATOM 2636 C CA . ALA A 1 347 ? 3.25 -32.281 4.895 1 74.19 347 ALA A CA 1
ATOM 2637 C C . ALA A 1 347 ? 3.861 -32.688 6.23 1 74.19 347 ALA A C 1
ATOM 2639 O O . ALA A 1 347 ? 3.998 -31.875 7.141 1 74.19 347 ALA A O 1
ATOM 2640 N N . ASP A 1 348 ? 4.242 -33.875 6.324 1 73.44 348 ASP A N 1
ATOM 2641 C CA . ASP A 1 348 ? 4.863 -34.375 7.535 1 73.44 348 ASP A CA 1
ATOM 2642 C C . ASP A 1 348 ? 6.223 -33.75 7.781 1 73.44 348 ASP A C 1
ATOM 2644 O O . ASP A 1 348 ? 6.578 -33.438 8.922 1 73.44 348 ASP A O 1
ATOM 2648 N N . ALA A 1 349 ? 6.871 -33.531 6.719 1 68.12 349 ALA A N 1
ATOM 2649 C CA . ALA A 1 349 ? 8.18 -32.875 6.828 1 68.12 349 ALA A CA 1
ATOM 2650 C C . ALA A 1 349 ? 8.047 -31.438 7.254 1 68.12 349 ALA A C 1
ATOM 2652 O O . ALA A 1 349 ? 8.836 -30.938 8.062 1 68.12 349 ALA A O 1
ATOM 2653 N N . ASP A 1 350 ? 7.133 -30.766 6.711 1 63.94 350 ASP A N 1
ATOM 2654 C CA . ASP A 1 350 ? 6.887 -29.359 7.043 1 63.94 350 ASP A CA 1
ATOM 2655 C C . ASP A 1 350 ? 6.492 -29.203 8.508 1 63.94 350 ASP A C 1
ATOM 2657 O O . ASP A 1 350 ? 6.926 -28.266 9.18 1 63.94 350 ASP A O 1
ATOM 2661 N N . ALA A 1 351 ? 5.621 -30 8.922 1 59.88 351 ALA A N 1
ATOM 2662 C CA . ALA A 1 351 ? 5.176 -29.969 10.312 1 59.88 351 ALA A CA 1
ATOM 2663 C C . ALA A 1 351 ? 6.355 -30.125 11.273 1 59.88 351 ALA A C 1
ATOM 2665 O O . ALA A 1 351 ? 6.324 -29.609 12.391 1 59.88 351 ALA A O 1
ATOM 2666 N N . ARG A 1 352 ? 7.23 -30.781 10.75 1 50.5 352 ARG A N 1
ATOM 2667 C CA . ARG A 1 352 ? 8.391 -31.016 11.609 1 50.5 352 ARG A CA 1
ATOM 2668 C C . ARG A 1 352 ? 9.328 -29.812 11.586 1 50.5 352 ARG A C 1
ATOM 2670 O O . ARG A 1 352 ? 10.164 -29.656 12.477 1 50.5 352 ARG A O 1
ATOM 2677 N N . THR A 1 353 ? 9.18 -29.141 10.422 1 51 353 THR A N 1
ATOM 2678 C CA . THR A 1 353 ? 10.055 -27.969 10.32 1 51 353 THR A CA 1
ATOM 2679 C C . THR A 1 353 ? 9.25 -26.688 10.461 1 51 353 THR A C 1
ATOM 2681 O O . THR A 1 353 ? 8.055 -26.656 10.172 1 51 353 THR A O 1
ATOM 2684 N N . ASP A 1 354 ? 9.078 -26.078 11.625 1 45.06 354 ASP A N 1
ATOM 2685 C CA . ASP A 1 354 ? 8.336 -24.844 11.797 1 45.06 354 ASP A CA 1
ATOM 2686 C C . ASP A 1 354 ? 8.18 -24.094 10.477 1 45.06 354 ASP A C 1
ATOM 2688 O O . ASP A 1 354 ? 7.863 -22.906 10.461 1 45.06 354 ASP A O 1
ATOM 2692 N N . VAL A 1 355 ? 8.781 -24.609 9.461 1 42.72 355 VAL A N 1
ATOM 2693 C CA . VAL A 1 355 ? 8.734 -23.922 8.188 1 42.72 355 VAL A CA 1
ATOM 2694 C C . VAL A 1 355 ? 7.574 -24.453 7.348 1 42.72 355 VAL A C 1
ATOM 2696 O O . VAL A 1 355 ? 7.5 -25.656 7.078 1 42.72 355 VAL A O 1
ATOM 2699 N N . GLN A 1 356 ? 6.473 -24 7.543 1 41.97 356 GLN A N 1
ATOM 2700 C CA . GLN A 1 356 ? 5.344 -24.375 6.695 1 41.97 356 GLN A CA 1
ATOM 2701 C C . GLN A 1 356 ? 5.711 -24.281 5.219 1 41.97 356 GLN A C 1
ATOM 2703 O O . GLN A 1 356 ? 5.426 -23.266 4.566 1 41.97 356 GLN A O 1
ATOM 2708 N N . THR A 1 357 ? 6.836 -24.797 4.824 1 42.94 357 THR A N 1
ATOM 2709 C CA . THR A 1 357 ? 7.031 -24.75 3.379 1 42.94 357 THR A CA 1
ATOM 2710 C C . THR A 1 357 ? 6.172 -25.797 2.684 1 42.94 357 THR A C 1
ATOM 2712 O O . THR A 1 357 ? 6.371 -27 2.885 1 42.94 357 THR A O 1
ATOM 2715 N N . SER A 1 358 ? 4.938 -25.703 2.748 1 41.31 358 SER A N 1
ATOM 2716 C CA . SER A 1 358 ? 4.008 -26.719 2.252 1 41.31 358 SER A CA 1
ATOM 2717 C C . SER A 1 358 ? 4.555 -27.406 1.009 1 41.31 358 SER A C 1
ATOM 2719 O O . SER A 1 358 ? 4.066 -28.469 0.62 1 41.31 358 SER A O 1
ATOM 2721 N N . ILE A 1 359 ? 5.191 -26.906 0.09 1 44.59 359 ILE A N 1
ATOM 2722 C CA . ILE A 1 359 ? 5.625 -27.625 -1.103 1 44.59 359 ILE A CA 1
ATOM 2723 C C . ILE A 1 359 ? 7.141 -27.781 -1.088 1 44.59 359 ILE A C 1
ATOM 2725 O O . ILE A 1 359 ? 7.871 -26.812 -0.855 1 44.59 359 ILE A O 1
ATOM 2729 N N . GLY A 1 360 ? 7.754 -28.891 -0.55 1 52.53 360 GLY A N 1
ATOM 2730 C CA . GLY A 1 360 ? 9.117 -29.391 -0.466 1 52.53 360 GLY A CA 1
ATOM 2731 C C . GLY A 1 360 ? 10.109 -28.547 -1.264 1 52.53 360 GLY A C 1
ATOM 2732 O O . GLY A 1 360 ? 9.719 -27.578 -1.901 1 52.53 360 GLY A O 1
ATOM 2733 N N . ARG A 1 361 ? 11.344 -28.922 -1.149 1 58.91 361 ARG A N 1
ATOM 2734 C CA . ARG A 1 361 ? 12.508 -28.312 -1.783 1 58.91 361 ARG A CA 1
ATOM 2735 C C . ARG A 1 361 ? 12.438 -28.422 -3.301 1 58.91 361 ARG A C 1
ATOM 2737 O O . ARG A 1 361 ? 12.984 -27.594 -4.023 1 58.91 361 ARG A O 1
ATOM 2744 N N . ARG A 1 362 ? 11.57 -29.438 -3.607 1 78.12 362 ARG A N 1
ATOM 2745 C CA . ARG A 1 362 ? 11.391 -29.672 -5.039 1 78.12 362 ARG A CA 1
ATOM 2746 C C . ARG A 1 362 ? 9.93 -29.5 -5.445 1 78.12 362 ARG A C 1
ATOM 2748 O O . ARG A 1 362 ? 9.031 -29.906 -4.711 1 78.12 362 ARG A O 1
ATOM 2755 N N . LYS A 1 363 ? 9.734 -29.016 -6.637 1 88.5 363 LYS A N 1
ATOM 2756 C CA . LYS A 1 363 ? 8.398 -28.859 -7.207 1 88.5 363 LYS A CA 1
ATOM 2757 C C . LYS A 1 363 ? 7.824 -30.203 -7.648 1 88.5 363 LYS A C 1
ATOM 2759 O O . LYS A 1 363 ? 8.469 -30.953 -8.391 1 88.5 363 LYS A O 1
ATOM 2764 N N . ILE A 1 364 ? 6.699 -30.531 -7.16 1 89.25 364 ILE A N 1
ATOM 2765 C CA . ILE A 1 364 ? 6.043 -31.766 -7.566 1 89.25 364 ILE A CA 1
ATOM 2766 C C . ILE A 1 364 ? 5.48 -31.609 -8.977 1 89.25 364 ILE A C 1
ATOM 2768 O O . ILE A 1 364 ? 4.75 -30.672 -9.266 1 89.25 364 ILE A O 1
ATOM 2772 N N . LEU A 1 365 ? 5.852 -32.5 -9.789 1 93.75 365 LEU A N 1
ATOM 2773 C CA . LEU A 1 365 ? 5.328 -32.625 -11.148 1 93.75 365 LEU A CA 1
ATOM 2774 C C . LEU A 1 365 ? 4.621 -33.938 -11.359 1 93.75 365 LEU A C 1
ATOM 2776 O O . LEU A 1 365 ? 5.266 -35 -11.391 1 93.75 365 LEU A O 1
ATOM 2780 N N . ILE A 1 366 ? 3.355 -33.844 -11.539 1 94.38 366 ILE A N 1
ATOM 2781 C CA . ILE A 1 366 ? 2.533 -35.031 -11.742 1 94.38 366 ILE A CA 1
ATOM 2782 C C . ILE A 1 366 ? 2.664 -35.5 -13.188 1 94.38 366 ILE A C 1
ATOM 2784 O O . ILE A 1 366 ? 2.514 -34.719 -14.125 1 94.38 366 ILE A O 1
ATOM 2788 N N . ARG A 1 367 ? 2.988 -36.75 -13.273 1 91.69 367 ARG A N 1
ATOM 2789 C CA . ARG A 1 367 ? 3.02 -37.375 -14.594 1 91.69 367 ARG A CA 1
ATOM 2790 C C . ARG A 1 367 ? 1.81 -38.281 -14.797 1 91.69 367 ARG A C 1
ATOM 2792 O O . ARG A 1 367 ? 1.55 -39.188 -13.984 1 91.69 367 ARG A O 1
ATOM 2799 N N . ALA A 1 368 ? 1.03 -37.875 -15.727 1 80.69 368 ALA A N 1
ATOM 2800 C CA . ALA A 1 368 ? -0.19 -38.625 -15.969 1 80.69 368 ALA A CA 1
ATOM 2801 C C . ALA A 1 368 ? 0.09 -39.875 -16.828 1 80.69 368 ALA A C 1
ATOM 2803 O O . ALA A 1 368 ? 1.031 -39.875 -17.625 1 80.69 368 ALA A O 1
ATOM 2804 N N . MET B 1 1 ? 48.656 51.594 2.645 1 31.05 1 MET B N 1
ATOM 2805 C CA . MET B 1 1 ? 47.531 50.75 2.318 1 31.05 1 MET B CA 1
ATOM 2806 C C . MET B 1 1 ? 46.656 50.531 3.541 1 31.05 1 MET B C 1
ATOM 2808 O O . MET B 1 1 ? 47 49.781 4.453 1 31.05 1 MET B O 1
ATOM 2812 N N . ARG B 1 2 ? 45.844 51.531 3.93 1 27.64 2 ARG B N 1
ATOM 2813 C CA . ARG B 1 2 ? 45.031 51.656 5.152 1 27.64 2 ARG B CA 1
ATOM 2814 C C . ARG B 1 2 ? 43.938 50.625 5.188 1 27.64 2 ARG B C 1
ATOM 2816 O O . ARG B 1 2 ? 43.125 50.531 4.266 1 27.64 2 ARG B O 1
ATOM 2823 N N . ALA B 1 3 ? 44.188 49.531 5.891 1 40.25 3 ALA B N 1
ATOM 2824 C CA . ALA B 1 3 ? 43.188 48.5 6.203 1 40.25 3 ALA B CA 1
ATOM 2825 C C . ALA B 1 3 ? 41.844 49.156 6.598 1 40.25 3 ALA B C 1
ATOM 2827 O O . ALA B 1 3 ? 41.781 49.938 7.57 1 40.25 3 ALA B O 1
ATOM 2828 N N . LEU B 1 4 ? 40.938 49.406 5.652 1 33.56 4 LEU B N 1
ATOM 2829 C CA . LEU B 1 4 ? 39.562 49.844 5.898 1 33.56 4 LEU B CA 1
ATOM 2830 C C . LEU B 1 4 ? 38.906 49.031 7.016 1 33.56 4 LEU B C 1
ATOM 2832 O O . LEU B 1 4 ? 38.812 47.812 6.918 1 33.56 4 LEU B O 1
ATOM 2836 N N . ALA B 1 5 ? 38.938 49.5 8.219 1 34.81 5 ALA B N 1
ATOM 2837 C CA . ALA B 1 5 ? 38.25 48.906 9.352 1 34.81 5 ALA B CA 1
ATOM 2838 C C . ALA B 1 5 ? 36.812 48.5 8.984 1 34.81 5 ALA B C 1
ATOM 2840 O O . ALA B 1 5 ? 36.031 49.375 8.547 1 34.81 5 ALA B O 1
ATOM 2841 N N . ALA B 1 6 ? 36.625 47.375 8.555 1 40.84 6 ALA B N 1
ATOM 2842 C CA . ALA B 1 6 ? 35.281 46.781 8.422 1 40.84 6 ALA B CA 1
ATOM 2843 C C . ALA B 1 6 ? 34.406 47.125 9.617 1 40.84 6 ALA B C 1
ATOM 2845 O O . ALA B 1 6 ? 34.719 46.719 10.75 1 40.84 6 ALA B O 1
ATOM 2846 N N . VAL B 1 7 ? 33.938 48.375 9.656 1 35.06 7 VAL B N 1
ATOM 2847 C CA . VAL B 1 7 ? 32.906 48.656 10.641 1 35.06 7 VAL B CA 1
ATOM 2848 C C . VAL B 1 7 ? 31.938 47.5 10.734 1 35.06 7 VAL B C 1
ATOM 2850 O O . VAL B 1 7 ? 31.266 47.156 9.758 1 35.06 7 VAL B O 1
ATOM 2853 N N . ARG B 1 8 ? 32.25 46.625 11.562 1 37.47 8 ARG B N 1
ATOM 2854 C CA . ARG B 1 8 ? 31.219 45.625 11.93 1 37.47 8 ARG B CA 1
ATOM 2855 C C . ARG B 1 8 ? 29.922 46.312 12.352 1 37.47 8 ARG B C 1
ATOM 2857 O O . ARG B 1 8 ? 29.875 46.969 13.391 1 37.47 8 ARG B O 1
ATOM 2864 N N . HIS B 1 9 ? 29.156 46.969 11.445 1 37.81 9 HIS B N 1
ATOM 2865 C CA . HIS B 1 9 ? 27.781 47.312 11.805 1 37.81 9 HIS B CA 1
ATOM 2866 C C . HIS B 1 9 ? 27.219 46.25 12.758 1 37.81 9 HIS B C 1
ATOM 2868 O O . HIS B 1 9 ? 26.984 45.125 12.367 1 37.81 9 HIS B O 1
ATOM 2874 N N . THR B 1 10 ? 27.625 46.344 13.875 1 40.25 10 THR B N 1
ATOM 2875 C CA . THR B 1 10 ? 26.953 45.531 14.898 1 40.25 10 THR B CA 1
ATOM 2876 C C . THR B 1 10 ? 25.438 45.688 14.789 1 40.25 10 THR B C 1
ATOM 2878 O O . THR B 1 10 ? 24.891 46.781 15.023 1 40.25 10 THR B O 1
ATOM 2881 N N . ALA B 1 11 ? 24.828 45.094 13.867 1 48.22 11 ALA B N 1
ATOM 2882 C CA . ALA B 1 11 ? 23.375 45.062 13.719 1 48.22 11 ALA B CA 1
ATOM 2883 C C . ALA B 1 11 ? 22.688 45.062 15.078 1 48.22 11 ALA B C 1
ATOM 2885 O O . ALA B 1 11 ? 22.984 44.219 15.938 1 48.22 11 ALA B O 1
ATOM 2886 N N . ARG B 1 12 ? 22.297 46.156 15.617 1 52.84 12 ARG B N 1
ATOM 2887 C CA . ARG B 1 12 ? 21.5 46.312 16.828 1 52.84 12 ARG B CA 1
ATOM 2888 C C . ARG B 1 12 ? 20.391 45.281 16.891 1 52.84 12 ARG B C 1
ATOM 2890 O O . ARG B 1 12 ? 19.641 45.094 15.914 1 52.84 12 ARG B O 1
ATOM 2897 N N . ARG B 1 13 ? 20.594 44.094 17.625 1 64.31 13 ARG B N 1
ATOM 2898 C CA . ARG B 1 13 ? 19.562 43.062 17.766 1 64.31 13 ARG B CA 1
ATOM 2899 C C . ARG B 1 13 ? 18.516 43.469 18.812 1 64.31 13 ARG B C 1
ATOM 2901 O O . ARG B 1 13 ? 18.859 43.969 19.891 1 64.31 13 ARG B O 1
ATOM 2908 N N . ALA B 1 14 ? 17.25 43.781 18.438 1 82.38 14 ALA B N 1
ATOM 2909 C CA . ALA B 1 14 ? 16.094 43.875 19.328 1 82.38 14 ALA B CA 1
ATOM 2910 C C . ALA B 1 14 ? 15.672 42.5 19.828 1 82.38 14 ALA B C 1
ATOM 2912 O O . ALA B 1 14 ? 16.328 41.469 19.531 1 82.38 14 ALA B O 1
ATOM 2913 N N . HIS B 1 15 ? 14.953 42.5 20.891 1 88.69 15 HIS B N 1
ATOM 2914 C CA . HIS B 1 15 ? 14.469 41.25 21.453 1 88.69 15 HIS B CA 1
ATOM 2915 C C . HIS B 1 15 ? 12.953 41.156 21.375 1 88.69 15 HIS B C 1
ATOM 2917 O O . HIS B 1 15 ? 12.266 42.188 21.234 1 88.69 15 HIS B O 1
ATOM 2923 N N . THR B 1 16 ? 12.492 39.969 21.297 1 92.44 16 THR B N 1
ATOM 2924 C CA . THR B 1 16 ? 11.055 39.719 21.297 1 92.44 16 THR B CA 1
ATOM 2925 C C . THR B 1 16 ? 10.711 38.562 22.219 1 92.44 16 THR B C 1
ATOM 2927 O O . THR B 1 16 ? 11.602 37.875 22.75 1 92.44 16 THR B O 1
ATOM 2930 N N . GLN B 1 17 ? 9.414 38.438 22.5 1 95.75 17 GLN B N 1
ATOM 2931 C CA . GLN B 1 17 ? 8.906 37.312 23.281 1 95.75 17 GLN B CA 1
ATOM 2932 C C . GLN B 1 17 ? 8.648 36.094 22.391 1 95.75 17 GLN B C 1
ATOM 2934 O O . GLN B 1 17 ? 8.164 36.219 21.266 1 95.75 17 GLN B O 1
ATOM 2939 N N . ALA B 1 18 ? 9.078 34.969 22.844 1 97.06 18 ALA B N 1
ATOM 2940 C CA . ALA B 1 18 ? 8.875 33.719 22.109 1 97.06 18 ALA B CA 1
ATOM 2941 C C . ALA B 1 18 ? 8.969 32.5 23.031 1 97.06 18 ALA B C 1
ATOM 2943 O O . ALA B 1 18 ? 9.414 32.625 24.172 1 97.06 18 ALA B O 1
ATOM 2944 N N . LEU B 1 19 ? 8.398 31.438 22.641 1 96.44 19 LEU B N 1
ATOM 2945 C CA . LEU B 1 19 ? 8.781 30.156 23.219 1 96.44 19 LEU B CA 1
ATOM 2946 C C . LEU B 1 19 ? 10.094 29.656 22.609 1 96.44 19 LEU B C 1
ATOM 2948 O O . LEU B 1 19 ? 10.391 29.938 21.453 1 96.44 19 LEU B O 1
ATOM 2952 N N . TRP B 1 20 ? 10.805 28.984 23.438 1 95.31 20 TRP B N 1
ATOM 2953 C CA . TRP B 1 20 ? 12.172 28.609 23.078 1 95.31 20 TRP B CA 1
ATOM 2954 C C . TRP B 1 20 ? 12.539 27.25 23.656 1 95.31 20 TRP B C 1
ATOM 2956 O O . TRP B 1 20 ? 12.078 26.891 24.75 1 95.31 20 TRP B O 1
ATOM 2966 N N . HIS B 1 21 ? 13.281 26.453 22.859 1 96 21 HIS B N 1
ATOM 2967 C CA . HIS B 1 21 ? 13.852 25.234 23.422 1 96 21 HIS B CA 1
ATOM 2968 C C . HIS B 1 21 ? 15.289 25.031 22.953 1 96 21 HIS B C 1
ATOM 2970 O O . HIS B 1 21 ? 15.609 25.297 21.797 1 96 21 HIS B O 1
ATOM 2976 N N . ASP B 1 22 ? 16.125 24.531 23.844 1 96.31 22 ASP B N 1
ATOM 2977 C CA . ASP B 1 22 ? 17.547 24.359 23.594 1 96.31 22 ASP B CA 1
ATOM 2978 C C . ASP B 1 22 ? 17.875 22.906 23.219 1 96.31 22 ASP B C 1
ATOM 2980 O O . ASP B 1 22 ? 18.922 22.625 22.656 1 96.31 22 ASP B O 1
ATOM 2984 N N . VAL B 1 23 ? 17.016 22.078 23.625 1 96.62 23 VAL B N 1
ATOM 2985 C CA . VAL B 1 23 ? 17.219 20.656 23.391 1 96.62 23 VAL B CA 1
ATOM 2986 C C . VAL B 1 23 ? 15.906 20.016 22.938 1 96.62 23 VAL B C 1
ATOM 2988 O O . VAL B 1 23 ? 14.844 20.625 23.047 1 96.62 23 VAL B O 1
ATOM 2991 N N . ARG B 1 24 ? 16.078 18.828 22.344 1 96.19 24 ARG B N 1
ATOM 2992 C CA . ARG B 1 24 ? 14.898 18.062 21.984 1 96.19 24 ARG B CA 1
ATOM 2993 C C . ARG B 1 24 ? 14.289 17.391 23.203 1 96.19 24 ARG B C 1
ATOM 2995 O O . ARG B 1 24 ? 14.984 17.141 24.188 1 96.19 24 ARG B O 1
ATOM 3002 N N . GLY B 1 25 ? 13.016 17.125 23.172 1 94 25 GLY B N 1
ATOM 3003 C CA . GLY B 1 25 ? 12.297 16.469 24.266 1 94 25 GLY B CA 1
ATOM 3004 C C . GLY B 1 25 ? 10.82 16.828 24.297 1 94 25 GLY B C 1
ATOM 3005 O O . GLY B 1 25 ? 10.344 17.594 23.469 1 94 25 GLY B O 1
ATOM 3006 N N . PRO B 1 26 ? 10.109 16.234 25.25 1 91.12 26 PRO B N 1
ATOM 3007 C CA . PRO B 1 26 ? 8.703 16.609 25.406 1 91.12 26 PRO B CA 1
ATOM 3008 C C . PRO B 1 26 ? 8.5 18.109 25.594 1 91.12 26 PRO B C 1
ATOM 3010 O O . PRO B 1 26 ? 9.234 18.734 26.375 1 91.12 26 PRO B O 1
ATOM 3013 N N . PRO B 1 27 ? 7.555 18.703 24.984 1 92.06 27 PRO B N 1
ATOM 3014 C CA . PRO B 1 27 ? 7.367 20.156 25.031 1 92.06 27 PRO B CA 1
ATOM 3015 C C . PRO B 1 27 ? 7.258 20.688 26.453 1 92.06 27 PRO B C 1
ATOM 3017 O O . PRO B 1 27 ? 7.867 21.719 26.766 1 92.06 27 PRO B O 1
ATOM 3020 N N . CYS B 1 28 ? 6.582 20.016 27.281 1 89.12 28 CYS B N 1
ATOM 3021 C CA . CYS B 1 28 ? 6.352 20.484 28.641 1 89.12 28 CYS B CA 1
ATOM 3022 C C . CYS B 1 28 ? 7.656 20.547 29.422 1 89.12 28 CYS B C 1
ATOM 3024 O O . CYS B 1 28 ? 7.746 21.219 30.453 1 89.12 28 CYS B O 1
ATOM 3026 N N . GLU B 1 29 ? 8.602 19.891 28.984 1 91.62 29 GLU B N 1
ATOM 3027 C CA . GLU B 1 29 ? 9.859 19.797 29.703 1 91.62 29 GLU B CA 1
ATOM 3028 C C . GLU B 1 29 ? 10.914 20.719 29.109 1 91.62 29 GLU B C 1
ATOM 3030 O O . GLU B 1 29 ? 11.789 21.219 29.812 1 91.62 29 GLU B O 1
ATOM 3035 N N . VAL B 1 30 ? 10.82 20.953 27.844 1 95.69 30 VAL B N 1
ATOM 3036 C CA . VAL B 1 30 ? 11.992 21.562 27.219 1 95.69 30 VAL B CA 1
ATOM 3037 C C . VAL B 1 30 ? 11.664 22.984 26.766 1 95.69 30 VAL B C 1
ATOM 3039 O O . VAL B 1 30 ? 12.57 23.781 26.5 1 95.69 30 VAL B O 1
ATOM 3042 N N . LEU B 1 31 ? 10.406 23.375 26.625 1 95.75 31 LEU B N 1
ATOM 3043 C CA . LEU B 1 31 ? 10.023 24.703 26.172 1 95.75 31 LEU B CA 1
ATOM 3044 C C . LEU B 1 31 ? 10.141 25.719 27.312 1 95.75 31 LEU B C 1
ATOM 3046 O O . LEU B 1 31 ? 9.805 25.422 28.453 1 95.75 31 LEU B O 1
ATOM 3050 N N . THR B 1 32 ? 10.586 26.859 26.953 1 95.81 32 THR B N 1
ATOM 3051 C CA . THR B 1 32 ? 10.625 27.969 27.891 1 95.81 32 THR B CA 1
ATOM 3052 C C . THR B 1 32 ? 10.125 29.25 27.219 1 95.81 32 THR B C 1
ATOM 3054 O O . THR B 1 32 ? 10.398 29.5 26.047 1 95.81 32 THR B O 1
ATOM 3057 N N . PHE B 1 33 ? 9.391 30.062 27.969 1 95.5 33 PHE B N 1
ATOM 3058 C CA . PHE B 1 33 ? 9.031 31.406 27.531 1 95.5 33 PHE B CA 1
ATOM 3059 C C . PHE B 1 33 ? 10.18 32.375 27.766 1 95.5 33 PHE B C 1
ATOM 3061 O O . PHE B 1 33 ? 10.719 32.469 28.875 1 95.5 33 PHE B O 1
ATOM 3068 N N . ARG B 1 34 ? 10.508 33.031 26.719 1 95.44 34 ARG B N 1
ATOM 3069 C CA . ARG B 1 34 ? 11.602 34 26.812 1 95.44 34 ARG B CA 1
ATOM 3070 C C . ARG B 1 34 ? 11.18 35.375 26.297 1 95.44 34 ARG B C 1
ATOM 3072 O O . ARG B 1 34 ? 10.43 35.469 25.312 1 95.44 34 ARG B O 1
ATOM 3079 N N . ASP B 1 35 ? 11.695 36.406 26.875 1 93.12 35 ASP B N 1
ATOM 3080 C CA . ASP B 1 35 ? 11.422 37.75 26.438 1 93.12 35 ASP B CA 1
ATOM 3081 C C . ASP B 1 35 ? 12.664 38.406 25.812 1 93.12 35 ASP B C 1
ATOM 3083 O O . ASP B 1 35 ? 12.672 39.594 25.5 1 93.12 35 ASP B O 1
ATOM 3087 N N . ASP B 1 36 ? 13.648 37.594 25.672 1 93.69 36 ASP B N 1
ATOM 3088 C CA . ASP B 1 36 ? 14.93 38.125 25.203 1 93.69 36 ASP B CA 1
ATOM 3089 C C . ASP B 1 36 ? 15.383 37.375 23.938 1 93.69 36 ASP B C 1
ATOM 3091 O O . ASP B 1 36 ? 16.594 37.25 23.688 1 93.69 36 ASP B O 1
ATOM 3095 N N . VAL B 1 37 ? 14.469 36.844 23.172 1 93.62 37 VAL B N 1
ATOM 3096 C CA . VAL B 1 37 ? 14.836 36.156 21.938 1 93.62 37 VAL B CA 1
ATOM 3097 C C . VAL B 1 37 ? 15.25 37.188 20.891 1 93.62 37 VAL B C 1
ATOM 3099 O O . VAL B 1 37 ? 14.516 38.156 20.641 1 93.62 37 VAL B O 1
ATOM 3102 N N . PRO B 1 38 ? 16.406 37 20.344 1 89.94 38 PRO B N 1
ATOM 3103 C CA . PRO B 1 38 ? 16.906 38 19.391 1 89.94 38 PRO B CA 1
ATOM 3104 C C . PRO B 1 38 ? 16.047 38.125 18.141 1 89.94 38 PRO B C 1
ATOM 3106 O O . PRO B 1 38 ? 15.555 37.094 17.625 1 89.94 38 PRO B O 1
ATOM 3109 N N . VAL B 1 39 ? 15.773 39.344 17.656 1 90.81 39 VAL B N 1
ATOM 3110 C CA . VAL B 1 39 ? 15.109 39.625 16.391 1 90.81 39 VAL B CA 1
ATOM 3111 C C . VAL B 1 39 ? 15.867 40.75 15.656 1 90.81 39 VAL B C 1
ATOM 3113 O O . VAL B 1 39 ? 16.375 41.688 16.281 1 90.81 39 VAL B O 1
ATOM 3116 N N . GLU B 1 40 ? 16.016 40.562 14.414 1 88.19 40 GLU B N 1
ATOM 3117 C CA . GLU B 1 40 ? 16.719 41.562 13.617 1 88.19 40 GLU B CA 1
ATOM 3118 C C . GLU B 1 40 ? 16.031 42.906 13.688 1 88.19 40 GLU B C 1
ATOM 3120 O O . GLU B 1 40 ? 14.797 43 13.664 1 88.19 40 GLU B O 1
ATOM 3125 N N . THR B 1 41 ? 16.812 43.969 13.758 1 88 41 THR B N 1
ATOM 3126 C CA . THR B 1 41 ? 16.25 45.312 13.867 1 88 41 THR B CA 1
ATOM 3127 C C . THR B 1 41 ? 16.109 45.969 12.492 1 88 41 THR B C 1
ATOM 3129 O O . THR B 1 41 ? 15.219 46.781 12.266 1 88 41 THR B O 1
ATOM 3132 N N . THR B 1 42 ? 17.031 45.656 11.617 1 87.19 42 THR B N 1
ATOM 3133 C CA . THR B 1 42 ? 17.031 46.281 10.305 1 87.19 42 THR B CA 1
ATOM 3134 C C . THR B 1 42 ? 16.188 45.5 9.305 1 87.19 42 THR B C 1
ATOM 3136 O O . THR B 1 42 ? 16.391 44.281 9.141 1 87.19 42 THR B O 1
ATOM 3139 N N . VAL B 1 43 ? 15.211 46.156 8.789 1 94.19 43 VAL B N 1
ATOM 3140 C CA . VAL B 1 43 ? 14.375 45.594 7.734 1 94.19 43 VAL B CA 1
ATOM 3141 C C . VAL B 1 43 ? 14.781 46.156 6.383 1 94.19 43 VAL B C 1
ATOM 3143 O O . VAL B 1 43 ? 14.305 47.25 5.996 1 94.19 43 VAL B O 1
ATOM 3146 N N . GLU B 1 44 ? 15.742 45.531 5.684 1 93.56 44 GLU B N 1
ATOM 3147 C CA . GLU B 1 44 ? 16.281 46 4.414 1 93.56 44 GLU B CA 1
ATOM 3148 C C . GLU B 1 44 ? 16.094 44.969 3.311 1 93.56 44 GLU B C 1
ATOM 3150 O O . GLU B 1 44 ? 15.688 43.812 3.58 1 93.56 44 GLU B O 1
ATOM 3155 N N . GLY B 1 45 ? 16.234 45.406 2.127 1 96.06 45 GLY B N 1
ATOM 3156 C CA . GLY B 1 45 ? 16.141 44.5 1.001 1 96.06 45 GLY B CA 1
ATOM 3157 C C . GLY B 1 45 ? 14.781 43.844 0.868 1 96.06 45 GLY B C 1
ATOM 3158 O O . GLY B 1 45 ? 13.758 44.531 0.827 1 96.06 45 GLY B O 1
ATOM 3159 N N . ASP B 1 46 ? 14.789 42.469 0.882 1 96.75 46 ASP B N 1
ATOM 3160 C CA . ASP B 1 46 ? 13.547 41.719 0.677 1 96.75 46 ASP B CA 1
ATOM 3161 C C . ASP B 1 46 ? 12.938 41.281 2.01 1 96.75 46 ASP B C 1
ATOM 3163 O O . ASP B 1 46 ? 12.016 40.469 2.041 1 96.75 46 ASP B O 1
ATOM 3167 N N . ARG B 1 47 ? 13.422 41.812 3.084 1 96.88 47 ARG B N 1
ATOM 3168 C CA . ARG B 1 47 ? 12.992 41.406 4.41 1 96.88 47 ARG B CA 1
ATOM 3169 C C . ARG B 1 47 ? 11.734 42.125 4.852 1 96.88 47 ARG B C 1
ATOM 3171 O O . ARG B 1 47 ? 11.477 43.25 4.402 1 96.88 47 ARG B O 1
ATOM 3178 N N . VAL B 1 48 ? 10.969 41.531 5.668 1 97.75 48 VAL B N 1
ATOM 3179 C CA . VAL B 1 48 ? 9.773 42.125 6.273 1 97.75 48 VAL B CA 1
ATOM 3180 C C . VAL B 1 48 ? 9.742 41.781 7.766 1 97.75 48 VAL B C 1
ATOM 3182 O O . VAL B 1 48 ? 10.242 40.75 8.195 1 97.75 48 VAL B O 1
ATOM 3185 N N . ARG B 1 49 ? 9.227 42.719 8.539 1 97.38 49 ARG B N 1
ATOM 3186 C CA . ARG B 1 49 ? 8.859 42.469 9.93 1 97.38 49 ARG B CA 1
ATOM 3187 C C . ARG B 1 49 ? 7.391 42.094 10.047 1 97.38 49 ARG B C 1
ATOM 3189 O O . ARG B 1 49 ? 6.516 42.812 9.562 1 97.38 49 ARG B O 1
ATOM 3196 N N . VAL B 1 50 ? 7.16 40.969 10.578 1 97.81 50 VAL B N 1
ATOM 3197 C CA . VAL B 1 50 ? 5.805 40.438 10.711 1 97.81 50 VAL B CA 1
ATOM 3198 C C . VAL B 1 50 ? 5.438 40.312 12.188 1 97.81 50 VAL B C 1
ATOM 3200 O O . VAL B 1 50 ? 6.137 39.656 12.945 1 97.81 50 VAL B O 1
ATOM 3203 N N . ARG B 1 51 ? 4.41 41 12.609 1 97.88 51 ARG B N 1
ATOM 3204 C CA . ARG B 1 51 ? 3.793 40.75 13.906 1 97.88 51 ARG B CA 1
ATOM 3205 C C . ARG B 1 51 ? 2.889 39.531 13.852 1 97.88 51 ARG B C 1
ATOM 3207 O O . ARG B 1 51 ? 1.893 39.5 13.117 1 97.88 51 ARG B O 1
ATOM 3214 N N . ILE B 1 52 ? 3.211 38.5 14.586 1 98.12 52 ILE B N 1
ATOM 3215 C CA . ILE B 1 52 ? 2.4 37.281 14.586 1 98.12 52 ILE B CA 1
ATOM 3216 C C . ILE B 1 52 ? 1.098 37.531 15.344 1 98.12 52 ILE B C 1
ATOM 3218 O O . ILE B 1 52 ? 1.113 38.031 16.469 1 98.12 52 ILE B O 1
ATOM 3222 N N . LEU B 1 53 ? 0.015 37.25 14.719 1 97.94 53 LEU B N 1
ATOM 3223 C CA . LEU B 1 53 ? -1.292 37.438 15.336 1 97.94 53 LEU B CA 1
ATOM 3224 C C . LEU B 1 53 ? -1.743 36.188 16.062 1 97.94 53 LEU B C 1
ATOM 3226 O O . LEU B 1 53 ? -2.234 36.25 17.188 1 97.94 53 LEU B O 1
ATOM 3230 N N . ALA B 1 54 ? -1.587 35.062 15.445 1 97.81 54 ALA B N 1
ATOM 3231 C CA . ALA B 1 54 ? -1.997 33.781 16.016 1 97.81 54 ALA B CA 1
ATOM 3232 C C . ALA B 1 54 ? -1.249 32.625 15.359 1 97.81 54 ALA B C 1
ATOM 3234 O O . ALA B 1 54 ? -0.875 32.688 14.188 1 97.81 54 ALA B O 1
ATOM 3235 N N . SER B 1 55 ? -0.968 31.578 16.078 1 97.62 55 SER B N 1
ATOM 3236 C CA . SER B 1 55 ? -0.307 30.359 15.633 1 97.62 55 SER B CA 1
ATOM 3237 C C . SER B 1 55 ? -0.887 29.141 16.328 1 97.62 55 SER B C 1
ATOM 3239 O O . SER B 1 55 ? -1.011 29.109 17.562 1 97.62 55 SER B O 1
ATOM 3241 N N . PRO B 1 56 ? -1.212 28.125 15.547 1 95.94 56 PRO B N 1
ATOM 3242 C CA . PRO B 1 56 ? -1.729 26.906 16.188 1 95.94 56 PRO B CA 1
ATOM 3243 C C . PRO B 1 56 ? -0.622 26 16.703 1 95.94 56 PRO B C 1
ATOM 3245 O O . PRO B 1 56 ? 0.553 26.203 16.391 1 95.94 56 PRO B O 1
ATOM 3248 N N . VAL B 1 57 ? -1.025 25.062 17.562 1 93.5 57 VAL B N 1
ATOM 3249 C CA . VAL B 1 57 ? -0.17 23.938 17.938 1 93.5 57 VAL B CA 1
ATOM 3250 C C . VAL B 1 57 ? -0.626 22.688 17.203 1 93.5 57 VAL B C 1
ATOM 3252 O O . VAL B 1 57 ? -1.723 22.172 17.453 1 93.5 57 VAL B O 1
ATOM 3255 N N . ASN B 1 58 ? 0.164 22.219 16.312 1 91.62 58 ASN B N 1
ATOM 3256 C CA . ASN B 1 58 ? -0.112 20.969 15.602 1 91.62 58 ASN B CA 1
ATOM 3257 C C . ASN B 1 58 ? 0.68 19.797 16.188 1 91.62 58 ASN B C 1
ATOM 3259 O O . ASN B 1 58 ? 1.741 20 16.781 1 91.62 58 ASN B O 1
ATOM 3263 N N . PRO B 1 59 ? 0.16 18.578 15.961 1 87.12 59 PRO B N 1
ATOM 3264 C CA . PRO B 1 59 ? 0.958 17.406 16.359 1 87.12 59 PRO B CA 1
ATOM 3265 C C . PRO B 1 59 ? 2.348 17.406 15.719 1 87.12 59 PRO B C 1
ATOM 3267 O O . PRO B 1 59 ? 3.316 16.969 16.344 1 87.12 59 PRO B O 1
ATOM 3270 N N . SER B 1 60 ? 2.459 17.906 14.539 1 89.38 60 SER B N 1
ATOM 3271 C CA . SER B 1 60 ? 3.748 17.984 13.859 1 89.38 60 SER B CA 1
ATOM 3272 C C . SER B 1 60 ? 4.715 18.906 14.594 1 89.38 60 SER B C 1
ATOM 3274 O O . SER B 1 60 ? 5.93 18.688 14.57 1 89.38 60 SER B O 1
ATOM 3276 N N . ASP B 1 61 ? 4.195 19.969 15.273 1 92.06 61 ASP B N 1
ATOM 3277 C CA . ASP B 1 61 ? 5.039 20.844 16.078 1 92.06 61 ASP B CA 1
ATOM 3278 C C . ASP B 1 61 ? 5.617 20.094 17.281 1 92.06 61 ASP B C 1
ATOM 3280 O O . ASP B 1 61 ? 6.809 20.219 17.578 1 92.06 61 ASP B O 1
ATOM 3284 N N . VAL B 1 62 ? 4.797 19.344 17.875 1 88.56 62 VAL B N 1
ATOM 3285 C CA . VAL B 1 62 ? 5.203 18.562 19.031 1 88.56 62 VAL B CA 1
ATOM 3286 C C . VAL B 1 62 ? 6.27 17.547 18.625 1 88.56 62 VAL B C 1
ATOM 3288 O O . VAL B 1 62 ? 7.312 17.438 19.281 1 88.56 62 VAL B O 1
ATOM 3291 N N . ASN B 1 63 ? 5.996 16.859 17.531 1 88.75 63 ASN B N 1
ATOM 3292 C CA . ASN B 1 63 ? 6.953 15.875 17.031 1 88.75 63 ASN B CA 1
ATOM 3293 C C . ASN B 1 63 ? 8.289 16.531 16.672 1 88.75 63 ASN B C 1
ATOM 3295 O O . ASN B 1 63 ? 9.344 15.93 16.875 1 88.75 63 ASN B O 1
ATOM 3299 N N . ALA B 1 64 ? 8.227 17.688 16.141 1 91.81 64 ALA B N 1
ATOM 3300 C CA . ALA B 1 64 ? 9.445 18.422 15.781 1 91.81 64 ALA B CA 1
ATOM 3301 C C . ALA B 1 64 ? 10.258 18.781 17.031 1 91.81 64 ALA B C 1
ATOM 3303 O O . ALA B 1 64 ? 11.484 18.641 17.031 1 91.81 64 ALA B O 1
ATOM 3304 N N . ILE B 1 65 ? 9.609 19.172 18.047 1 93.69 65 ILE B N 1
ATOM 3305 C CA . ILE B 1 65 ? 10.266 19.531 19.312 1 93.69 65 ILE B CA 1
ATOM 3306 C C . ILE B 1 65 ? 10.922 18.281 19.906 1 93.69 65 ILE B C 1
ATOM 3308 O O . ILE B 1 65 ? 12.055 18.344 20.391 1 93.69 65 ILE B O 1
ATOM 3312 N N . GLU B 1 66 ? 10.227 17.188 19.75 1 91.94 66 GLU B N 1
ATOM 3313 C CA . GLU B 1 66 ? 10.711 15.922 20.297 1 91.94 66 GLU B CA 1
ATOM 3314 C C . GLU B 1 66 ? 11.828 15.336 19.438 1 91.94 66 GLU B C 1
ATOM 3316 O O . GLU B 1 66 ? 12.578 14.469 19.891 1 91.94 66 GLU B O 1
ATOM 3321 N N . GLY B 1 67 ? 11.914 15.734 18.234 1 90.31 67 GLY B N 1
ATOM 3322 C CA . GLY B 1 67 ? 12.938 15.242 17.328 1 90.31 67 GLY B CA 1
ATOM 3323 C C . GLY B 1 67 ? 12.508 14.016 16.547 1 90.31 67 GLY B C 1
ATOM 3324 O O . GLY B 1 67 ? 13.352 13.289 16 1 90.31 67 GLY B O 1
ATOM 3325 N N . THR B 1 68 ? 11.258 13.734 16.469 1 82.44 68 THR B N 1
ATOM 3326 C CA . THR B 1 68 ? 10.766 12.547 15.797 1 82.44 68 THR B CA 1
ATOM 3327 C C . THR B 1 68 ? 10.164 12.906 14.438 1 82.44 68 THR B C 1
ATOM 3329 O O . THR B 1 68 ? 9.625 12.039 13.742 1 82.44 68 THR B O 1
ATOM 3332 N N . TYR B 1 69 ? 10.266 14.094 14.062 1 82.62 69 TYR B N 1
ATOM 3333 C CA . TYR B 1 69 ? 9.789 14.555 12.766 1 82.62 69 TYR B CA 1
ATOM 3334 C C . TYR B 1 69 ? 10.945 14.711 11.781 1 82.62 69 TYR B C 1
ATOM 3336 O O . TYR B 1 69 ? 11.844 15.531 11.992 1 82.62 69 TYR B O 1
ATOM 3344 N N . PRO B 1 70 ? 10.922 13.914 10.719 1 78.94 70 PRO B N 1
ATOM 3345 C CA . PRO B 1 70 ? 12.031 14.008 9.773 1 78.94 70 PRO B CA 1
ATOM 3346 C C . PRO B 1 70 ? 12.211 15.414 9.203 1 78.94 70 PRO B C 1
ATOM 3348 O O . PRO B 1 70 ? 11.219 16.078 8.867 1 78.94 70 PRO B O 1
ATOM 3351 N N . GLY B 1 71 ? 13.484 15.898 9.242 1 76.81 71 GLY B N 1
ATOM 3352 C CA . GLY B 1 71 ? 13.805 17.188 8.648 1 76.81 71 GLY B CA 1
ATOM 3353 C C . GLY B 1 71 ? 13.695 18.328 9.633 1 76.81 71 GLY B C 1
ATOM 3354 O O . GLY B 1 71 ? 14.039 19.469 9.305 1 76.81 71 GLY B O 1
ATOM 3355 N N . ALA B 1 72 ? 13.219 17.984 10.82 1 82.06 72 ALA B N 1
ATOM 3356 C CA . ALA B 1 72 ? 13.102 19.047 11.805 1 82.06 72 ALA B CA 1
ATOM 3357 C C . ALA B 1 72 ? 14.461 19.672 12.125 1 82.06 72 ALA B C 1
ATOM 3359 O O . ALA B 1 72 ? 15.453 18.953 12.273 1 82.06 72 ALA B O 1
ATOM 3360 N N . ARG B 1 73 ? 14.453 20.938 12.148 1 85.19 73 ARG B N 1
ATOM 3361 C CA . ARG B 1 73 ? 15.68 21.672 12.469 1 85.19 73 ARG B CA 1
ATOM 3362 C C . ARG B 1 73 ? 16.078 21.453 13.922 1 85.19 73 ARG B C 1
ATOM 3364 O O . ARG B 1 73 ? 15.227 21.312 14.797 1 85.19 73 ARG B O 1
ATOM 3371 N N . ALA B 1 74 ? 17.312 21.531 14.133 1 90.38 74 ALA B N 1
ATOM 3372 C CA . ALA B 1 74 ? 17.859 21.297 15.469 1 90.38 74 ALA B CA 1
ATOM 3373 C C . ALA B 1 74 ? 17.703 22.547 16.344 1 90.38 74 ALA B C 1
ATOM 3375 O O . ALA B 1 74 ? 17.781 23.672 15.859 1 90.38 74 ALA B O 1
ATOM 3376 N N . PRO B 1 75 ? 17.406 22.297 17.656 1 92.88 75 PRO B N 1
ATOM 3377 C CA . PRO B 1 75 ? 17.484 23.406 18.609 1 92.88 75 PRO B CA 1
ATOM 3378 C C . PRO B 1 75 ? 18.891 23.984 18.719 1 92.88 75 PRO B C 1
ATOM 3380 O O . PRO B 1 75 ? 19.859 23.328 18.328 1 92.88 75 PRO B O 1
ATOM 3383 N N . PRO B 1 76 ? 19.062 25.203 19.281 1 94 76 PRO B N 1
ATOM 3384 C CA . PRO B 1 76 ? 18 26.031 19.859 1 94 76 PRO B CA 1
ATOM 3385 C C . PRO B 1 76 ? 17.141 26.719 18.812 1 94 76 PRO B C 1
ATOM 3387 O O . PRO B 1 76 ? 17.641 27.141 17.766 1 94 76 PRO B O 1
ATOM 3390 N N . ARG B 1 77 ? 15.82 26.75 19.078 1 94.5 77 ARG B N 1
ATOM 3391 C CA . ARG B 1 77 ? 14.969 27.453 18.125 1 94.5 77 ARG B CA 1
ATOM 3392 C C . ARG B 1 77 ? 13.602 27.75 18.719 1 94.5 77 ARG B C 1
ATOM 3394 O O . ARG B 1 77 ? 13.234 27.203 19.766 1 94.5 77 ARG B O 1
ATOM 3401 N N . VAL B 1 78 ? 12.875 28.703 18.047 1 96.12 78 VAL B N 1
ATOM 3402 C CA . VAL B 1 78 ? 11.453 28.953 18.266 1 96.12 78 VAL B CA 1
ATOM 3403 C C . VAL B 1 78 ? 10.617 27.922 17.5 1 96.12 78 VAL B C 1
ATOM 3405 O O . VAL B 1 78 ? 10.828 27.703 16.312 1 96.12 78 VAL B O 1
ATOM 3408 N N . PRO B 1 79 ? 9.664 27.203 18.219 1 95.75 79 PRO B N 1
ATOM 3409 C CA . PRO B 1 79 ? 8.828 26.219 17.531 1 95.75 79 PRO B CA 1
ATOM 3410 C C . PRO B 1 79 ? 7.656 26.844 16.781 1 95.75 79 PRO B C 1
ATOM 3412 O O . PRO B 1 79 ? 7.43 28.062 16.875 1 95.75 79 PRO B O 1
ATOM 3415 N N . GLY B 1 80 ? 6.945 26 16.078 1 95.19 80 GLY B N 1
ATOM 3416 C CA . GLY B 1 80 ? 5.773 26.422 15.312 1 95.19 80 GLY B CA 1
ATOM 3417 C C . GLY B 1 80 ? 6.047 26.547 13.828 1 95.19 80 GLY B C 1
ATOM 3418 O O . GLY B 1 80 ? 7.016 27.203 13.422 1 95.19 80 GLY B O 1
ATOM 3419 N N . ALA B 1 81 ? 5.141 25.953 13.047 1 94 81 ALA B N 1
ATOM 3420 C CA . ALA B 1 81 ? 5.375 25.953 11.609 1 94 81 ALA B CA 1
ATOM 3421 C C . ALA B 1 81 ? 4.23 26.625 10.859 1 94 81 ALA B C 1
ATOM 3423 O O . ALA B 1 81 ? 4.297 26.812 9.641 1 94 81 ALA B O 1
ATOM 3424 N N . GLU B 1 82 ? 3.24 27.047 11.578 1 96.75 82 GLU B N 1
ATOM 3425 C CA . GLU B 1 82 ? 2.035 27.625 11 1 96.75 82 GLU B CA 1
ATOM 3426 C C . GLU B 1 82 ? 1.586 28.859 11.789 1 96.75 82 GLU B C 1
ATOM 3428 O O . GLU B 1 82 ? 1.772 28.922 13.008 1 96.75 82 GLU B O 1
ATOM 3433 N N . GLY B 1 83 ? 1.032 29.828 11 1 97.88 83 GLY B N 1
ATOM 3434 C CA . GLY B 1 83 ? 0.536 31.031 11.656 1 97.88 83 GLY B CA 1
ATOM 3435 C C . GLY B 1 83 ? 0.203 32.156 10.688 1 97.88 83 GLY B C 1
ATOM 3436 O O . GLY B 1 83 ? 0.554 32.094 9.508 1 97.88 83 GLY B O 1
ATOM 3437 N N . VAL B 1 84 ? -0.505 33.156 11.25 1 98.38 84 VAL B N 1
ATOM 3438 C CA . VAL B 1 84 ? -0.864 34.375 10.492 1 98.38 84 VAL B CA 1
ATOM 3439 C C . VAL B 1 84 ? -0.286 35.594 11.172 1 98.38 84 VAL B C 1
ATOM 3441 O O . VAL B 1 84 ? -0.175 35.656 12.398 1 98.38 84 VAL B O 1
ATOM 3444 N N . GLY B 1 85 ? 0.173 36.5 10.383 1 98.19 85 GLY B N 1
ATOM 3445 C CA . GLY B 1 85 ? 0.701 37.75 10.891 1 98.19 85 GLY B CA 1
ATOM 3446 C C . GLY B 1 85 ? 0.386 38.938 9.984 1 98.19 85 GLY B C 1
ATOM 3447 O O . GLY B 1 85 ? -0.318 38.812 8.984 1 98.19 85 GLY B O 1
ATOM 3448 N N . GLU B 1 86 ? 0.818 40.031 10.461 1 98.19 86 GLU B N 1
ATOM 3449 C CA . GLU B 1 86 ? 0.681 41.281 9.719 1 98.19 86 GLU B CA 1
ATOM 3450 C C . GLU B 1 86 ? 2.037 41.969 9.508 1 98.19 86 GLU B C 1
ATOM 3452 O O . GLU B 1 86 ? 2.846 42.031 10.438 1 98.19 86 GLU B O 1
ATOM 3457 N N . ILE B 1 87 ? 2.262 42.438 8.32 1 98.31 87 ILE B N 1
ATOM 3458 C CA . ILE B 1 87 ? 3.512 43.125 8.031 1 98.31 87 ILE B CA 1
ATOM 3459 C C . ILE B 1 87 ? 3.504 44.5 8.695 1 98.31 87 ILE B C 1
ATOM 3461 O O . ILE B 1 87 ? 2.602 45.312 8.461 1 98.31 87 ILE B O 1
ATOM 3465 N N . THR B 1 88 ? 4.555 44.781 9.531 1 97.81 88 THR B N 1
ATOM 3466 C CA . THR B 1 88 ? 4.652 46.062 10.227 1 97.81 88 THR B CA 1
ATOM 3467 C C . THR B 1 88 ? 5.762 46.906 9.633 1 97.81 88 THR B C 1
ATOM 3469 O O . THR B 1 88 ? 5.793 48.125 9.836 1 97.81 88 THR B O 1
ATOM 3472 N N . GLU B 1 89 ? 6.699 46.281 9.016 1 97.56 89 GLU B N 1
ATOM 3473 C CA . GLU B 1 89 ? 7.766 46.938 8.266 1 97.56 89 GLU B CA 1
ATOM 3474 C C . GLU B 1 89 ? 8.156 46.125 7.031 1 97.56 89 GLU B C 1
ATOM 3476 O O . GLU B 1 89 ? 8.188 44.906 7.078 1 97.56 89 GLU B O 1
ATOM 3481 N N . ALA B 1 90 ? 8.445 46.812 5.953 1 97.88 90 ALA B N 1
ATOM 3482 C CA . ALA B 1 90 ? 8.805 46.156 4.711 1 97.88 90 ALA B CA 1
ATOM 3483 C C . ALA B 1 90 ? 10.016 46.812 4.059 1 97.88 90 ALA B C 1
ATOM 3485 O O . ALA B 1 90 ? 10.055 48.031 3.9 1 97.88 90 ALA B O 1
ATOM 3486 N N . GLY B 1 91 ? 10.914 45.969 3.748 1 97 91 GLY B N 1
ATOM 3487 C CA . GLY B 1 91 ? 12.047 46.469 2.99 1 97 91 GLY B CA 1
ATOM 3488 C C . GLY B 1 91 ? 11.688 46.906 1.578 1 97 91 GLY B C 1
ATOM 3489 O O . GLY B 1 91 ? 10.719 46.375 1.006 1 97 91 GLY B O 1
ATOM 3490 N N . PRO B 1 92 ? 12.531 47.75 1.035 1 95.81 92 PRO B N 1
ATOM 3491 C CA . PRO B 1 92 ? 12.188 48.312 -0.264 1 95.81 92 PRO B CA 1
ATOM 3492 C C . PRO B 1 92 ? 12.125 47.281 -1.381 1 95.81 92 PRO B C 1
ATOM 3494 O O . PRO B 1 92 ? 11.414 47.469 -2.369 1 95.81 92 PRO B O 1
ATOM 3497 N N . ALA B 1 93 ? 12.789 46.219 -1.285 1 97.25 93 ALA B N 1
ATOM 3498 C CA . ALA B 1 93 ? 12.844 45.219 -2.354 1 97.25 93 ALA B CA 1
ATOM 3499 C C . ALA B 1 93 ? 11.953 44.031 -2.037 1 97.25 93 ALA B C 1
ATOM 3501 O O . ALA B 1 93 ? 12.039 42.969 -2.697 1 97.25 93 ALA B O 1
ATOM 3502 N N . SER B 1 94 ? 11.109 44.094 -0.981 1 96.88 94 SER B N 1
ATOM 3503 C CA . SER B 1 94 ? 10.297 42.969 -0.542 1 96.88 94 SER B CA 1
ATOM 3504 C C . SER B 1 94 ? 9.094 42.75 -1.449 1 96.88 94 SER B C 1
ATOM 3506 O O . SER B 1 94 ? 8.523 41.656 -1.498 1 96.88 94 SER B O 1
ATOM 3508 N N . GLY B 1 95 ? 8.656 43.844 -2.127 1 96.25 95 GLY B N 1
ATOM 3509 C CA . GLY B 1 95 ? 7.43 43.812 -2.906 1 96.25 95 GLY B CA 1
ATOM 3510 C C . GLY B 1 95 ? 6.18 43.75 -2.049 1 96.25 95 GLY B C 1
ATOM 3511 O O . GLY B 1 95 ? 5.105 43.375 -2.535 1 96.25 95 GLY B O 1
ATOM 3512 N N . ARG B 1 96 ? 6.277 44 -0.742 1 97.38 96 ARG B N 1
ATOM 3513 C CA . ARG B 1 96 ? 5.168 43.906 0.202 1 97.38 96 ARG B CA 1
ATOM 3514 C C . ARG B 1 96 ? 4.828 45.25 0.793 1 97.38 96 ARG B C 1
ATOM 3516 O O . ARG B 1 96 ? 5.617 46.219 0.688 1 97.38 96 ARG B O 1
ATOM 3523 N N . MET B 1 97 ? 3.652 45.375 1.399 1 96.62 97 MET B N 1
ATOM 3524 C CA . MET B 1 97 ? 3.191 46.594 2.021 1 96.62 97 MET B CA 1
ATOM 3525 C C . MET B 1 97 ? 2.861 46.375 3.494 1 96.62 97 MET B C 1
ATOM 3527 O O . MET B 1 97 ? 2.318 45.344 3.863 1 96.62 97 MET B O 1
ATOM 3531 N N . VAL B 1 98 ? 3.133 47.406 4.191 1 97.69 98 VAL B N 1
ATOM 3532 C CA . VAL B 1 98 ? 2.734 47.406 5.598 1 97.69 98 VAL B CA 1
ATOM 3533 C C . VAL B 1 98 ? 1.22 47.25 5.703 1 97.69 98 VAL B C 1
ATOM 3535 O O . VAL B 1 98 ? 0.466 47.844 4.941 1 97.69 98 VAL B O 1
ATOM 3538 N N . GLY B 1 99 ? 0.783 46.375 6.582 1 97.38 99 GLY B N 1
ATOM 3539 C CA . GLY B 1 99 ? -0.64 46.125 6.777 1 97.38 99 GLY B CA 1
ATOM 3540 C C . GLY B 1 99 ? -1.137 44.844 6.121 1 97.38 99 GLY B C 1
ATOM 3541 O O . GLY B 1 99 ? -2.217 44.375 6.453 1 97.38 99 GLY B O 1
ATOM 3542 N N . GLU B 1 100 ? -0.376 44.281 5.227 1 97.88 100 GLU B N 1
ATOM 3543 C CA . GLU B 1 100 ? -0.765 43.031 4.586 1 97.88 100 GLU B CA 1
ATOM 3544 C C . GLU B 1 100 ? -0.792 41.875 5.59 1 97.88 100 GLU B C 1
ATOM 3546 O O . GLU B 1 100 ? 0.074 41.781 6.465 1 97.88 100 GLU B O 1
ATOM 3551 N N . ARG B 1 101 ? -1.841 41.094 5.492 1 98.12 101 ARG B N 1
ATOM 3552 C CA . ARG B 1 101 ? -1.899 39.844 6.25 1 98.12 101 ARG B CA 1
ATOM 3553 C C . ARG B 1 101 ? -1.174 38.719 5.52 1 98.12 101 ARG B C 1
ATOM 3555 O O . ARG B 1 101 ? -1.331 38.562 4.305 1 98.12 101 ARG B O 1
ATOM 3562 N N . VAL B 1 102 ? -0.368 38 6.27 1 98.38 102 VAL B N 1
ATOM 3563 C CA . VAL B 1 102 ? 0.45 36.969 5.633 1 98.38 102 VAL B CA 1
ATOM 3564 C C . VAL B 1 102 ? 0.432 35.688 6.473 1 98.38 102 VAL B C 1
ATOM 3566 O O . VAL B 1 102 ? 0.207 35.75 7.684 1 98.38 102 VAL B O 1
ATOM 3569 N N . VAL B 1 103 ? 0.595 34.594 5.84 1 98.56 103 VAL B N 1
ATOM 3570 C CA . VAL B 1 103 ? 0.757 33.281 6.504 1 98.56 103 VAL B CA 1
ATOM 3571 C C . VAL B 1 103 ? 2.127 32.688 6.168 1 98.56 103 VAL B C 1
ATOM 3573 O O . VAL B 1 103 ? 2.625 32.875 5.051 1 98.56 103 VAL B O 1
ATOM 3576 N N . ALA B 1 104 ? 2.729 32.031 7.16 1 97.25 104 ALA B N 1
ATOM 3577 C CA . ALA B 1 104 ? 4.004 31.375 6.938 1 97.25 104 ALA B CA 1
ATOM 3578 C C . ALA B 1 104 ? 3.854 30.219 5.938 1 97.25 104 ALA B C 1
ATOM 3580 O O . ALA B 1 104 ? 2.902 29.453 6.02 1 97.25 104 ALA B O 1
ATOM 3581 N N . ASN B 1 105 ? 4.785 30.188 4.957 1 95.5 105 ASN B N 1
ATOM 3582 C CA . ASN B 1 105 ? 4.734 29.078 4.016 1 95.5 105 ASN B CA 1
ATOM 3583 C C . ASN B 1 105 ? 5.871 28.078 4.262 1 95.5 105 ASN B C 1
ATOM 3585 O O . ASN B 1 105 ? 6.516 28.109 5.309 1 95.5 105 ASN B O 1
ATOM 3589 N N . ARG B 1 106 ? 6.027 27.125 3.398 1 87.69 106 ARG B N 1
ATOM 3590 C CA . ARG B 1 106 ? 6.934 25.984 3.596 1 87.69 106 ARG B CA 1
ATOM 3591 C C . ARG B 1 106 ? 8.367 26.469 3.803 1 87.69 106 ARG B C 1
ATOM 3593 O O . ARG B 1 106 ? 9.156 25.812 4.48 1 87.69 106 ARG B O 1
ATOM 3600 N N . SER B 1 107 ? 8.703 27.578 3.289 1 84.81 107 SER B N 1
ATOM 3601 C CA . SER B 1 107 ? 10.07 28.078 3.338 1 84.81 107 SER B CA 1
ATOM 3602 C C . SER B 1 107 ? 10.359 28.766 4.672 1 84.81 107 SER B C 1
ATOM 3604 O O . SER B 1 107 ? 11.516 29.078 4.977 1 84.81 107 SER B O 1
ATOM 3606 N N . TYR B 1 108 ? 9.367 28.984 5.414 1 89.81 108 TYR B N 1
ATOM 3607 C CA . TYR B 1 108 ? 9.539 29.672 6.695 1 89.81 108 TYR B CA 1
ATOM 3608 C C . TYR B 1 108 ? 10.211 28.75 7.707 1 89.81 108 TYR B C 1
ATOM 3610 O O . TYR B 1 108 ? 9.766 27.609 7.922 1 89.81 108 TYR B O 1
ATOM 3618 N N . ASP B 1 109 ? 11.227 29.234 8.344 1 88 109 ASP B N 1
ATOM 3619 C CA . ASP B 1 109 ? 11.992 28.375 9.25 1 88 109 ASP B CA 1
ATOM 3620 C C . ASP B 1 109 ? 12.242 29.078 10.586 1 88 109 ASP B C 1
ATOM 3622 O O . ASP B 1 109 ? 13.008 28.578 11.414 1 88 109 ASP B O 1
ATOM 3626 N N . GLY B 1 110 ? 11.586 30.219 10.906 1 91.06 110 GLY B N 1
ATOM 3627 C CA . GLY B 1 110 ? 11.867 31 12.094 1 91.06 110 GLY B CA 1
ATOM 3628 C C . GLY B 1 110 ? 10.984 30.641 13.273 1 91.06 110 GLY B C 1
ATOM 3629 O O . GLY B 1 110 ? 11.164 31.156 14.375 1 91.06 110 GLY B O 1
ATOM 3630 N N . GLY B 1 111 ? 10.055 29.703 13.086 1 95.75 111 GLY B N 1
ATOM 3631 C CA . GLY B 1 111 ? 9.086 29.391 14.133 1 95.75 111 GLY B CA 1
ATOM 3632 C C . GLY B 1 111 ? 8.047 30.484 14.328 1 95.75 111 GLY B C 1
ATOM 3633 O O . GLY B 1 111 ? 8.352 31.672 14.227 1 95.75 111 GLY B O 1
ATOM 3634 N N . THR B 1 112 ? 6.84 30.125 14.703 1 97.19 112 THR B N 1
ATOM 3635 C CA . THR B 1 112 ? 5.758 31.094 14.75 1 97.19 112 THR B CA 1
ATOM 3636 C C . THR B 1 112 ? 5.293 31.312 16.188 1 97.19 112 THR B C 1
ATOM 3638 O O . THR B 1 112 ? 4.438 32.156 16.453 1 97.19 112 THR B O 1
ATOM 3641 N N . TRP B 1 113 ? 5.824 30.547 17.125 1 97.12 113 TRP B N 1
ATOM 3642 C CA . TRP B 1 113 ? 5.441 30.75 18.516 1 97.12 113 TRP B CA 1
ATOM 3643 C C . TRP B 1 113 ? 6.223 31.906 19.125 1 97.12 113 TRP B C 1
ATOM 3645 O O . TRP B 1 113 ? 6.938 31.734 20.125 1 97.12 113 TRP B O 1
ATOM 3655 N N . ARG B 1 114 ? 6.059 33.094 18.562 1 96.88 114 ARG B N 1
ATOM 3656 C CA . ARG B 1 114 ? 6.738 34.312 18.922 1 96.88 114 ARG B CA 1
ATOM 3657 C C . ARG B 1 114 ? 5.867 35.531 18.609 1 96.88 114 ARG B C 1
ATOM 3659 O O . ARG B 1 114 ? 4.867 35.406 17.891 1 96.88 114 ARG B O 1
ATOM 3666 N N . ARG B 1 115 ? 6.254 36.656 19.109 1 96.81 115 ARG B N 1
ATOM 3667 C CA . ARG B 1 115 ? 5.484 37.906 18.922 1 96.81 115 ARG B CA 1
ATOM 3668 C C . ARG B 1 115 ? 5.742 38.5 17.547 1 96.81 115 ARG B C 1
ATOM 3670 O O . ARG B 1 115 ? 4.836 39.062 16.922 1 96.81 115 ARG B O 1
ATOM 3677 N N . GLU B 1 116 ? 6.957 38.5 17.109 1 95.56 116 GLU B N 1
ATOM 3678 C CA . GLU B 1 116 ? 7.309 39.062 15.812 1 95.56 116 GLU B CA 1
ATOM 3679 C C . GLU B 1 116 ? 8.523 38.375 15.211 1 95.56 116 GLU B C 1
ATOM 3681 O O . GLU B 1 116 ? 9.234 37.656 15.906 1 95.56 116 GLU B O 1
ATOM 3686 N N . VAL B 1 117 ? 8.711 38.594 13.953 1 94.56 117 VAL B N 1
ATOM 3687 C CA . VAL B 1 117 ? 9.844 38 13.234 1 94.56 117 VAL B CA 1
ATOM 3688 C C . VAL B 1 117 ? 10.25 38.906 12.078 1 94.56 117 VAL B C 1
ATOM 3690 O O . VAL B 1 117 ? 9.422 39.625 11.539 1 94.56 117 VAL B O 1
ATOM 3693 N N . VAL B 1 118 ? 11.484 38.969 11.828 1 95.69 118 VAL B N 1
ATOM 3694 C CA . VAL B 1 118 ? 12.008 39.562 10.609 1 95.69 118 VAL B CA 1
ATOM 3695 C C . VAL B 1 118 ? 12.586 38.469 9.703 1 95.69 118 VAL B C 1
ATOM 3697 O O . VAL B 1 118 ? 13.445 37.688 10.117 1 95.69 118 VAL B O 1
ATOM 3700 N N . ALA B 1 119 ? 12.07 38.375 8.516 1 95.69 119 ALA B N 1
ATOM 3701 C CA . ALA B 1 119 ? 12.5 37.344 7.562 1 95.69 119 ALA B CA 1
ATOM 3702 C C . ALA B 1 119 ? 12.25 37.781 6.125 1 95.69 119 ALA B C 1
ATOM 3704 O O . ALA B 1 119 ? 11.727 38.875 5.891 1 95.69 119 ALA B O 1
ATOM 3705 N N . SER B 1 120 ? 12.758 36.969 5.188 1 96.44 120 SER B N 1
ATOM 3706 C CA . SER B 1 120 ? 12.492 37.281 3.779 1 96.44 120 SER B CA 1
ATOM 3707 C C . SER B 1 120 ? 11 37.219 3.473 1 96.44 120 SER B C 1
ATOM 3709 O O . SER B 1 120 ? 10.281 36.375 3.979 1 96.44 120 SER B O 1
ATOM 3711 N N . ALA B 1 121 ? 10.539 38.156 2.629 1 97.19 121 ALA B N 1
ATOM 3712 C CA . ALA B 1 121 ? 9.141 38.219 2.219 1 97.19 121 ALA B CA 1
ATOM 3713 C C . ALA B 1 121 ? 8.719 36.906 1.545 1 97.19 121 ALA B C 1
ATOM 3715 O O . ALA B 1 121 ? 7.543 36.531 1.588 1 97.19 121 ALA B O 1
ATOM 3716 N N . LYS B 1 122 ? 9.633 36.156 0.985 1 95.25 122 LYS B N 1
ATOM 3717 C CA . LYS B 1 122 ? 9.367 34.938 0.25 1 95.25 122 LYS B CA 1
ATOM 3718 C C . LYS B 1 122 ? 8.891 33.812 1.188 1 95.25 122 LYS B C 1
ATOM 3720 O O . LYS B 1 122 ? 8.344 32.812 0.739 1 95.25 122 LYS B O 1
ATOM 3725 N N . MET B 1 123 ? 9.062 34 2.451 1 96.69 123 MET B N 1
ATOM 3726 C CA . MET B 1 123 ? 8.727 32.969 3.432 1 96.69 123 MET B CA 1
ATOM 3727 C C . MET B 1 123 ? 7.262 33.094 3.852 1 96.69 123 MET B C 1
ATOM 3729 O O . MET B 1 123 ? 6.793 32.312 4.688 1 96.69 123 MET B O 1
ATOM 3733 N N . PHE B 1 124 ? 6.559 34.062 3.174 1 97.62 124 PHE B N 1
ATOM 3734 C CA . PHE B 1 124 ? 5.168 34.312 3.527 1 97.62 124 PHE B CA 1
ATOM 3735 C C . PHE B 1 124 ? 4.301 34.438 2.277 1 97.62 124 PHE B C 1
ATOM 3737 O O . PHE B 1 124 ? 4.766 34.875 1.229 1 97.62 124 PHE B O 1
ATOM 3744 N N . ASP B 1 125 ? 3.109 34.031 2.393 1 97.88 125 ASP B N 1
ATOM 3745 C CA . ASP B 1 125 ? 2.092 34.25 1.372 1 97.88 125 ASP B CA 1
ATOM 3746 C C . ASP B 1 125 ? 1.028 35.219 1.865 1 97.88 125 ASP B C 1
ATOM 3748 O O . ASP B 1 125 ? 0.607 35.156 3.021 1 97.88 125 ASP B O 1
ATOM 3752 N N . VAL B 1 126 ? 0.638 36.062 1.034 1 97.31 126 VAL B N 1
ATOM 3753 C CA . VAL B 1 126 ? -0.39 37.062 1.39 1 97.31 126 VAL B CA 1
ATOM 3754 C C . VAL B 1 126 ? -1.758 36.375 1.416 1 97.31 126 VAL B C 1
ATOM 3756 O O . VAL B 1 126 ? -2.062 35.531 0.555 1 97.31 126 VAL B O 1
ATOM 3759 N N . ILE B 1 127 ? -2.518 36.688 2.389 1 96.56 127 ILE B N 1
ATOM 3760 C CA . ILE B 1 127 ? -3.891 36.219 2.48 1 96.56 127 ILE B CA 1
ATOM 3761 C C . ILE B 1 127 ? -4.844 37.375 2.672 1 96.56 127 ILE B C 1
ATOM 3763 O O . ILE B 1 127 ? -4.477 38.406 3.275 1 96.56 127 ILE B O 1
ATOM 3767 N N . ASP B 1 128 ? -6.047 37.219 2.119 1 92.94 128 ASP B N 1
ATOM 3768 C CA . ASP B 1 128 ? -7.02 38.312 2.199 1 92.94 128 ASP B CA 1
ATOM 3769 C C . ASP B 1 128 ? -7.465 38.531 3.641 1 92.94 128 ASP B C 1
ATOM 3771 O O . ASP B 1 128 ? -7.645 37.562 4.402 1 92.94 128 ASP B O 1
ATOM 3775 N N . ARG B 1 129 ? -7.773 39.719 3.945 1 93.19 129 ARG B N 1
ATOM 3776 C CA . ARG B 1 129 ? -8.141 40.094 5.301 1 93.19 129 ARG B CA 1
ATOM 3777 C C . ARG B 1 129 ? -9.539 39.625 5.652 1 93.19 129 ARG B C 1
ATOM 3779 O O . ARG B 1 129 ? -9.93 39.625 6.82 1 93.19 129 ARG B O 1
ATOM 3786 N N . ASP B 1 130 ? -10.25 39.156 4.66 1 94.06 130 ASP B N 1
ATOM 3787 C CA . ASP B 1 130 ? -11.609 38.719 4.922 1 94.06 130 ASP B CA 1
ATOM 3788 C C . ASP B 1 130 ? -11.609 37.281 5.48 1 94.06 130 ASP B C 1
ATOM 3790 O O . ASP B 1 130 ? -12.625 36.812 5.984 1 94.06 130 ASP B O 1
ATOM 3794 N N . VAL B 1 131 ? -10.516 36.594 5.445 1 96.5 131 VAL B N 1
ATOM 3795 C CA . VAL B 1 131 ? -10.383 35.344 6.164 1 96.5 131 VAL B CA 1
ATOM 3796 C C . VAL B 1 131 ? -10.172 35.594 7.648 1 96.5 131 VAL B C 1
ATOM 3798 O O . VAL B 1 131 ? -9.258 36.344 8.023 1 96.5 131 VAL B O 1
ATOM 3801 N N . PRO B 1 132 ? -11.008 35.031 8.477 1 96.69 132 PRO B N 1
ATOM 3802 C CA . PRO B 1 132 ? -10.844 35.281 9.906 1 96.69 132 PRO B CA 1
ATOM 3803 C C . PRO B 1 132 ? -9.469 34.875 10.422 1 96.69 132 PRO B C 1
ATOM 3805 O O . PRO B 1 132 ? -8.898 33.875 9.969 1 96.69 132 PRO B O 1
ATOM 3808 N N . VAL B 1 133 ? -8.961 35.594 11.438 1 96.88 133 VAL B N 1
ATOM 3809 C CA . VAL B 1 133 ? -7.605 35.438 11.945 1 96.88 133 VAL B CA 1
ATOM 3810 C C . VAL B 1 133 ? -7.395 34 12.398 1 96.88 133 VAL B C 1
ATOM 3812 O O . VAL B 1 133 ? -6.371 33.375 12.078 1 96.88 133 VAL B O 1
ATOM 3815 N N . HIS B 1 134 ? -8.398 33.406 13.156 1 96.19 134 HIS B N 1
ATOM 3816 C CA . HIS B 1 134 ? -8.211 32.062 13.688 1 96.19 134 HIS B CA 1
ATOM 3817 C C . HIS B 1 134 ? -8.164 31.031 12.562 1 96.19 134 HIS B C 1
ATOM 3819 O O . HIS B 1 134 ? -7.402 30.078 12.625 1 96.19 134 HIS B O 1
ATOM 3825 N N . GLU B 1 135 ? -8.93 31.234 11.492 1 97.5 135 GLU B N 1
ATOM 3826 C CA . GLU B 1 135 ? -8.906 30.328 10.352 1 97.5 135 GLU B CA 1
ATOM 3827 C C . GLU B 1 135 ? -7.645 30.516 9.516 1 97.5 135 GLU B C 1
ATOM 3829 O O . GLU B 1 135 ? -7.035 29.547 9.07 1 97.5 135 GLU B O 1
ATOM 3834 N N . ALA B 1 136 ? -7.254 31.812 9.344 1 97.75 136 ALA B N 1
ATOM 3835 C CA . ALA B 1 136 ? -6.02 32.094 8.617 1 97.75 136 ALA B CA 1
ATOM 3836 C C . ALA B 1 136 ? -4.816 31.484 9.328 1 97.75 136 ALA B C 1
ATOM 3838 O O . ALA B 1 136 ? -3.896 30.984 8.672 1 97.75 136 ALA B O 1
ATOM 3839 N N . ALA B 1 137 ? -4.836 31.484 10.664 1 97.56 137 ALA B N 1
ATOM 3840 C CA . ALA B 1 137 ? -3.73 30.953 11.469 1 97.56 137 ALA B CA 1
ATOM 3841 C C . ALA B 1 137 ? -3.568 29.453 11.258 1 97.56 137 ALA B C 1
ATOM 3843 O O . ALA B 1 137 ? -2.488 28.891 11.484 1 97.56 137 ALA B O 1
ATOM 3844 N N . MET B 1 138 ? -4.652 28.781 10.836 1 97 138 MET B N 1
ATOM 3845 C CA . MET B 1 138 ? -4.656 27.328 10.734 1 97 138 MET B CA 1
ATOM 3846 C C . MET B 1 138 ? -4.824 26.891 9.281 1 97 138 MET B C 1
ATOM 3848 O O . MET B 1 138 ? -5.176 25.734 9.016 1 97 138 MET B O 1
ATOM 3852 N N . ILE B 1 139 ? -4.555 27.703 8.305 1 98.06 139 ILE B N 1
ATOM 3853 C CA . ILE B 1 139 ? -5.031 27.484 6.941 1 98.06 139 ILE B CA 1
ATOM 3854 C C . ILE B 1 139 ? -4.031 26.625 6.172 1 98.06 139 ILE B C 1
ATOM 3856 O O . ILE B 1 139 ? -4.414 25.891 5.266 1 98.06 139 ILE B O 1
ATOM 3860 N N . THR B 1 140 ? -2.75 26.641 6.543 1 98 140 THR B N 1
ATOM 3861 C CA . THR B 1 140 ? -1.729 26.141 5.625 1 98 140 THR B CA 1
ATOM 3862 C C . THR B 1 140 ? -1.437 24.672 5.879 1 98 140 THR B C 1
ATOM 3864 O O . THR B 1 140 ? -0.801 24 5.059 1 98 140 THR B O 1
ATOM 3867 N N . VAL B 1 141 ? -1.94 24.078 6.996 1 97.19 141 VAL B N 1
ATOM 3868 C CA . VAL B 1 141 ? -1.576 22.703 7.285 1 97.19 141 VAL B CA 1
ATOM 3869 C C . VAL B 1 141 ? -2.807 21.812 7.164 1 97.19 141 VAL B C 1
ATOM 3871 O O . VAL B 1 141 ? -2.951 21.062 6.188 1 97.19 141 VAL B O 1
ATOM 3874 N N . ASN B 1 142 ? -3.781 21.938 8.102 1 97.12 142 ASN B N 1
ATOM 3875 C CA . ASN B 1 142 ? -4.887 20.984 8.156 1 97.12 142 ASN B CA 1
ATOM 3876 C C . ASN B 1 142 ? -5.82 21.141 6.957 1 97.12 142 ASN B C 1
ATOM 3878 O O . ASN B 1 142 ? -6.082 20.188 6.242 1 97.12 142 ASN B O 1
ATOM 3882 N N . PRO B 1 143 ? -6.293 22.391 6.66 1 98.12 143 PRO B N 1
ATOM 3883 C CA . PRO B 1 143 ? -7.168 22.547 5.496 1 98.12 143 PRO B CA 1
ATOM 3884 C C . PRO B 1 143 ? -6.469 22.188 4.188 1 98.12 143 PRO B C 1
ATOM 3886 O O . PRO B 1 143 ? -7.074 21.547 3.312 1 98.12 143 PRO B O 1
ATOM 3889 N N . CYS B 1 144 ? -5.223 22.547 4.082 1 98.44 144 CYS B N 1
ATOM 3890 C CA . CYS B 1 144 ? -4.484 22.25 2.859 1 98.44 144 CYS B CA 1
ATOM 3891 C C . CYS B 1 144 ? -4.223 20.75 2.732 1 98.44 144 CYS B C 1
ATOM 3893 O O . CYS B 1 144 ? -4.27 20.203 1.631 1 98.44 144 CYS B O 1
ATOM 3895 N N . THR B 1 145 ? -3.957 20.094 3.836 1 98.31 145 THR B N 1
ATOM 3896 C CA . THR B 1 145 ? -3.816 18.641 3.818 1 98.31 145 THR B CA 1
ATOM 3897 C C . THR B 1 145 ? -5.105 17.984 3.338 1 98.31 145 THR B C 1
ATOM 3899 O O . THR B 1 145 ? -5.078 17.141 2.443 1 98.31 145 THR B O 1
ATOM 3902 N N . ALA B 1 146 ? -6.223 18.406 3.902 1 98.69 146 ALA B N 1
ATOM 3903 C CA . ALA B 1 146 ? -7.516 17.859 3.52 1 98.69 146 ALA B CA 1
ATOM 3904 C C . ALA B 1 146 ? -7.797 18.094 2.039 1 98.69 146 ALA B C 1
ATOM 3906 O O . ALA B 1 146 ? -8.25 17.188 1.333 1 98.69 146 ALA B O 1
ATOM 3907 N N . TRP B 1 147 ? -7.484 19.312 1.611 1 98.62 147 TRP B N 1
ATOM 3908 C CA . TRP B 1 147 ? -7.699 19.656 0.213 1 98.62 147 TRP B CA 1
ATOM 3909 C C . TRP B 1 147 ? -6.902 18.75 -0.712 1 98.62 147 TRP B C 1
ATOM 3911 O O . TRP B 1 147 ? -7.449 18.203 -1.676 1 98.62 147 TRP B O 1
ATOM 3921 N N . ARG B 1 148 ? -5.641 18.531 -0.401 1 98.44 148 ARG B N 1
ATOM 3922 C CA . ARG B 1 148 ? -4.766 17.734 -1.256 1 98.44 148 ARG B CA 1
ATOM 3923 C C . ARG B 1 148 ? -5.176 16.266 -1.235 1 98.44 148 ARG B C 1
ATOM 3925 O O . ARG B 1 148 ? -5.121 15.594 -2.264 1 98.44 148 ARG B O 1
ATOM 3932 N N . LEU B 1 149 ? -5.586 15.758 -0.087 1 98.69 149 LEU B N 1
ATOM 3933 C CA . LEU B 1 149 ? -6.023 14.367 0.011 1 98.69 149 LEU B CA 1
ATOM 3934 C C . LEU B 1 149 ? -7.203 14.102 -0.92 1 98.69 149 LEU B C 1
ATOM 3936 O O . LEU B 1 149 ? -7.215 13.109 -1.643 1 98.69 149 LEU B O 1
ATOM 3940 N N . LEU B 1 150 ? -8.156 15.016 -0.952 1 98.38 150 LEU B N 1
ATOM 3941 C CA . LEU B 1 150 ? -9.328 14.836 -1.807 1 98.38 150 LEU B CA 1
ATOM 3942 C C . LEU B 1 150 ? -8.961 15.031 -3.275 1 98.38 150 LEU B C 1
ATOM 3944 O O . LEU B 1 150 ? -9.359 14.234 -4.125 1 98.38 150 LEU B O 1
ATOM 3948 N N . GLU B 1 151 ? -8.141 16.062 -3.547 1 97.62 151 GLU B N 1
ATOM 3949 C CA . GLU B 1 151 ? -7.77 16.375 -4.926 1 97.62 151 GLU B CA 1
ATOM 3950 C C . GLU B 1 151 ? -6.961 15.234 -5.543 1 97.62 151 GLU B C 1
ATOM 3952 O O . GLU B 1 151 ? -7.238 14.797 -6.66 1 97.62 151 GLU B O 1
ATOM 3957 N N . ASP B 1 152 ? -6.004 14.75 -4.848 1 96.94 152 ASP B N 1
ATOM 3958 C CA . ASP B 1 152 ? -5.09 13.742 -5.383 1 96.94 152 ASP B CA 1
ATOM 3959 C C . ASP B 1 152 ? -5.77 12.375 -5.473 1 96.94 152 ASP B C 1
ATOM 3961 O O . ASP B 1 152 ? -5.395 11.547 -6.309 1 96.94 152 ASP B O 1
ATOM 3965 N N . SER B 1 153 ? -6.715 12.086 -4.551 1 96.19 153 SER B N 1
ATOM 3966 C CA . SER B 1 153 ? -7.414 10.805 -4.59 1 96.19 153 SER B CA 1
ATOM 3967 C C . SER B 1 153 ? -8.25 10.672 -5.859 1 96.19 153 SER B C 1
ATOM 3969 O O . SER B 1 153 ? -8.508 9.555 -6.324 1 96.19 153 SER B O 1
ATOM 3971 N N . GLY B 1 154 ? -8.789 11.781 -6.387 1 94.56 154 GLY B N 1
ATOM 3972 C CA . GLY B 1 154 ? -9.672 11.758 -7.543 1 94.56 154 GLY B CA 1
ATOM 3973 C C . GLY B 1 154 ? -11.094 11.344 -7.195 1 94.56 154 GLY B C 1
ATOM 3974 O O . GLY B 1 154 ? -11.867 10.969 -8.078 1 94.56 154 GLY B O 1
ATOM 3975 N N . ALA B 1 155 ? -11.422 11.344 -5.902 1 96.12 155 ALA B N 1
ATOM 3976 C CA . ALA B 1 155 ? -12.789 11.023 -5.496 1 96.12 155 ALA B CA 1
ATOM 3977 C C . ALA B 1 155 ? -13.789 11.93 -6.191 1 96.12 155 ALA B C 1
ATOM 3979 O O . ALA B 1 155 ? -13.578 13.141 -6.297 1 96.12 155 ALA B O 1
ATOM 3980 N N . ARG B 1 156 ? -14.828 11.312 -6.652 1 95.69 156 ARG B N 1
ATOM 3981 C CA . ARG B 1 156 ? -15.844 12.023 -7.426 1 95.69 156 ARG B CA 1
ATOM 3982 C C . ARG B 1 156 ? -17.172 12.055 -6.688 1 95.69 156 ARG B C 1
ATOM 3984 O O . ARG B 1 156 ? -17.359 11.328 -5.711 1 95.69 156 ARG B O 1
ATOM 3991 N N . GLU B 1 157 ? -17.984 12.961 -7.211 1 97 157 GLU B N 1
ATOM 3992 C CA . GLU B 1 157 ? -19.344 13.039 -6.688 1 97 157 GLU B CA 1
ATOM 3993 C C . GLU B 1 157 ? -20.016 11.664 -6.66 1 97 157 GLU B C 1
ATOM 3995 O O . GLU B 1 157 ? -19.906 10.898 -7.621 1 97 157 GLU B O 1
ATOM 4000 N N . GLY B 1 158 ? -20.609 11.344 -5.52 1 96 158 GLY B N 1
ATOM 4001 C CA . GLY B 1 158 ? -21.328 10.078 -5.402 1 96 158 GLY B CA 1
ATOM 4002 C C . GLY B 1 158 ? -20.484 8.969 -4.816 1 96 158 GLY B C 1
ATOM 4003 O O . GLY B 1 158 ? -21.016 7.98 -4.305 1 96 158 GLY B O 1
ATOM 4004 N N . GLU B 1 159 ? -19.172 9.039 -4.891 1 97.12 159 GLU B N 1
ATOM 4005 C CA . GLU B 1 159 ? -18.297 8.055 -4.262 1 97.12 159 GLU B CA 1
ATOM 4006 C C . GLU B 1 159 ? -18.172 8.297 -2.76 1 97.12 159 GLU B C 1
ATOM 4008 O O . GLU B 1 159 ? -18.609 9.336 -2.26 1 97.12 159 GLU B O 1
ATOM 4013 N N . THR B 1 160 ? -17.703 7.332 -2.086 1 98.56 160 THR B N 1
ATOM 4014 C CA . THR B 1 160 ? -17.578 7.414 -0.634 1 98.56 160 THR B CA 1
ATOM 4015 C C . THR B 1 160 ? -16.109 7.391 -0.21 1 98.56 160 THR B C 1
ATOM 4017 O O . THR B 1 160 ? -15.312 6.645 -0.772 1 98.56 160 THR B O 1
ATOM 4020 N N . VAL B 1 161 ? -15.758 8.234 0.736 1 98.81 161 VAL B N 1
ATOM 4021 C CA . VAL B 1 161 ? -14.445 8.164 1.378 1 98.81 161 VAL B CA 1
ATOM 4022 C C . VAL B 1 161 ? -14.617 7.82 2.855 1 98.81 161 VAL B C 1
ATOM 4024 O O . VAL B 1 161 ? -15.602 8.219 3.484 1 98.81 161 VAL B O 1
ATOM 4027 N N . VAL B 1 162 ? -13.688 7.023 3.424 1 98.88 162 VAL B N 1
ATOM 4028 C CA . VAL B 1 162 ? -13.641 6.676 4.84 1 98.88 162 VAL B CA 1
ATOM 4029 C C . VAL B 1 162 ? -12.578 7.504 5.547 1 98.88 162 VAL B C 1
ATOM 4031 O O . VAL B 1 162 ? -11.445 7.605 5.074 1 98.88 162 VAL B O 1
ATOM 4034 N N . VAL B 1 163 ? -12.945 8.133 6.648 1 98.75 163 VAL B N 1
ATOM 4035 C CA . VAL B 1 163 ? -12.047 9.016 7.379 1 98.75 163 VAL B CA 1
ATOM 4036 C C . VAL B 1 163 ? -11.969 8.586 8.836 1 98.75 163 VAL B C 1
ATOM 4038 O O . VAL B 1 163 ? -12.977 8.609 9.555 1 98.75 163 VAL B O 1
ATOM 4041 N N . ASN B 1 164 ? -10.766 8.148 9.273 1 97.81 164 ASN B N 1
ATOM 4042 C CA . ASN B 1 164 ? -10.609 7.988 10.711 1 97.81 164 ASN B CA 1
ATOM 4043 C C . ASN B 1 164 ? -10.023 9.242 11.359 1 97.81 164 ASN B C 1
ATOM 4045 O O . ASN B 1 164 ? -9.719 10.219 10.664 1 97.81 164 ASN B O 1
ATOM 4049 N N . ALA B 1 165 ? -10.031 9.289 12.742 1 95.88 165 ALA B N 1
ATOM 4050 C CA . ALA B 1 165 ? -9.727 10.547 13.43 1 95.88 165 ALA B CA 1
ATOM 4051 C C . ALA B 1 165 ? -10.57 11.695 12.883 1 95.88 165 ALA B C 1
ATOM 4053 O O . ALA B 1 165 ? -10.047 12.766 12.586 1 95.88 165 ALA B O 1
ATOM 4054 N N . ALA B 1 166 ? -11.844 11.438 12.789 1 96.81 166 ALA B N 1
ATOM 4055 C CA . ALA B 1 166 ? -12.727 12.375 12.094 1 96.81 166 ALA B CA 1
ATOM 4056 C C . ALA B 1 166 ? -12.844 13.688 12.867 1 96.81 166 ALA B C 1
ATOM 4058 O O . ALA B 1 166 ? -13.188 14.727 12.297 1 96.81 166 ALA B O 1
ATOM 4059 N N . THR B 1 167 ? -12.531 13.641 14.148 1 93.75 167 THR B N 1
ATOM 4060 C CA . THR B 1 167 ? -12.664 14.836 14.969 1 93.75 167 THR B CA 1
ATOM 4061 C C . THR B 1 167 ? -11.406 15.688 14.883 1 93.75 167 THR B C 1
ATOM 4063 O O . THR B 1 167 ? -11.352 16.781 15.453 1 93.75 167 THR B O 1
ATOM 4066 N N . SER B 1 168 ? -10.414 15.227 14.195 1 92.94 168 SER B N 1
ATOM 4067 C CA . SER B 1 168 ? -9.195 16.016 14.023 1 92.94 168 SER B CA 1
ATOM 4068 C C . SER B 1 168 ? -9.422 17.188 13.086 1 92.94 168 SER B C 1
ATOM 4070 O O . SER B 1 168 ? -10.445 17.25 12.398 1 92.94 168 SER B O 1
ATOM 4072 N N . GLY B 1 169 ? -8.422 18.125 13.078 1 93.88 169 GLY B N 1
ATOM 4073 C CA . GLY B 1 169 ? -8.5 19.25 12.156 1 93.88 169 GLY B CA 1
ATOM 4074 C C . GLY B 1 169 ? -8.602 18.828 10.711 1 93.88 169 GLY B C 1
ATOM 4075 O O . GLY B 1 169 ? -9.453 19.328 9.969 1 93.88 169 GLY B O 1
ATOM 4076 N N . VAL B 1 170 ? -7.789 17.859 10.305 1 97.25 170 VAL B N 1
ATOM 4077 C CA . VAL B 1 170 ? -7.832 17.359 8.938 1 97.25 170 VAL B CA 1
ATOM 4078 C C . VAL B 1 170 ? -9.141 16.609 8.695 1 97.25 170 VAL B C 1
ATOM 4080 O O . VAL B 1 170 ? -9.789 16.781 7.664 1 97.25 170 VAL B O 1
ATOM 4083 N N . GLY B 1 171 ? -9.523 15.805 9.68 1 97.44 171 GLY B N 1
ATOM 4084 C CA . GLY B 1 171 ? -10.75 15.039 9.547 1 97.44 171 GLY B CA 1
ATOM 4085 C C . GLY B 1 171 ? -11.977 15.898 9.32 1 97.44 171 GLY B C 1
ATOM 4086 O O . GLY B 1 171 ? -12.75 15.648 8.398 1 97.44 171 GLY B O 1
ATOM 4087 N N . ARG B 1 172 ? -12.117 16.922 10.109 1 96.88 172 ARG B N 1
ATOM 4088 C CA . ARG B 1 172 ? -13.273 17.797 10 1 96.88 172 ARG B CA 1
ATOM 4089 C C . ARG B 1 172 ? -13.242 18.578 8.68 1 96.88 172 ARG B C 1
ATOM 4091 O O . ARG B 1 172 ? -14.281 18.781 8.047 1 96.88 172 ARG B O 1
ATOM 4098 N N . ALA B 1 173 ? -12.062 19 8.289 1 98.06 173 ALA B N 1
ATOM 4099 C CA . ALA B 1 173 ? -11.938 19.672 7.004 1 98.06 173 ALA B CA 1
ATOM 4100 C C . ALA B 1 173 ? -12.305 18.734 5.852 1 98.06 173 ALA B C 1
ATOM 4102 O O . ALA B 1 173 ? -12.977 19.156 4.898 1 98.06 173 ALA B O 1
ATOM 4103 N N . LEU B 1 174 ? -11.898 17.484 5.922 1 98.69 174 LEU B N 1
ATOM 4104 C CA . LEU B 1 174 ? -12.227 16.484 4.902 1 98.69 174 LEU B CA 1
ATOM 4105 C C . LEU B 1 174 ? -13.734 16.328 4.77 1 98.69 174 LEU B C 1
ATOM 4107 O O . LEU B 1 174 ? -14.258 16.297 3.654 1 98.69 174 LEU B O 1
ATOM 4111 N N . LEU B 1 175 ? -14.445 16.234 5.906 1 98.62 175 LEU B N 1
ATOM 4112 C CA . LEU B 1 175 ? -15.891 16.047 5.895 1 98.62 175 LEU B CA 1
ATOM 4113 C C . LEU B 1 175 ? -16.578 17.219 5.219 1 98.62 175 LEU B C 1
ATOM 4115 O O . LEU B 1 175 ? -17.438 17.031 4.355 1 98.62 175 LEU B O 1
ATOM 4119 N N . GLN B 1 176 ? -16.188 18.391 5.562 1 98.75 176 GLN B N 1
ATOM 4120 C CA . GLN B 1 176 ? -16.812 19.594 5.02 1 98.75 176 GLN B CA 1
ATOM 4121 C C . GLN B 1 176 ? -16.531 19.734 3.529 1 98.75 176 GLN B C 1
ATOM 4123 O O . GLN B 1 176 ? -17.438 20 2.736 1 98.75 176 GLN B O 1
ATOM 4128 N N . LEU B 1 177 ? -15.266 19.562 3.16 1 98.69 177 LEU B N 1
ATOM 4129 C CA . LEU B 1 177 ? -14.883 19.688 1.759 1 98.69 177 LEU B CA 1
ATOM 4130 C C . LEU B 1 177 ? -15.539 18.609 0.914 1 98.69 177 LEU B C 1
ATOM 4132 O O . LEU B 1 177 ? -15.969 18.859 -0.214 1 98.69 177 LEU B O 1
ATOM 4136 N N . ALA B 1 178 ? -15.586 17.375 1.427 1 98.75 178 ALA B N 1
ATOM 4137 C CA . ALA B 1 178 ? -16.25 16.281 0.717 1 98.75 178 ALA B CA 1
ATOM 4138 C C . ALA B 1 178 ? -17.719 16.594 0.464 1 98.75 178 ALA B C 1
ATOM 4140 O O . ALA B 1 178 ? -18.219 16.422 -0.65 1 98.75 178 ALA B O 1
ATOM 4141 N N . ARG B 1 179 ? -18.406 17.078 1.493 1 98.5 179 ARG B N 1
ATOM 4142 C CA . ARG B 1 179 ? -19.812 17.453 1.344 1 98.5 179 ARG B CA 1
ATOM 4143 C C . ARG B 1 179 ? -19.984 18.5 0.239 1 98.5 179 ARG B C 1
ATOM 4145 O O . ARG B 1 179 ? -20.891 18.375 -0.593 1 98.5 179 ARG B O 1
ATOM 4152 N N . GLY B 1 180 ? -19.125 19.469 0.215 1 97.81 180 GLY B N 1
ATOM 4153 C CA . GLY B 1 180 ? -19.172 20.5 -0.801 1 97.81 180 GLY B CA 1
ATOM 4154 C C . GLY B 1 180 ? -19 19.969 -2.211 1 97.81 180 GLY B C 1
ATOM 4155 O O . GLY B 1 180 ? -19.469 20.578 -3.172 1 97.81 180 GLY B O 1
ATOM 4156 N N . ARG B 1 181 ? -18.375 18.812 -2.344 1 97.31 181 ARG B N 1
ATOM 4157 C CA . ARG B 1 181 ? -18.094 18.219 -3.65 1 97.31 181 ARG B CA 1
ATOM 4158 C C . ARG B 1 181 ? -19.078 17.094 -3.965 1 97.31 181 ARG B C 1
ATOM 4160 O O . ARG B 1 181 ? -18.969 16.438 -5 1 97.31 181 ARG B O 1
ATOM 4167 N N . GLY B 1 182 ? -19.969 16.828 -3.064 1 98.12 182 GLY B N 1
ATOM 4168 C CA . GLY B 1 182 ? -20.938 15.758 -3.254 1 98.12 182 GLY B CA 1
ATOM 4169 C C . GLY B 1 182 ? -20.375 14.383 -2.988 1 98.12 182 GLY B C 1
ATOM 4170 O O . GLY B 1 182 ? -20.922 13.375 -3.445 1 98.12 182 GLY B O 1
ATOM 4171 N N . ILE B 1 183 ? -19.25 14.266 -2.348 1 98.56 183 ILE B N 1
ATOM 4172 C CA . ILE B 1 183 ? -18.625 13.008 -1.949 1 98.56 183 ILE B CA 1
ATOM 4173 C C . ILE B 1 183 ? -19.203 12.547 -0.613 1 98.56 183 ILE B C 1
ATOM 4175 O O . ILE B 1 183 ? -19.359 13.352 0.312 1 98.56 183 ILE B O 1
ATOM 4179 N N . ARG B 1 184 ? -19.547 11.32 -0.5 1 98.69 184 ARG B N 1
ATOM 4180 C CA . ARG B 1 184 ? -20.094 10.773 0.737 1 98.69 184 ARG B CA 1
ATOM 4181 C C . ARG B 1 184 ? -18.984 10.328 1.682 1 98.69 184 ARG B C 1
ATOM 4183 O O . ARG B 1 184 ? -17.875 10.055 1.245 1 98.69 184 ARG B O 1
ATOM 4190 N N . THR B 1 185 ? -19.359 10.32 2.971 1 98.81 185 THR B N 1
ATOM 4191 C CA . THR B 1 185 ? -18.281 10.047 3.92 1 98.81 185 THR B CA 1
ATOM 4192 C C . THR B 1 185 ? -18.75 9.086 5.004 1 98.81 185 THR B C 1
ATOM 4194 O O . THR B 1 185 ? -19.891 9.156 5.457 1 98.81 185 THR B O 1
ATOM 4197 N N . ILE B 1 186 ? -17.906 8.164 5.359 1 98.75 186 ILE B N 1
ATOM 4198 C CA . ILE B 1 186 ? -17.969 7.406 6.602 1 98.75 186 ILE B CA 1
ATOM 4199 C C . ILE B 1 186 ? -16.922 7.941 7.578 1 98.75 186 ILE B C 1
ATOM 4201 O O . ILE B 1 186 ? -15.719 7.766 7.371 1 98.75 186 ILE B O 1
ATOM 4205 N N . ALA B 1 187 ? -17.422 8.602 8.594 1 98.5 187 ALA B N 1
ATOM 4206 C CA . ALA B 1 187 ? -16.531 9.18 9.609 1 98.5 187 ALA B CA 1
ATOM 4207 C C . ALA B 1 187 ? -16.359 8.234 10.789 1 98.5 187 ALA B C 1
ATOM 4209 O O . ALA B 1 187 ? -17.344 7.777 11.383 1 98.5 187 ALA B O 1
ATOM 4210 N N . MET B 1 188 ? -15.117 7.93 11.094 1 97.38 188 MET B N 1
ATOM 4211 C CA . MET B 1 188 ? -14.828 7.074 12.25 1 97.38 188 MET B CA 1
ATOM 4212 C C . MET B 1 188 ? -14.344 7.898 13.43 1 97.38 188 MET B C 1
ATOM 4214 O O . MET B 1 188 ? -13.477 8.766 13.281 1 97.38 188 MET B O 1
ATOM 4218 N N . CYS B 1 189 ? -14.898 7.668 14.57 1 93.5 189 CYS B N 1
ATOM 4219 C CA . CYS B 1 189 ? -14.617 8.422 15.789 1 93.5 189 CYS B CA 1
ATOM 4220 C C . CYS B 1 189 ? -14.695 7.527 17.016 1 93.5 189 CYS B C 1
ATOM 4222 O O . CYS B 1 189 ? -15.656 6.77 17.172 1 93.5 189 CYS B O 1
ATOM 4224 N N . ARG B 1 190 ? -13.742 7.652 17.844 1 91.06 190 ARG B N 1
ATOM 4225 C CA . ARG B 1 190 ? -13.758 6.883 19.078 1 91.06 190 ARG B CA 1
ATOM 4226 C C . ARG B 1 190 ? -14.883 7.34 20 1 91.06 190 ARG B C 1
ATOM 4228 O O . ARG B 1 190 ? -15.125 8.539 20.141 1 91.06 190 ARG B O 1
ATOM 4235 N N . PRO B 1 191 ? -15.555 6.387 20.609 1 90.81 191 PRO B N 1
ATOM 4236 C CA . PRO B 1 191 ? -16.531 6.785 21.625 1 90.81 191 PRO B CA 1
ATOM 4237 C C . PRO B 1 191 ? -15.898 7.547 22.781 1 90.81 191 PRO B C 1
ATOM 4239 O O . PRO B 1 191 ? -14.75 7.281 23.141 1 90.81 191 PRO B O 1
ATOM 4242 N N . ARG B 1 192 ? -16.75 8.461 23.281 1 89.56 192 ARG B N 1
ATOM 4243 C CA . ARG B 1 192 ? -16.281 9.281 24.391 1 89.56 192 ARG B CA 1
ATOM 4244 C C . ARG B 1 192 ? -16.625 8.648 25.734 1 89.56 192 ARG B C 1
ATOM 4246 O O . ARG B 1 192 ? -16.984 7.469 25.797 1 89.56 192 ARG B O 1
ATOM 4253 N N . GLU B 1 193 ? -16.344 9.391 26.797 1 87.25 193 GLU B N 1
ATOM 4254 C CA . GLU B 1 193 ? -16.438 8.875 28.156 1 87.25 193 GLU B CA 1
ATOM 4255 C C . GLU B 1 193 ? -17.875 8.516 28.516 1 87.25 193 GLU B C 1
ATOM 4257 O O . GLU B 1 193 ? -18.125 7.668 29.375 1 87.25 193 GLU B O 1
ATOM 4262 N N . SER B 1 194 ? -18.859 9.18 27.906 1 91.5 194 SER B N 1
ATOM 4263 C CA . SER B 1 194 ? -20.266 8.93 28.156 1 91.5 194 SER B CA 1
ATOM 4264 C C . SER B 1 194 ? -21.047 8.836 26.859 1 91.5 194 SER B C 1
ATOM 4266 O O . SER B 1 194 ? -20.578 9.297 25.812 1 91.5 194 SER B O 1
ATOM 4268 N N . ALA B 1 195 ? -22.156 8.258 26.953 1 93.38 195 ALA B N 1
ATOM 4269 C CA . ALA B 1 195 ? -23.031 8.148 25.797 1 93.38 195 ALA B CA 1
ATOM 4270 C C . ALA B 1 195 ? -23.422 9.523 25.266 1 93.38 195 ALA B C 1
ATOM 4272 O O . ALA B 1 195 ? -23.469 9.742 24.062 1 93.38 195 ALA B O 1
ATOM 4273 N N . VAL B 1 196 ? -23.641 10.383 26.172 1 93.62 196 VAL B N 1
ATOM 4274 C CA . VAL B 1 196 ? -24.062 11.734 25.797 1 93.62 196 VAL B CA 1
ATOM 4275 C C . VAL B 1 196 ? -22.906 12.445 25.078 1 93.62 196 VAL B C 1
ATOM 4277 O O . VAL B 1 196 ? -23.109 13.031 24.016 1 93.62 196 VAL B O 1
ATOM 4280 N N . ALA B 1 197 ? -21.734 12.312 25.609 1 91.06 197 ALA B N 1
ATOM 4281 C CA . ALA B 1 197 ? -20.562 12.938 25 1 91.06 197 ALA B CA 1
ATOM 4282 C C . ALA B 1 197 ? -20.266 12.328 23.625 1 91.06 197 ALA B C 1
ATOM 4284 O O . ALA B 1 197 ? -19.859 13.039 22.703 1 91.06 197 ALA B O 1
ATOM 4285 N N . THR B 1 198 ? -20.453 11.086 23.594 1 93 198 THR B N 1
ATOM 4286 C CA . THR B 1 198 ? -20.266 10.398 22.328 1 93 198 THR B CA 1
ATOM 4287 C C . THR B 1 198 ? -21.25 10.898 21.266 1 93 198 THR B C 1
ATOM 4289 O O . THR B 1 198 ? -20.859 11.242 20.156 1 93 198 THR B O 1
ATOM 4292 N N . GLU B 1 199 ? -22.422 11.008 21.625 1 94.12 199 GLU B N 1
ATOM 4293 C CA . GLU B 1 199 ? -23.438 11.461 20.672 1 94.12 199 GLU B CA 1
ATOM 4294 C C . GLU B 1 199 ? -23.203 12.914 20.266 1 94.12 199 GLU B C 1
ATOM 4296 O O . GLU B 1 199 ? -23.422 13.281 19.109 1 94.12 199 GLU B O 1
ATOM 4301 N N . GLU B 1 200 ? -22.797 13.664 21.188 1 93.12 200 GLU B N 1
ATOM 4302 C CA . GLU B 1 200 ? -22.469 15.047 20.859 1 93.12 200 GLU B CA 1
ATOM 4303 C C . GLU B 1 200 ? -21.344 15.117 19.828 1 93.12 200 GLU B C 1
ATOM 4305 O O . GLU B 1 200 ? -21.391 15.914 18.891 1 93.12 200 GLU B O 1
ATOM 4310 N N . ALA B 1 201 ? -20.391 14.281 20.016 1 92.75 201 ALA B N 1
ATOM 4311 C CA . ALA B 1 201 ? -19.297 14.227 19.047 1 92.75 201 ALA B CA 1
ATOM 4312 C C . ALA B 1 201 ? -19.781 13.773 17.688 1 92.75 201 ALA B C 1
ATOM 4314 O O . ALA B 1 201 ? -19.422 14.359 16.656 1 92.75 201 ALA B O 1
ATOM 4315 N N . TYR B 1 202 ? -20.656 12.812 17.719 1 95.75 202 TYR B N 1
ATOM 4316 C CA . TYR B 1 202 ? -21.188 12.297 16.469 1 95.75 202 TYR B CA 1
ATOM 4317 C C . TYR B 1 202 ? -22.031 13.352 15.75 1 95.75 202 TYR B C 1
ATOM 4319 O O . TYR B 1 202 ? -21.906 13.539 14.539 1 95.75 202 TYR B O 1
ATOM 4327 N N . GLU B 1 203 ? -22.828 14.031 16.5 1 96 203 GLU B N 1
ATOM 4328 C CA . GLU B 1 203 ? -23.641 15.086 15.93 1 96 203 GLU B CA 1
ATOM 4329 C C . GLU B 1 203 ? -22.781 16.203 15.344 1 96 203 GLU B C 1
ATOM 4331 O O . GLU B 1 203 ? -23.109 16.766 14.297 1 96 203 GLU B O 1
ATOM 4336 N N . SER B 1 204 ? -21.719 16.484 16.047 1 94.25 204 SER B N 1
ATOM 4337 C CA . SER B 1 204 ? -20.812 17.516 15.547 1 94.25 204 SER B CA 1
ATOM 4338 C C . SER B 1 204 ? -20.188 17.109 14.219 1 94.25 204 SER B C 1
ATOM 4340 O O . SER B 1 204 ? -19.938 17.953 13.359 1 94.25 204 SER B O 1
ATOM 4342 N N . LEU B 1 205 ? -19.938 15.859 14.008 1 97.19 205 LEU B N 1
ATOM 4343 C CA . LEU B 1 205 ? -19.359 15.359 12.766 1 97.19 205 LEU B CA 1
ATOM 4344 C C . LEU B 1 205 ? -20.406 15.367 11.648 1 97.19 205 LEU B C 1
ATOM 4346 O O . LEU B 1 205 ? -20.094 15.688 10.5 1 97.19 205 LEU B O 1
ATOM 4350 N N . ARG B 1 206 ? -21.656 15.062 12.016 1 97.81 206 ARG B N 1
ATOM 4351 C CA . ARG B 1 206 ? -22.734 15.148 11.047 1 97.81 206 ARG B CA 1
ATOM 4352 C C . ARG B 1 206 ? -22.938 16.594 10.578 1 97.81 206 ARG B C 1
ATOM 4354 O O . ARG B 1 206 ? -23.156 16.844 9.398 1 97.81 206 ARG B O 1
ATOM 4361 N N . ALA B 1 207 ? -22.781 17.453 11.523 1 96.56 207 ALA B N 1
ATOM 4362 C CA . ALA B 1 207 ? -22.906 18.875 11.195 1 96.56 207 ALA B CA 1
ATOM 4363 C C . ALA B 1 207 ? -21.797 19.312 10.234 1 96.56 207 ALA B C 1
ATOM 4365 O O . ALA B 1 207 ? -22 20.188 9.406 1 96.56 207 ALA B O 1
ATOM 4366 N N . ASP B 1 208 ? -20.672 18.609 10.32 1 97.12 208 ASP B N 1
ATOM 4367 C CA . ASP B 1 208 ? -19.547 18.922 9.438 1 97.12 208 ASP B CA 1
ATOM 4368 C C . ASP B 1 208 ? -19.703 18.219 8.094 1 97.12 208 ASP B C 1
ATOM 4370 O O . ASP B 1 208 ? -18.891 18.422 7.188 1 97.12 208 ASP B O 1
ATOM 4374 N N . GLY B 1 209 ? -20.672 17.328 7.965 1 97.94 209 GLY B N 1
ATOM 4375 C CA . GLY B 1 209 ? -20.938 16.766 6.648 1 97.94 209 GLY B CA 1
ATOM 4376 C C . GLY B 1 209 ? -20.844 15.25 6.617 1 97.94 209 GLY B C 1
ATOM 4377 O O . GLY B 1 209 ? -21.016 14.633 5.562 1 97.94 209 GLY B O 1
ATOM 4378 N N . ALA B 1 210 ? -20.609 14.594 7.754 1 98.5 210 ALA B N 1
ATOM 4379 C CA . ALA B 1 210 ? -20.531 13.141 7.762 1 98.5 210 ALA B CA 1
ATOM 4380 C C . ALA B 1 210 ? -21.875 12.508 7.395 1 98.5 210 ALA B C 1
ATOM 4382 O O . ALA B 1 210 ? -22.906 12.836 7.984 1 98.5 210 ALA B O 1
ATOM 4383 N N . ASP B 1 211 ? -21.859 11.609 6.484 1 98.62 211 ASP B N 1
ATOM 4384 C CA . ASP B 1 211 ? -23.078 10.883 6.141 1 98.62 211 ASP B CA 1
ATOM 4385 C C . ASP B 1 211 ? -23.391 9.812 7.18 1 98.62 211 ASP B C 1
ATOM 4387 O O . ASP B 1 211 ? -24.547 9.594 7.523 1 98.62 211 ASP B O 1
ATOM 4391 N N . VAL B 1 212 ? -22.359 9.148 7.652 1 98 212 VAL B N 1
ATOM 4392 C CA . VAL B 1 212 ? -22.484 8.211 8.758 1 98 212 VAL B CA 1
ATOM 4393 C C . VAL B 1 212 ? -21.281 8.352 9.688 1 98 212 VAL B C 1
ATOM 4395 O O . VAL B 1 212 ? -20.188 8.758 9.258 1 98 212 VAL B O 1
ATOM 4398 N N . VAL B 1 213 ? -21.516 8.164 10.922 1 97.31 213 VAL B N 1
ATOM 4399 C CA . VAL B 1 213 ? -20.453 8.109 11.914 1 97.31 213 VAL B CA 1
ATOM 4400 C C . VAL B 1 213 ? -20.344 6.703 12.492 1 97.31 213 VAL B C 1
ATOM 4402 O O . VAL B 1 213 ? -21.344 6.148 12.969 1 97.31 213 VAL B O 1
ATOM 4405 N N . LEU B 1 214 ? -19.25 6.105 12.32 1 96.44 214 LEU B N 1
ATOM 4406 C CA . LEU B 1 214 ? -18.969 4.758 12.805 1 96.44 214 LEU B CA 1
ATOM 4407 C C . LEU B 1 214 ? -18.094 4.793 14.047 1 96.44 214 LEU B C 1
ATOM 4409 O O . LEU B 1 214 ? -17.078 5.5 14.078 1 96.44 214 LEU B O 1
ATOM 4413 N N . ALA B 1 215 ? -18.469 4.023 15.07 1 93.88 215 ALA B N 1
ATOM 4414 C CA . ALA B 1 215 ? -17.656 3.924 16.266 1 93.88 215 ALA B CA 1
ATOM 4415 C C . ALA B 1 215 ? -16.328 3.236 15.977 1 93.88 215 ALA B C 1
ATOM 4417 O O . ALA B 1 215 ? -16.297 2.111 15.469 1 93.88 215 ALA B O 1
ATOM 4418 N N . ASP B 1 216 ? -15.289 3.975 16.203 1 92.19 216 ASP B N 1
ATOM 4419 C CA . ASP B 1 216 ? -13.938 3.441 16.031 1 92.19 216 ASP B CA 1
ATOM 4420 C C . ASP B 1 216 ? -13.484 2.695 17.297 1 92.19 216 ASP B C 1
ATOM 4422 O O . ASP B 1 216 ? -12.898 3.291 18.203 1 92.19 216 ASP B O 1
ATOM 4426 N N . THR B 1 217 ? -13.805 1.437 17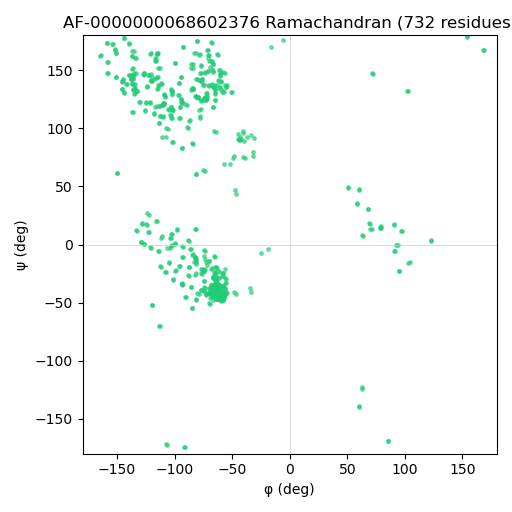.375 1 85.88 217 THR B N 1
ATOM 4427 C CA . THR B 1 217 ? -13.508 0.613 18.531 1 85.88 217 THR B CA 1
ATOM 4428 C C . THR B 1 217 ? -12.547 -0.518 18.172 1 85.88 217 THR B C 1
ATOM 4430 O O . THR B 1 217 ? -12.336 -0.803 16.984 1 85.88 217 THR B O 1
ATOM 4433 N N . ASP B 1 218 ? -11.906 -1.063 19.125 1 78.06 218 ASP B N 1
ATOM 4434 C CA . ASP B 1 218 ? -10.953 -2.148 18.906 1 78.06 218 ASP B CA 1
ATOM 4435 C C . ASP B 1 218 ? -11.672 -3.488 18.766 1 78.06 218 ASP B C 1
ATOM 4437 O O . ASP B 1 218 ? -11.039 -4.543 18.766 1 78.06 218 ASP B O 1
ATOM 4441 N N . SER B 1 219 ? -12.938 -3.391 18.594 1 72.12 219 SER B N 1
ATOM 4442 C CA . SER B 1 219 ? -13.68 -4.645 18.469 1 72.12 219 SER B CA 1
ATOM 4443 C C . SER B 1 219 ? -13.375 -5.328 17.141 1 72.12 219 SER B C 1
ATOM 4445 O O . SER B 1 219 ? -13.227 -4.664 16.109 1 72.12 219 SER B O 1
ATOM 4447 N N . THR B 1 220 ? -13.203 -6.605 17.234 1 68.69 220 THR B N 1
ATOM 4448 C CA . THR B 1 220 ? -12.898 -7.41 16.062 1 68.69 220 THR B CA 1
ATOM 4449 C C . THR B 1 220 ? -14.148 -7.59 15.195 1 68.69 220 THR B C 1
ATOM 4451 O O . THR B 1 220 ? -14.047 -7.875 14 1 68.69 220 THR B O 1
ATOM 4454 N N . ARG B 1 221 ? -15.32 -7.426 15.781 1 76.75 221 ARG B N 1
ATOM 4455 C CA . ARG B 1 221 ? -16.547 -7.613 15.016 1 76.75 221 ARG B CA 1
ATOM 4456 C C . ARG B 1 221 ? -17.078 -6.285 14.492 1 76.75 221 ARG B C 1
ATOM 4458 O O . ARG B 1 221 ? -17.406 -5.387 15.266 1 76.75 221 ARG B O 1
ATOM 4465 N N . LEU B 1 222 ? -16.969 -6.117 13.211 1 80.75 222 LEU B N 1
ATOM 4466 C CA . LEU B 1 222 ? -17.484 -4.918 12.562 1 80.75 222 LEU B CA 1
ATOM 4467 C C . LEU B 1 222 ? -18.953 -5.102 12.164 1 80.75 222 LEU B C 1
ATOM 4469 O O . LEU B 1 222 ? -19.266 -5.926 11.305 1 80.75 222 LEU B O 1
ATOM 4473 N N . ARG B 1 223 ? -19.859 -4.555 12.961 1 85.19 223 ARG B N 1
ATOM 4474 C CA . ARG B 1 223 ? -21.281 -4.551 12.594 1 85.19 223 ARG B CA 1
ATOM 4475 C C . ARG B 1 223 ? -21.672 -3.242 11.914 1 85.19 223 ARG B C 1
ATOM 4477 O O . ARG B 1 223 ? -21.516 -2.164 12.492 1 85.19 223 ARG B O 1
ATOM 4484 N N . LEU B 1 224 ? -22.078 -3.391 10.727 1 93.62 224 LEU B N 1
ATOM 4485 C CA . LEU B 1 224 ? -22.453 -2.219 9.953 1 93.62 224 LEU B CA 1
ATOM 4486 C C . LEU B 1 224 ? -23.969 -2.18 9.742 1 93.62 224 LEU B C 1
ATOM 4488 O O . LEU B 1 224 ? -24.594 -3.205 9.453 1 93.62 224 LEU B O 1
ATOM 4492 N N . ASP B 1 225 ? -24.594 -1.104 10.031 1 94.44 225 ASP B N 1
ATOM 4493 C CA . ASP B 1 225 ? -25.984 -0.954 9.648 1 94.44 225 ASP B CA 1
ATOM 4494 C C . ASP B 1 225 ? -26.141 -0.867 8.133 1 94.44 225 ASP B C 1
ATOM 4496 O O . ASP B 1 225 ? -25.156 -0.877 7.402 1 94.44 225 ASP B O 1
ATOM 4500 N N . GLU B 1 226 ? -27.281 -0.852 7.613 1 96.5 226 GLU B N 1
ATOM 4501 C CA . GLU B 1 226 ? -27.578 -0.922 6.188 1 96.5 226 GLU B CA 1
ATOM 4502 C C . GLU B 1 226 ? -27.016 0.294 5.449 1 96.5 226 GLU B C 1
ATOM 4504 O O . GLU B 1 226 ? -26.453 0.163 4.359 1 96.5 226 GLU B O 1
ATOM 4509 N N . ARG B 1 227 ? -27.156 1.416 6.027 1 96.75 227 ARG B N 1
ATOM 4510 C CA . ARG B 1 227 ? -26.703 2.643 5.391 1 96.75 227 ARG B CA 1
ATOM 4511 C C . ARG B 1 227 ? -25.172 2.65 5.262 1 96.75 227 ARG B C 1
ATOM 4513 O O . ARG B 1 227 ? -24.641 3.012 4.211 1 96.75 227 ARG B O 1
ATOM 4520 N N . THR B 1 228 ? -24.547 2.271 6.289 1 97.06 228 THR B N 1
ATOM 4521 C CA . THR B 1 228 ? -23.094 2.195 6.27 1 97.06 228 THR B CA 1
ATOM 4522 C C . THR B 1 228 ? -22.609 1.181 5.234 1 97.06 228 THR B C 1
ATOM 4524 O O . THR B 1 228 ? -21.641 1.425 4.52 1 97.06 228 THR B O 1
ATOM 4527 N N . ARG B 1 229 ? -23.281 0.068 5.117 1 96.88 229 ARG B N 1
ATOM 4528 C CA . ARG B 1 229 ? -22.938 -0.956 4.137 1 96.88 229 ARG B CA 1
ATOM 4529 C C . ARG B 1 229 ? -23.078 -0.421 2.713 1 96.88 229 ARG B C 1
ATOM 4531 O O . ARG B 1 229 ? -22.219 -0.688 1.861 1 96.88 229 ARG B O 1
ATOM 4538 N N . GLU B 1 230 ? -24.109 0.297 2.557 1 97.56 230 GLU B N 1
ATOM 4539 C CA . GLU B 1 230 ? -24.328 0.897 1.244 1 97.56 230 GLU B CA 1
ATOM 4540 C C . GLU B 1 230 ? -23.203 1.857 0.878 1 97.56 230 GLU B C 1
ATOM 4542 O O . GLU B 1 230 ? -22.656 1.797 -0.228 1 97.56 230 GLU B O 1
ATOM 4547 N N . LEU B 1 231 ? -22.828 2.688 1.761 1 98.06 231 LEU B N 1
ATOM 4548 C CA . LEU B 1 231 ? -21.766 3.646 1.509 1 98.06 231 LEU B CA 1
ATOM 4549 C C . LEU B 1 231 ? -20.422 2.934 1.311 1 98.06 231 LEU B C 1
ATOM 4551 O O . LEU B 1 231 ? -19.641 3.312 0.442 1 98.06 231 LEU B O 1
ATOM 4555 N N . ALA B 1 232 ? -20.234 1.92 2.111 1 97.81 232 ALA B N 1
ATOM 4556 C CA . ALA B 1 232 ? -18.984 1.161 2.027 1 97.81 232 ALA B CA 1
ATOM 4557 C C . ALA B 1 232 ? -18.844 0.479 0.669 1 97.81 232 ALA B C 1
ATOM 4559 O O . ALA B 1 232 ? -17.734 0.332 0.149 1 97.81 232 ALA B O 1
ATOM 4560 N N . SER B 1 233 ? -19.938 0.072 0.079 1 97.12 233 SER B N 1
ATOM 4561 C CA . SER B 1 233 ? -19.906 -0.61 -1.211 1 97.12 233 SER B CA 1
ATOM 4562 C C . SER B 1 233 ? -19.406 0.309 -2.316 1 97.12 233 SER B C 1
ATOM 4564 O O . SER B 1 233 ? -19.062 -0.152 -3.408 1 97.12 233 SER B O 1
ATOM 4566 N N . ARG B 1 234 ? -19.266 1.612 -2.02 1 97 234 ARG B N 1
ATOM 4567 C CA . ARG B 1 234 ? -18.766 2.594 -2.977 1 97 234 ARG B CA 1
ATOM 4568 C C . ARG B 1 234 ? -17.562 3.338 -2.418 1 97 234 ARG B C 1
ATOM 4570 O O . ARG B 1 234 ? -17.219 4.426 -2.889 1 97 234 ARG B O 1
ATOM 4577 N N . ALA B 1 235 ? -16.938 2.779 -1.35 1 98.5 235 ALA B N 1
ATOM 4578 C CA . ALA B 1 235 ? -15.805 3.441 -0.703 1 98.5 235 ALA B CA 1
ATOM 4579 C C . ALA B 1 235 ? -14.492 3.072 -1.383 1 98.5 235 ALA B C 1
ATOM 4581 O O . ALA B 1 235 ? -13.93 2.004 -1.127 1 98.5 235 ALA B O 1
ATOM 4582 N N . ARG B 1 236 ? -13.945 3.996 -2.109 1 97.88 236 ARG B N 1
ATOM 4583 C CA . ARG B 1 236 ? -12.742 3.693 -2.875 1 97.88 236 ARG B CA 1
ATOM 4584 C C . ARG B 1 236 ? -11.508 4.305 -2.219 1 97.88 236 ARG B C 1
ATOM 4586 O O . ARG B 1 236 ? -10.375 3.936 -2.547 1 97.88 236 ARG B O 1
ATOM 4593 N N . PHE B 1 237 ? -11.781 5.246 -1.297 1 98.62 237 PHE B N 1
ATOM 4594 C CA . PHE B 1 237 ? -10.641 5.918 -0.687 1 98.62 237 PHE B CA 1
ATOM 4595 C C . PHE B 1 237 ? -10.789 5.973 0.829 1 98.62 237 PHE B C 1
ATOM 4597 O O . PHE B 1 237 ? -11.883 6.215 1.342 1 98.62 237 PHE B O 1
ATOM 4604 N N . GLY B 1 238 ? -9.773 5.621 1.53 1 98.88 238 GLY B N 1
ATOM 4605 C CA . GLY B 1 238 ? -9.641 5.82 2.965 1 98.88 238 GLY B CA 1
ATOM 4606 C C . GLY B 1 238 ? -8.523 6.773 3.334 1 98.88 238 GLY B C 1
ATOM 4607 O O . GLY B 1 238 ? -7.441 6.727 2.748 1 98.88 238 GLY B O 1
ATOM 4608 N N . PHE B 1 239 ? -8.805 7.672 4.207 1 98.88 239 PHE B N 1
ATOM 4609 C CA . PHE B 1 239 ? -7.805 8.602 4.727 1 98.88 239 PHE B CA 1
ATOM 4610 C C . PHE B 1 239 ? -7.484 8.289 6.184 1 98.88 239 PHE B C 1
ATOM 4612 O O . PHE B 1 239 ? -8.305 8.531 7.07 1 98.88 239 PHE B O 1
ATOM 4619 N N . ASN B 1 240 ? -6.266 7.781 6.422 1 98.75 240 ASN B N 1
ATOM 4620 C CA . ASN B 1 240 ? -5.863 7.191 7.695 1 98.75 240 ASN B CA 1
ATOM 4621 C C . ASN B 1 240 ? -4.871 8.086 8.438 1 98.75 240 ASN B C 1
ATOM 4623 O O . ASN B 1 240 ? -3.803 8.406 7.91 1 98.75 240 ASN B O 1
ATOM 4627 N N . ALA B 1 241 ? -5.246 8.477 9.641 1 97 241 ALA B N 1
ATOM 4628 C CA . ALA B 1 241 ? -4.34 9.258 10.477 1 97 241 ALA B CA 1
ATOM 4629 C C . ALA B 1 241 ? -4.086 8.562 11.805 1 97 241 ALA B C 1
ATOM 4631 O O . ALA B 1 241 ? -3.525 9.164 12.727 1 97 241 ALA B O 1
ATOM 4632 N N . VAL B 1 242 ? -4.496 7.301 11.945 1 95.38 242 VAL B N 1
ATOM 4633 C CA . VAL B 1 242 ? -4.469 6.664 13.258 1 95.38 242 VAL B CA 1
ATOM 4634 C C . VAL B 1 242 ? -3.555 5.441 13.219 1 95.3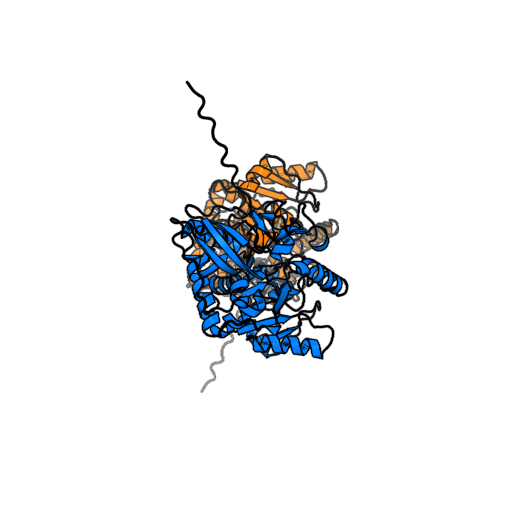8 242 VAL B C 1
ATOM 4636 O O . VAL B 1 242 ? -2.613 5.336 14.008 1 95.38 242 VAL B O 1
ATOM 4639 N N . GLY B 1 243 ? -3.715 4.547 12.32 1 95.38 243 GLY B N 1
ATOM 4640 C CA . GLY B 1 243 ? -3.02 3.271 12.266 1 95.38 243 GLY B CA 1
ATOM 4641 C C . GLY B 1 243 ? -3.688 2.195 13.102 1 95.38 243 GLY B C 1
ATOM 4642 O O . GLY B 1 243 ? -4.879 2.289 13.406 1 95.38 243 GLY B O 1
ATOM 4643 N N . GLY B 1 244 ? -3.031 1.084 13.305 1 94.12 244 GLY B N 1
ATOM 4644 C CA . GLY B 1 244 ? -3.504 0.024 14.18 1 94.12 244 GLY B CA 1
ATOM 4645 C C . GLY B 1 244 ? -4.84 -0.552 13.75 1 94.12 244 GLY B C 1
ATOM 4646 O O . GLY B 1 244 ? -5.094 -0.724 12.555 1 94.12 244 GLY B O 1
ATOM 4647 N N . HIS B 1 245 ? -5.664 -0.8 14.75 1 93.5 245 HIS B N 1
ATOM 4648 C CA . HIS B 1 245 ? -6.961 -1.434 14.523 1 93.5 245 HIS B CA 1
ATOM 4649 C C . HIS B 1 245 ? -7.883 -0.526 13.719 1 93.5 245 HIS B C 1
ATOM 4651 O O . HIS B 1 245 ? -8.664 -1.003 12.891 1 93.5 245 HIS B O 1
ATOM 4657 N N . SER B 1 246 ? -7.781 0.754 13.953 1 95.81 246 SER B N 1
ATOM 4658 C CA . SER B 1 246 ? -8.602 1.721 13.219 1 95.81 246 SER B CA 1
ATOM 4659 C C . SER B 1 246 ? -8.383 1.603 11.719 1 95.81 246 SER B C 1
ATOM 4661 O O . SER B 1 246 ? -9.344 1.564 10.945 1 95.81 246 SER B O 1
ATOM 4663 N N . ALA B 1 247 ? -7.164 1.477 11.336 1 96.81 247 ALA B N 1
ATOM 4664 C CA . ALA B 1 247 ? -6.832 1.331 9.922 1 96.81 247 ALA B CA 1
ATOM 4665 C C . ALA B 1 247 ? -7.32 -0.01 9.383 1 96.81 247 ALA B C 1
ATOM 4667 O O . ALA B 1 247 ? -7.707 -0.111 8.219 1 96.81 247 ALA B O 1
ATOM 4668 N N . GLN B 1 248 ? -7.277 -1.018 10.188 1 95.5 248 GLN B N 1
ATOM 4669 C CA . GLN B 1 248 ? -7.766 -2.326 9.766 1 95.5 248 GLN B CA 1
ATOM 4670 C C . GLN B 1 248 ? -9.258 -2.285 9.461 1 95.5 248 GLN B C 1
ATOM 4672 O O . GLN B 1 248 ? -9.719 -2.906 8.5 1 95.5 248 GLN B O 1
ATOM 4677 N N . ILE B 1 249 ? -9.984 -1.591 10.305 1 95.94 249 ILE B N 1
ATOM 4678 C CA . ILE B 1 249 ? -11.414 -1.425 10.055 1 95.94 249 ILE B CA 1
ATOM 4679 C C . ILE B 1 249 ? -11.625 -0.711 8.719 1 95.94 249 ILE B C 1
ATOM 4681 O O . ILE B 1 249 ? -12.484 -1.104 7.93 1 95.94 249 ILE B O 1
ATOM 4685 N N . MET B 1 250 ? -10.82 0.295 8.438 1 97.69 250 MET B N 1
ATOM 4686 C CA . MET B 1 250 ? -10.93 1.016 7.172 1 97.69 250 MET B CA 1
ATOM 4687 C C . MET B 1 250 ? -10.711 0.075 5.992 1 97.69 250 MET B C 1
ATOM 4689 O O . MET B 1 250 ? -11.438 0.148 4.996 1 97.69 250 MET B O 1
ATOM 4693 N N . LEU B 1 251 ? -9.727 -0.799 6.086 1 96.94 251 LEU B N 1
ATOM 4694 C CA . LEU B 1 251 ? -9.445 -1.751 5.016 1 96.94 251 LEU B CA 1
ATOM 4695 C C . LEU B 1 251 ? -10.672 -2.613 4.727 1 96.94 251 LEU B C 1
ATOM 4697 O O . LEU B 1 251 ? -10.93 -2.963 3.57 1 96.94 251 LEU B O 1
ATOM 4701 N N . ARG B 1 252 ? -11.398 -2.928 5.758 1 95.69 252 ARG B N 1
ATOM 4702 C CA . ARG B 1 252 ? -12.586 -3.77 5.605 1 95.69 252 ARG B CA 1
ATOM 4703 C C . ARG B 1 252 ? -13.734 -2.99 4.98 1 95.69 252 ARG B C 1
ATOM 4705 O O . ARG B 1 252 ? -14.664 -3.582 4.422 1 95.69 252 ARG B O 1
ATOM 4712 N N . LEU B 1 253 ? -13.695 -1.673 5.102 1 97.62 253 LEU B N 1
ATOM 4713 C CA . LEU B 1 253 ? -14.781 -0.832 4.605 1 97.62 253 LEU B CA 1
ATOM 4714 C C . LEU B 1 253 ? -14.562 -0.483 3.135 1 97.62 253 LEU B C 1
ATOM 4716 O O . LEU B 1 253 ? -15.5 -0.059 2.451 1 97.62 253 LEU B O 1
ATOM 4720 N N . LEU B 1 254 ? -13.336 -0.615 2.637 1 98.31 254 LEU B N 1
ATOM 4721 C CA . LEU B 1 254 ? -13.031 -0.2 1.271 1 98.31 254 LEU B CA 1
ATOM 4722 C C . LEU B 1 254 ? -13.555 -1.219 0.265 1 98.31 254 LEU B C 1
ATOM 4724 O O . LEU B 1 254 ? -13.469 -2.428 0.498 1 98.31 254 LEU B O 1
ATOM 4728 N N . GLN B 1 255 ? -14.047 -0.701 -0.851 1 98 255 GLN B N 1
ATOM 4729 C CA . GLN B 1 255 ? -14.586 -1.525 -1.926 1 98 255 GLN B CA 1
ATOM 4730 C C . GLN B 1 255 ? -13.5 -2.398 -2.551 1 98 255 GLN B C 1
ATOM 4732 O O . GLN B 1 255 ? -12.5 -1.888 -3.047 1 98 255 GLN B O 1
ATOM 4737 N N . PRO B 1 256 ? -13.711 -3.721 -2.586 1 96.44 256 PRO B N 1
ATOM 4738 C CA . PRO B 1 256 ? -12.711 -4.605 -3.195 1 96.44 256 PRO B CA 1
ATOM 4739 C C . PRO B 1 256 ? -12.703 -4.523 -4.719 1 96.44 256 PRO B C 1
ATOM 4741 O O . PRO B 1 256 ? -13.727 -4.211 -5.332 1 96.44 256 PRO B O 1
ATOM 4744 N N . GLU B 1 257 ? -11.492 -4.723 -5.297 1 93.94 257 GLU B N 1
ATOM 4745 C CA . GLU B 1 257 ? -11.289 -4.879 -6.734 1 93.94 257 GLU B CA 1
ATOM 4746 C C . GLU B 1 257 ? -11.805 -3.662 -7.496 1 93.94 257 GLU B C 1
ATOM 4748 O O . GLU B 1 257 ? -12.406 -3.801 -8.562 1 93.94 257 GLU B O 1
ATOM 4753 N N . SER B 1 258 ? -11.648 -2.484 -6.891 1 94.31 258 SER B N 1
ATOM 4754 C CA . SER B 1 258 ? -12.133 -1.254 -7.508 1 94.31 258 SER B CA 1
ATOM 4755 C C . SER B 1 258 ? -11.031 -0.199 -7.57 1 94.31 258 SER B C 1
ATOM 4757 O O . SER B 1 258 ? -11.312 0.99 -7.73 1 94.31 258 SER B O 1
ATOM 4759 N N . GLY B 1 259 ? -9.82 -0.672 -7.426 1 93.38 259 GLY B N 1
ATOM 4760 C CA . GLY B 1 259 ? -8.727 0.288 -7.398 1 93.38 259 GLY B CA 1
ATOM 4761 C C . GLY B 1 259 ? -8.742 1.169 -6.164 1 93.38 259 GLY B C 1
ATOM 4762 O O . GLY B 1 259 ? -8.328 2.33 -6.219 1 93.38 259 GLY B O 1
ATOM 4763 N N . SER B 1 260 ? -9.25 0.61 -5.043 1 98.06 260 SER B N 1
ATOM 4764 C CA . SER B 1 260 ? -9.375 1.351 -3.793 1 98.06 260 SER B CA 1
ATOM 4765 C C . SER B 1 260 ? -8.008 1.599 -3.164 1 98.06 260 SER B C 1
ATOM 4767 O O . SER B 1 260 ? -7.082 0.803 -3.338 1 98.06 260 SER B O 1
ATOM 4769 N N . GLU B 1 261 ? -7.895 2.73 -2.441 1 98.62 261 GLU B N 1
ATOM 4770 C CA . GLU B 1 261 ? -6.637 3.141 -1.824 1 98.62 261 GLU B CA 1
ATOM 4771 C C . GLU B 1 261 ? -6.852 3.592 -0.382 1 98.62 261 GLU B C 1
ATOM 4773 O O . GLU B 1 261 ? -7.844 4.254 -0.075 1 98.62 261 GLU B O 1
ATOM 4778 N N . LEU B 1 262 ? -5.996 3.111 0.469 1 98.81 262 LEU B N 1
ATOM 4779 C CA . LEU B 1 262 ? -5.875 3.672 1.811 1 98.81 262 LEU B CA 1
ATOM 4780 C C . LEU B 1 262 ? -4.656 4.582 1.911 1 98.81 262 LEU B C 1
ATOM 4782 O O . LEU B 1 262 ? -3.52 4.125 1.759 1 98.81 262 LEU B O 1
ATOM 4786 N N . VAL B 1 263 ? -4.891 5.867 2.145 1 98.88 263 VAL B N 1
ATOM 4787 C CA . VAL B 1 263 ? -3.822 6.859 2.199 1 98.88 263 VAL B CA 1
ATOM 4788 C C . VAL B 1 263 ? -3.531 7.227 3.652 1 98.88 263 VAL B C 1
ATOM 4790 O O . VAL B 1 263 ? -4.406 7.727 4.363 1 98.88 263 VAL B O 1
ATOM 4793 N N . THR B 1 264 ? -2.316 6.953 4.078 1 98.75 264 THR B N 1
ATOM 4794 C CA . THR B 1 264 ? -1.881 7.277 5.43 1 98.75 264 THR B CA 1
ATOM 4795 C C . THR B 1 264 ? -1.189 8.633 5.469 1 98.75 264 THR B C 1
ATOM 4797 O O . THR B 1 264 ? -0.206 8.859 4.758 1 98.75 264 THR B O 1
ATOM 4800 N N . TYR B 1 265 ? -1.717 9.555 6.305 1 97.69 265 TYR B N 1
ATOM 4801 C CA . TYR B 1 265 ? -1.13 10.883 6.391 1 97.69 265 TYR B CA 1
ATOM 4802 C C . TYR B 1 265 ? -0.792 11.242 7.836 1 97.69 265 TYR B C 1
ATOM 4804 O O . TYR B 1 265 ? -0.268 12.32 8.109 1 97.69 265 TYR B O 1
ATOM 4812 N N . GLY B 1 266 ? -1.082 10.281 8.742 1 94.81 266 GLY B N 1
ATOM 4813 C CA . GLY B 1 266 ? -0.78 10.43 10.156 1 94.81 266 GLY B CA 1
ATOM 4814 C C . GLY B 1 266 ? -0.705 9.109 10.891 1 94.81 266 GLY B C 1
ATOM 4815 O O . GLY B 1 266 ? -0.931 8.047 10.305 1 94.81 266 GLY B O 1
ATOM 4816 N N . GLY B 1 267 ? -0.317 9.117 12.133 1 92.19 267 GLY B N 1
ATOM 4817 C CA . GLY B 1 267 ? -0.151 7.93 12.961 1 92.19 267 GLY B CA 1
ATOM 4818 C C . GLY B 1 267 ? -0.409 8.195 14.43 1 92.19 267 GLY B C 1
ATOM 4819 O O . GLY B 1 267 ? 0.447 7.922 15.273 1 92.19 267 GLY B O 1
ATOM 4820 N N . MET B 1 268 ? -1.563 8.586 14.695 1 86.75 268 MET B N 1
ATOM 4821 C CA . MET B 1 268 ? -1.898 9.094 16.031 1 86.75 268 MET B CA 1
ATOM 4822 C C . MET B 1 268 ? -1.812 7.98 17.062 1 86.75 268 MET B C 1
ATOM 4824 O O . MET B 1 268 ? -1.523 8.242 18.234 1 86.75 268 MET B O 1
ATOM 4828 N N . SER B 1 269 ? -2.041 6.723 16.672 1 87.44 269 SER B N 1
ATOM 4829 C CA . SER B 1 269 ? -2.01 5.613 17.609 1 87.44 269 SER B CA 1
ATOM 4830 C C . SER B 1 269 ? -0.582 5.145 17.875 1 87.44 269 SER B C 1
ATOM 4832 O O . SER B 1 269 ? -0.331 4.383 18.812 1 87.44 269 SER B O 1
ATOM 4834 N N . LYS B 1 270 ? 0.279 5.602 17 1 88.06 270 LYS B N 1
ATOM 4835 C CA . LYS B 1 270 ? 1.674 5.172 17.047 1 88.06 270 LYS B CA 1
ATOM 4836 C C . LYS B 1 270 ? 1.793 3.67 16.781 1 88.06 270 LYS B C 1
ATOM 4838 O O . LYS B 1 270 ? 2.836 3.07 17.047 1 88.06 270 LYS B O 1
ATOM 4843 N N . GLN B 1 271 ? 0.697 3.055 16.422 1 93.56 271 GLN B N 1
ATOM 4844 C CA . GLN B 1 271 ? 0.705 1.652 16.016 1 93.56 271 GLN B CA 1
ATOM 4845 C C . GLN B 1 271 ? 0.83 1.517 14.5 1 93.56 271 GLN B C 1
ATOM 4847 O O . GLN B 1 271 ? 0.258 2.311 13.75 1 93.56 271 GLN B O 1
ATOM 4852 N N . PRO B 1 272 ? 1.53 0.513 14.109 1 96.25 272 PRO B N 1
ATOM 4853 C CA . PRO B 1 272 ? 1.686 0.315 12.664 1 96.25 272 PRO B CA 1
ATOM 4854 C C . PRO B 1 272 ? 0.394 -0.141 11.992 1 96.25 272 PRO B C 1
ATOM 4856 O O . PRO B 1 272 ? -0.563 -0.517 12.672 1 96.25 272 PRO B O 1
ATOM 4859 N N . LEU B 1 273 ? 0.391 0.007 10.703 1 97.06 273 LEU B N 1
ATOM 4860 C CA . LEU B 1 273 ? -0.69 -0.55 9.891 1 97.06 273 LEU B CA 1
ATOM 4861 C C . LEU B 1 273 ? -0.466 -2.035 9.633 1 97.06 273 LEU B C 1
ATOM 4863 O O . LEU B 1 273 ? 0.63 -2.443 9.242 1 97.06 273 LEU B O 1
ATOM 4867 N N . VAL B 1 274 ? -1.468 -2.818 9.938 1 96.5 274 VAL B N 1
ATOM 4868 C CA . VAL B 1 274 ? -1.434 -4.258 9.703 1 96.5 274 VAL B CA 1
ATOM 4869 C C . VAL B 1 274 ? -2.402 -4.625 8.586 1 96.5 274 VAL B C 1
ATOM 4871 O O . VAL B 1 274 ? -3.602 -4.348 8.672 1 96.5 274 VAL B O 1
ATOM 4874 N N . ALA B 1 275 ? -1.899 -5.203 7.535 1 97.56 275 ALA B N 1
ATOM 4875 C CA . ALA B 1 275 ? -2.727 -5.555 6.383 1 97.56 275 ALA B CA 1
ATOM 4876 C C . ALA B 1 275 ? -2.596 -7.039 6.047 1 97.56 275 ALA B C 1
ATOM 4878 O O . ALA B 1 275 ? -1.49 -7.535 5.816 1 97.56 275 ALA B O 1
ATOM 4879 N N . PRO B 1 276 ? -3.68 -7.77 6.039 1 96.12 276 PRO B N 1
ATOM 4880 C CA . PRO B 1 276 ? -3.613 -9.156 5.586 1 96.12 276 PRO B CA 1
ATOM 4881 C C . PRO B 1 276 ? -3.291 -9.281 4.098 1 96.12 276 PRO B C 1
ATOM 4883 O O . PRO B 1 276 ? -3.566 -8.359 3.326 1 96.12 276 PRO B O 1
ATOM 4886 N N . THR B 1 277 ? -2.738 -10.398 3.736 1 95 277 THR B N 1
ATOM 4887 C CA . THR B 1 277 ? -2.346 -10.656 2.355 1 95 277 THR B CA 1
ATOM 4888 C C . THR B 1 277 ? -3.537 -10.5 1.415 1 95 277 THR B C 1
ATOM 4890 O O . THR B 1 277 ? -3.395 -9.977 0.305 1 95 277 THR B O 1
ATOM 4893 N N . GLY B 1 278 ? -4.695 -10.906 1.833 1 95 278 GLY B N 1
ATOM 4894 C CA . GLY B 1 278 ? -5.895 -10.867 1.014 1 95 278 GLY B CA 1
ATOM 4895 C C . GLY B 1 278 ? -6.289 -9.461 0.602 1 95 278 GLY B C 1
ATOM 4896 O O . GLY B 1 278 ? -6.898 -9.266 -0.451 1 95 278 GLY B O 1
ATOM 4897 N N . ALA B 1 279 ? -5.949 -8.438 1.449 1 96.94 279 ALA B N 1
ATOM 4898 C CA . ALA B 1 279 ? -6.234 -7.047 1.102 1 96.94 279 ALA B CA 1
ATOM 4899 C C . ALA B 1 279 ? -5.523 -6.645 -0.186 1 96.94 279 ALA B C 1
ATOM 4901 O O . ALA B 1 279 ? -6.062 -5.887 -0.993 1 96.94 279 ALA B O 1
ATOM 4902 N N . PHE B 1 280 ? -4.336 -7.176 -0.39 1 97.31 280 PHE B N 1
ATOM 4903 C CA . PHE B 1 280 ? -3.512 -6.844 -1.546 1 97.31 280 PHE B CA 1
ATOM 4904 C C . PHE B 1 280 ? -3.898 -7.695 -2.75 1 97.31 280 PHE B C 1
ATOM 4906 O O . PHE B 1 280 ? -4.254 -7.164 -3.803 1 97.31 280 PHE B O 1
ATOM 4913 N N . ILE B 1 281 ? -3.883 -8.969 -2.57 1 95.25 281 ILE B N 1
ATOM 4914 C CA . ILE B 1 281 ? -3.98 -9.891 -3.701 1 95.25 281 ILE B CA 1
ATOM 4915 C C . ILE B 1 281 ? -5.441 -10.039 -4.117 1 95.25 281 ILE B C 1
ATOM 4917 O O . ILE B 1 281 ? -5.785 -9.828 -5.285 1 95.25 281 ILE B O 1
ATOM 4921 N N . PHE B 1 282 ? -6.371 -10.258 -3.209 1 93.88 282 PHE B N 1
ATOM 4922 C CA . PHE B 1 282 ? -7.738 -10.609 -3.572 1 93.88 282 PHE B CA 1
ATOM 4923 C C . PHE B 1 282 ? -8.617 -9.359 -3.646 1 93.88 282 PHE B C 1
ATOM 4925 O O . PHE B 1 282 ? -9.453 -9.234 -4.543 1 93.88 282 PHE B O 1
ATOM 4932 N N . LYS B 1 283 ? -8.344 -8.367 -2.771 1 96.12 283 LYS B N 1
ATOM 4933 C CA . LYS B 1 283 ? -9.195 -7.176 -2.764 1 96.12 283 LYS B CA 1
ATOM 4934 C C . LYS B 1 283 ? -8.586 -6.062 -3.613 1 96.12 283 LYS B C 1
ATOM 4936 O O . LYS B 1 283 ? -9.273 -5.098 -3.959 1 96.12 283 LYS B O 1
ATOM 4941 N N . ASP B 1 284 ? -7.305 -6.184 -3.871 1 97.38 284 ASP B N 1
ATOM 4942 C CA . ASP B 1 284 ? -6.605 -5.227 -4.723 1 97.38 284 ASP B CA 1
ATOM 4943 C C . ASP B 1 284 ? -6.672 -3.818 -4.137 1 97.38 284 ASP B C 1
ATOM 4945 O O . ASP B 1 284 ? -7.02 -2.865 -4.84 1 97.38 284 ASP B O 1
ATOM 4949 N N . ILE B 1 285 ? -6.406 -3.691 -2.861 1 98.5 285 ILE B N 1
ATOM 4950 C CA . ILE B 1 285 ? -6.336 -2.396 -2.189 1 98.5 285 ILE B CA 1
ATOM 4951 C C . ILE B 1 285 ? -4.883 -1.935 -2.115 1 98.5 285 ILE B C 1
ATOM 4953 O O . ILE B 1 285 ? -4.004 -2.695 -1.701 1 98.5 285 ILE B O 1
ATOM 4957 N N . ALA B 1 286 ? -4.621 -0.729 -2.537 1 98.62 286 ALA B N 1
ATOM 4958 C CA . ALA B 1 286 ? -3.285 -0.142 -2.449 1 98.62 286 ALA B CA 1
ATOM 4959 C C . ALA B 1 286 ? -3.148 0.728 -1.203 1 98.62 286 ALA B C 1
ATOM 4961 O O . ALA B 1 286 ? -4.082 1.443 -0.833 1 98.62 286 ALA B O 1
ATOM 4962 N N . LEU B 1 287 ? -2.01 0.644 -0.519 1 98.81 287 LEU B N 1
ATOM 4963 C CA . LEU B 1 287 ? -1.674 1.504 0.611 1 98.81 287 LEU B CA 1
ATOM 4964 C C . LEU B 1 287 ? -0.583 2.5 0.232 1 98.81 287 LEU B C 1
ATOM 4966 O O . LEU B 1 287 ? 0.45 2.115 -0.32 1 98.81 287 LEU B O 1
ATOM 4970 N N . LYS B 1 288 ? -0.824 3.77 0.47 1 98.25 288 LYS B N 1
ATOM 4971 C CA . LYS B 1 288 ? 0.132 4.82 0.132 1 98.25 288 LYS B CA 1
ATOM 4972 C C . LYS B 1 288 ? 0.203 5.875 1.232 1 98.25 288 LYS B C 1
ATOM 4974 O O . LYS B 1 288 ? -0.525 5.793 2.225 1 98.25 288 LYS B O 1
ATOM 4979 N N . GLY B 1 289 ? 1.146 6.781 1.069 1 98.31 289 GLY B N 1
ATOM 4980 C CA . GLY B 1 289 ? 1.313 7.859 2.031 1 98.31 289 GLY B CA 1
ATOM 4981 C C . GLY B 1 289 ? 1.082 9.234 1.434 1 98.31 289 GLY B C 1
ATOM 4982 O O . GLY B 1 289 ? 1.102 9.398 0.212 1 98.31 289 GLY B O 1
ATOM 4983 N N . PHE B 1 290 ? 0.787 10.141 2.295 1 98.19 290 PHE B N 1
ATOM 4984 C CA . PHE B 1 290 ? 0.75 11.547 1.918 1 98.19 290 PHE B CA 1
ATOM 4985 C C . PHE B 1 290 ? 1.426 12.406 2.979 1 98.19 290 PHE B C 1
ATOM 4987 O O . PHE B 1 290 ? 1.201 12.219 4.176 1 98.19 290 PHE B O 1
ATOM 4994 N N . TRP B 1 291 ? 2.232 13.258 2.512 1 96.75 291 TRP B N 1
ATOM 4995 C CA . TRP B 1 291 ? 2.91 14.234 3.355 1 96.75 291 TRP B CA 1
ATOM 4996 C C . TRP B 1 291 ? 2.9 15.617 2.705 1 96.75 291 TRP B C 1
ATOM 4998 O O . TRP B 1 291 ? 3.523 15.82 1.659 1 96.75 291 TRP B O 1
ATOM 5008 N N . LEU B 1 292 ? 2.221 16.516 3.32 1 96.88 292 LEU B N 1
ATOM 5009 C CA . LEU B 1 292 ? 2.062 17.844 2.752 1 96.88 292 LEU B CA 1
ATOM 5010 C C . LEU B 1 292 ? 3.42 18.484 2.486 1 96.88 292 LEU B C 1
ATOM 5012 O O . LEU B 1 292 ? 3.623 19.109 1.442 1 96.88 292 LEU B O 1
ATOM 5016 N N . SER B 1 293 ? 4.371 18.344 3.418 1 94.06 293 SER B N 1
ATOM 5017 C CA . SER B 1 293 ? 5.695 18.938 3.256 1 94.06 293 SER B CA 1
ATOM 5018 C C . SER B 1 293 ? 6.367 18.438 1.978 1 94.06 293 SER B C 1
ATOM 5020 O O . SER B 1 293 ? 6.988 19.219 1.26 1 94.06 293 SER B O 1
ATOM 5022 N N . ARG B 1 294 ? 6.23 17.188 1.688 1 94.94 294 ARG B N 1
ATOM 5023 C CA . ARG B 1 294 ? 6.809 16.641 0.466 1 94.94 294 ARG B CA 1
ATOM 5024 C C . ARG B 1 294 ? 6.109 17.188 -0.77 1 94.94 294 ARG B C 1
ATOM 5026 O O . ARG B 1 294 ? 6.762 17.531 -1.762 1 94.94 294 ARG B O 1
ATOM 5033 N N . TRP B 1 295 ? 4.816 17.25 -0.731 1 97 295 TRP B N 1
ATOM 5034 C CA . TRP B 1 295 ? 4.062 17.812 -1.851 1 97 295 TRP B CA 1
ATOM 5035 C C . TRP B 1 295 ? 4.488 19.25 -2.137 1 97 295 TRP B C 1
ATOM 5037 O O . TRP B 1 295 ? 4.703 19.609 -3.291 1 97 295 TRP B O 1
ATOM 5047 N N . LEU B 1 296 ? 4.637 20.031 -1.085 1 96.69 296 LEU B N 1
ATOM 5048 C CA . LEU B 1 296 ? 5.035 21.438 -1.227 1 96.69 296 LEU B CA 1
ATOM 5049 C C . LEU B 1 296 ? 6.438 21.547 -1.809 1 96.69 296 LEU B C 1
ATOM 5051 O O . LEU B 1 296 ? 6.707 22.422 -2.631 1 96.69 296 LEU B O 1
ATOM 5055 N N . ALA B 1 297 ? 7.297 20.719 -1.364 1 94.62 297 ALA B N 1
ATOM 5056 C CA . ALA B 1 297 ? 8.656 20.719 -1.896 1 94.62 297 ALA B CA 1
ATOM 5057 C C . ALA B 1 297 ? 8.664 20.406 -3.391 1 94.62 297 ALA B C 1
ATOM 5059 O O . ALA B 1 297 ? 9.352 21.078 -4.164 1 94.62 297 ALA B O 1
ATOM 5060 N N . ARG B 1 298 ? 7.898 19.438 -3.781 1 95.81 298 ARG B N 1
ATOM 5061 C CA . ARG B 1 298 ? 7.797 19.078 -5.191 1 95.81 298 ARG B CA 1
ATOM 5062 C C . ARG B 1 298 ? 7.188 20.219 -6.004 1 95.81 298 ARG B C 1
ATOM 5064 O O . ARG B 1 298 ? 7.66 20.531 -7.098 1 95.81 298 ARG B O 1
ATOM 5071 N N . ASP B 1 299 ? 6.156 20.812 -5.441 1 97.06 299 ASP B N 1
ATOM 5072 C CA . ASP B 1 299 ? 5.508 21.953 -6.09 1 97.06 299 ASP B CA 1
ATOM 5073 C C . ASP B 1 299 ? 6.492 23.094 -6.305 1 97.06 299 ASP B C 1
ATOM 5075 O O . ASP B 1 299 ? 6.504 23.719 -7.367 1 97.06 299 ASP B O 1
ATOM 5079 N N . GLU B 1 300 ? 7.312 23.359 -5.305 1 95.81 300 GLU B N 1
ATOM 5080 C CA . GLU B 1 300 ? 8.312 24.422 -5.418 1 95.81 300 GLU B CA 1
ATOM 5081 C C . GLU B 1 300 ? 9.281 24.141 -6.559 1 95.81 300 GLU B C 1
ATOM 5083 O O . GLU B 1 300 ? 9.609 25.047 -7.332 1 95.81 300 GLU B O 1
ATOM 5088 N N . ILE B 1 301 ? 9.719 22.938 -6.715 1 95.56 301 ILE B N 1
ATOM 5089 C CA . ILE B 1 301 ? 10.68 22.531 -7.734 1 95.56 301 ILE B CA 1
ATOM 5090 C C . ILE B 1 301 ? 10.016 22.562 -9.109 1 95.56 301 ILE B C 1
ATOM 5092 O O . ILE B 1 301 ? 10.586 23.094 -10.07 1 95.56 301 ILE B O 1
ATOM 5096 N N . GLU B 1 302 ? 8.797 22.094 -9.141 1 96.94 302 GLU B N 1
ATOM 5097 C CA . GLU B 1 302 ? 8.148 21.859 -10.43 1 96.94 302 GLU B CA 1
ATOM 5098 C C . GLU B 1 302 ? 7.473 23.125 -10.945 1 96.94 302 GLU B C 1
ATOM 5100 O O . GLU B 1 302 ? 7.461 23.391 -12.148 1 96.94 302 GLU B O 1
ATOM 5105 N N . THR B 1 303 ? 6.883 23.953 -10.023 1 96.94 303 THR B N 1
ATOM 5106 C CA . THR B 1 303 ? 6.051 25.062 -10.492 1 96.94 303 THR B CA 1
ATOM 5107 C C . THR B 1 303 ? 6.465 26.375 -9.828 1 96.94 303 THR B C 1
ATOM 5109 O O . THR B 1 303 ? 5.82 27.406 -10.016 1 96.94 303 THR B O 1
ATOM 5112 N N . GLY B 1 304 ? 7.469 26.359 -9.016 1 94.75 304 GLY B N 1
ATOM 5113 C CA . GLY B 1 304 ? 7.859 27.547 -8.281 1 94.75 304 GLY B CA 1
ATOM 5114 C C . GLY B 1 304 ? 6.859 27.938 -7.203 1 94.75 304 GLY B C 1
ATOM 5115 O O . GLY B 1 304 ? 6.754 29.109 -6.844 1 94.75 304 GLY B O 1
ATOM 5116 N N . GLY B 1 305 ? 6.008 27.047 -6.812 1 96.56 305 GLY B N 1
ATOM 5117 C CA . GLY B 1 305 ? 5.062 27.297 -5.738 1 96.56 305 GLY B CA 1
ATOM 5118 C C . GLY B 1 305 ? 3.691 27.703 -6.234 1 96.56 305 GLY B C 1
ATOM 5119 O O . GLY B 1 305 ? 2.834 28.109 -5.445 1 96.56 305 GLY B O 1
ATOM 5120 N N . ALA B 1 306 ? 3.438 27.562 -7.547 1 97.62 306 ALA B N 1
ATOM 5121 C CA . ALA B 1 306 ? 2.146 27.953 -8.102 1 97.62 306 ALA B CA 1
ATOM 5122 C C . ALA B 1 306 ? 1.027 27.062 -7.574 1 97.62 306 ALA B C 1
ATOM 5124 O O . ALA B 1 306 ? -0.096 27.531 -7.363 1 97.62 306 ALA B O 1
ATOM 5125 N N . GLY B 1 307 ? 1.334 25.781 -7.41 1 97.81 307 GLY B N 1
ATOM 5126 C CA . GLY B 1 307 ? 0.347 24.875 -6.844 1 97.81 307 GLY B CA 1
ATOM 5127 C C . GLY B 1 307 ? -0.055 25.234 -5.43 1 97.81 307 GLY B C 1
ATOM 5128 O O . GLY B 1 307 ? -1.235 25.172 -5.078 1 97.81 307 GLY B O 1
ATOM 5129 N N . ARG B 1 308 ? 0.918 25.562 -4.633 1 97.75 308 ARG B N 1
ATOM 5130 C CA . ARG B 1 308 ? 0.675 25.984 -3.26 1 97.75 308 ARG B CA 1
ATOM 5131 C C . ARG B 1 308 ? -0.224 27.219 -3.227 1 97.75 308 ARG B C 1
ATOM 5133 O O . ARG B 1 308 ? -1.195 27.266 -2.469 1 97.75 308 ARG B O 1
ATOM 5140 N N . LEU B 1 309 ? 0.039 28.203 -4.082 1 97.75 309 LEU B N 1
ATOM 5141 C CA . LEU B 1 309 ? -0.733 29.438 -4.113 1 97.75 309 LEU B CA 1
ATOM 5142 C C . LEU B 1 309 ? -2.16 29.172 -4.582 1 97.75 309 LEU B C 1
ATOM 5144 O O . LEU B 1 309 ? -3.109 29.75 -4.043 1 97.75 309 LEU B O 1
ATOM 5148 N N . ASP B 1 310 ? -2.256 28.281 -5.547 1 98.12 310 ASP B N 1
ATOM 5149 C CA . ASP B 1 310 ? -3.584 27.906 -6.023 1 98.12 310 ASP B CA 1
ATOM 5150 C C . ASP B 1 310 ? -4.379 27.203 -4.926 1 98.12 310 ASP B C 1
ATOM 5152 O O . ASP B 1 310 ? -5.559 27.5 -4.719 1 98.12 310 ASP B O 1
ATOM 5156 N N . MET B 1 311 ? -3.729 26.312 -4.23 1 98 311 MET B N 1
ATOM 5157 C CA . MET B 1 311 ? -4.363 25.594 -3.129 1 98 311 MET B CA 1
ATOM 5158 C C . MET B 1 311 ? -4.809 26.562 -2.037 1 98 311 MET B C 1
ATOM 5160 O O . MET B 1 311 ? -5.941 26.484 -1.553 1 98 311 MET B O 1
ATOM 5164 N N . LEU B 1 312 ? -3.953 27.484 -1.682 1 98 312 LEU B N 1
ATOM 5165 C CA . LEU B 1 312 ? -4.281 28.484 -0.662 1 98 312 LEU B CA 1
ATOM 5166 C C . LEU B 1 312 ? -5.48 29.328 -1.09 1 98 312 LEU B C 1
ATOM 5168 O O . LEU B 1 312 ? -6.371 29.594 -0.283 1 98 312 LEU B O 1
ATOM 5172 N N . ALA B 1 313 ? -5.523 29.688 -2.336 1 97.94 313 ALA B N 1
ATOM 5173 C CA . ALA B 1 313 ? -6.641 30.469 -2.861 1 97.94 313 ALA B CA 1
ATOM 5174 C C . ALA B 1 313 ? -7.945 29.672 -2.785 1 97.94 313 ALA B C 1
ATOM 5176 O O . ALA B 1 313 ? -8.977 30.203 -2.371 1 97.94 313 ALA B O 1
ATOM 5177 N N . ARG B 1 314 ? -7.863 28.422 -3.148 1 97.88 314 ARG B N 1
ATOM 5178 C CA . ARG B 1 314 ? -9.055 27.578 -3.152 1 97.88 314 ARG B CA 1
ATOM 5179 C C . ARG B 1 314 ? -9.555 27.344 -1.734 1 97.88 314 ARG B C 1
ATOM 5181 O O . ARG B 1 314 ? -10.766 27.359 -1.488 1 97.88 314 ARG B O 1
ATOM 5188 N N . VAL B 1 315 ? -8.664 27.109 -0.865 1 98.38 315 VAL B N 1
ATOM 5189 C CA . VAL B 1 315 ? -9.039 26.906 0.53 1 98.38 315 VAL B CA 1
ATOM 5190 C C . VAL B 1 315 ? -9.617 28.188 1.106 1 98.38 315 VAL B C 1
ATOM 5192 O O . VAL B 1 315 ? -10.609 28.172 1.83 1 98.38 315 VAL B O 1
ATOM 5195 N N . SER B 1 316 ? -9.039 29.344 0.76 1 98.06 316 SER B N 1
ATOM 5196 C CA . SER B 1 316 ? -9.562 30.625 1.186 1 98.06 316 SER B CA 1
ATOM 5197 C C . SER B 1 316 ? -10.984 30.844 0.664 1 98.06 316 SER B C 1
ATOM 5199 O O . SER B 1 316 ? -11.852 31.328 1.395 1 98.06 316 SER B O 1
ATOM 5201 N N . ASP B 1 317 ? -11.195 30.453 -0.575 1 97.88 317 ASP B N 1
ATOM 5202 C CA . ASP B 1 317 ? -12.523 30.578 -1.172 1 97.88 317 ASP B CA 1
ATOM 5203 C C . ASP B 1 317 ? -13.539 29.703 -0.434 1 97.88 317 ASP B C 1
ATOM 5205 O O . ASP B 1 317 ? -14.68 30.125 -0.216 1 97.88 317 ASP B O 1
ATOM 5209 N N . ALA B 1 318 ? -13.086 28.547 -0.052 1 98.19 318 ALA B N 1
ATOM 5210 C CA . ALA B 1 318 ? -13.969 27.641 0.688 1 98.19 318 ALA B CA 1
ATOM 5211 C C . ALA B 1 318 ? -14.344 28.234 2.045 1 98.19 318 ALA B C 1
ATOM 5213 O O . ALA B 1 318 ? -15.477 28.078 2.504 1 98.19 318 ALA B O 1
ATOM 5214 N N . ILE B 1 319 ? -13.43 28.875 2.652 1 97.75 319 ILE B N 1
ATOM 5215 C CA . ILE B 1 319 ? -13.695 29.516 3.938 1 97.75 319 ILE B CA 1
ATOM 5216 C C . ILE B 1 319 ? -14.641 30.703 3.742 1 97.75 319 ILE B C 1
ATOM 5218 O O . ILE B 1 319 ? -15.633 30.828 4.469 1 97.75 319 ILE B O 1
ATOM 5222 N N . ARG B 1 320 ? -14.453 31.469 2.695 1 96.06 320 ARG B N 1
ATOM 5223 C CA . ARG B 1 320 ? -15.266 32.656 2.422 1 96.06 320 ARG B CA 1
ATOM 5224 C C . ARG B 1 320 ? -16.703 32.25 2.098 1 96.06 320 ARG B C 1
ATOM 5226 O O . ARG B 1 320 ? -17.641 32.938 2.51 1 96.06 320 ARG B O 1
ATOM 5233 N N . SER B 1 321 ? -16.844 31.156 1.412 1 96.44 321 SER B N 1
ATOM 5234 C CA . SER B 1 321 ? -18.156 30.719 0.983 1 96.44 321 SER B CA 1
ATOM 5235 C C . SER B 1 321 ? -18.891 29.984 2.105 1 96.44 321 SER B C 1
ATOM 5237 O O . SER B 1 321 ? -20.094 29.719 2 1 96.44 321 SER B O 1
ATOM 5239 N N . GLY B 1 322 ? -18.125 29.562 3.113 1 96.44 322 GLY B N 1
ATOM 5240 C CA . GLY B 1 322 ? -18.734 28.844 4.215 1 96.44 322 GLY B CA 1
ATOM 5241 C C . GLY B 1 322 ? -18.672 27.328 4.035 1 96.44 322 GLY B C 1
ATOM 5242 O O . GLY B 1 322 ? -19.109 26.578 4.91 1 96.44 322 GLY B O 1
ATOM 5243 N N . THR B 1 323 ? -18.125 26.922 2.973 1 97.75 323 THR B N 1
ATOM 5244 C CA . THR B 1 323 ? -17.953 25.484 2.727 1 97.75 323 THR B CA 1
ATOM 5245 C C . THR B 1 323 ? -17.031 24.875 3.771 1 97.75 323 THR B C 1
ATOM 5247 O O . THR B 1 323 ? -17.234 23.719 4.184 1 97.75 323 THR B O 1
ATOM 5250 N N . LEU B 1 324 ? -16.062 25.625 4.16 1 98 324 LEU B N 1
ATOM 5251 C CA . LEU B 1 324 ? -15.125 25.234 5.207 1 98 324 LEU B CA 1
ATOM 5252 C C . LEU B 1 324 ? -15.141 26.234 6.355 1 98 324 LEU B C 1
ATOM 5254 O O . LEU B 1 324 ? -14.953 27.438 6.141 1 98 324 LEU B O 1
ATOM 5258 N N . ARG B 1 325 ? -15.43 25.672 7.504 1 96.19 325 ARG B N 1
ATOM 5259 C CA . ARG B 1 325 ? -15.508 26.547 8.68 1 96.19 325 ARG B CA 1
ATOM 5260 C C . ARG B 1 325 ? -14.93 25.859 9.906 1 96.19 325 ARG B C 1
ATOM 5262 O O . ARG B 1 325 ? -15.133 24.656 10.109 1 96.19 325 ARG B O 1
ATOM 5269 N N . THR B 1 326 ? -14.219 26.609 10.625 1 94.25 326 THR B N 1
ATOM 5270 C CA . THR B 1 326 ? -13.828 26.188 11.969 1 94.25 326 THR B CA 1
ATOM 5271 C C . THR B 1 326 ? -14.477 27.078 13.023 1 94.25 326 THR B C 1
ATOM 5273 O O . THR B 1 326 ? -14.031 28.203 13.258 1 94.25 326 THR B O 1
ATOM 5276 N N . PRO B 1 327 ? -15.469 26.531 13.656 1 90.69 327 PRO B N 1
ATOM 5277 C CA . PRO B 1 327 ? -16.125 27.328 14.695 1 90.69 327 PRO B CA 1
ATOM 5278 C C . PRO B 1 327 ? -15.164 27.719 15.828 1 90.69 327 PRO B C 1
ATOM 5280 O O . PRO B 1 327 ? -14.281 26.938 16.188 1 90.69 327 PRO B O 1
ATOM 5283 N N . LEU B 1 328 ? -15.43 28.828 16.406 1 90.19 328 LEU B N 1
ATOM 5284 C CA . LEU B 1 328 ? -14.562 29.391 17.438 1 90.19 328 LEU B CA 1
ATOM 5285 C C . LEU B 1 328 ? -14.578 28.516 18.688 1 90.19 328 LEU B C 1
ATOM 5287 O O . LEU B 1 328 ? -13.602 28.484 19.438 1 90.19 328 LEU B O 1
ATOM 5291 N N . ASP B 1 329 ? -15.609 27.812 18.922 1 88 329 ASP B N 1
ATOM 5292 C CA . ASP B 1 329 ? -15.727 26.984 20.109 1 88 329 ASP B CA 1
ATOM 5293 C C . ASP B 1 329 ? -14.844 25.734 20 1 88 329 ASP B C 1
ATOM 5295 O O . ASP B 1 329 ? -14.711 24.984 20.969 1 88 329 ASP B O 1
ATOM 5299 N N . ARG B 1 330 ? -14.266 25.594 18.875 1 89.5 330 ARG B N 1
ATOM 5300 C CA . ARG B 1 330 ? -13.359 24.453 18.688 1 89.5 330 ARG B CA 1
ATOM 5301 C C . ARG B 1 330 ? -11.906 24.891 18.844 1 89.5 330 ARG B C 1
ATOM 5303 O O . ARG B 1 330 ? -10.992 24.078 18.703 1 89.5 330 ARG B O 1
ATOM 5310 N N . VAL B 1 331 ? -11.75 26.172 19.141 1 91.56 331 VAL B N 1
ATOM 5311 C CA . VAL B 1 331 ? -10.414 26.719 19.312 1 91.56 331 VAL B CA 1
ATOM 5312 C C . VAL B 1 331 ? -10.266 27.297 20.719 1 91.56 331 VAL B C 1
ATOM 5314 O O . VAL B 1 331 ? -11.227 27.828 21.281 1 91.56 331 VAL B O 1
ATOM 5317 N N . ARG B 1 332 ? -9.109 27.109 21.297 1 91.38 332 ARG B N 1
ATOM 5318 C CA . ARG B 1 332 ? -8.773 27.719 22.578 1 91.38 332 ARG B CA 1
ATOM 5319 C C . ARG B 1 332 ? -7.668 28.766 22.422 1 91.38 332 ARG B C 1
ATOM 5321 O O . ARG B 1 332 ? -6.512 28.406 22.156 1 91.38 332 ARG B O 1
ATOM 5328 N N . ASP B 1 333 ? -8.062 29.984 22.609 1 93.75 333 ASP B N 1
ATOM 5329 C CA . ASP B 1 333 ? -7.082 31.062 22.547 1 93.75 333 ASP B CA 1
ATOM 5330 C C . ASP B 1 333 ? -6.184 31.047 23.797 1 93.75 333 ASP B C 1
ATOM 5332 O O . ASP B 1 333 ? -6.676 31.047 24.922 1 93.75 333 ASP B O 1
ATOM 5336 N N . VAL B 1 334 ? -4.914 31.016 23.578 1 95.25 334 VAL B N 1
ATOM 5337 C CA . VAL B 1 334 ? -3.941 30.953 24.656 1 95.25 334 VAL B CA 1
ATOM 5338 C C . VAL B 1 334 ? -2.863 32.031 24.453 1 95.25 334 VAL B C 1
ATOM 5340 O O . VAL B 1 334 ? -2.184 32.031 23.422 1 95.25 334 VAL B O 1
ATOM 5343 N N . PRO B 1 335 ? -2.703 32.906 25.453 1 95.94 335 PRO B N 1
ATOM 5344 C CA . PRO B 1 335 ? -1.58 33.844 25.328 1 95.94 335 PRO B CA 1
ATOM 5345 C C . PRO B 1 335 ? -0.231 33.125 25.25 1 95.94 335 PRO B C 1
ATOM 5347 O O . PRO B 1 335 ? -0.031 32.094 25.891 1 95.94 335 PRO B O 1
ATOM 5350 N N . LEU B 1 336 ? 0.644 33.688 24.484 1 95.5 336 LEU B N 1
ATOM 5351 C CA . LEU B 1 336 ? 1.972 33.156 24.25 1 95.5 336 LEU B CA 1
ATOM 5352 C C . LEU B 1 336 ? 2.623 32.75 25.578 1 95.5 336 LEU B C 1
ATOM 5354 O O . LEU B 1 336 ? 3.205 31.656 25.688 1 95.5 336 LEU B O 1
ATOM 5358 N N . ALA B 1 337 ? 2.49 33.531 26.594 1 93.06 337 ALA B N 1
ATOM 5359 C CA . ALA B 1 337 ? 3.15 33.312 27.875 1 93.06 337 ALA B CA 1
ATOM 5360 C C . ALA B 1 337 ? 2.533 32.156 28.641 1 93.06 337 ALA B C 1
ATOM 5362 O O . ALA B 1 337 ? 3.141 31.609 29.562 1 93.06 337 ALA B O 1
ATOM 5363 N N . ASP B 1 338 ? 1.329 31.688 28.25 1 93.5 338 ASP B N 1
ATOM 5364 C CA . ASP B 1 338 ? 0.588 30.688 29 1 93.5 338 ASP B CA 1
ATOM 5365 C C . ASP B 1 338 ? 0.629 29.328 28.297 1 93.5 338 ASP B C 1
ATOM 5367 O O . ASP B 1 338 ? 0.07 28.344 28.797 1 93.5 338 ASP B O 1
ATOM 5371 N N . VAL B 1 339 ? 1.236 29.281 27.141 1 91.31 339 VAL B N 1
ATOM 5372 C CA . VAL B 1 339 ? 1.188 28.094 26.297 1 91.31 339 VAL B CA 1
ATOM 5373 C C . VAL B 1 339 ? 1.724 26.891 27.078 1 91.31 339 VAL B C 1
ATOM 5375 O O . VAL B 1 339 ? 1.139 25.797 27.031 1 91.31 339 VAL B O 1
ATOM 5378 N N . LEU B 1 340 ? 2.77 27.062 27.781 1 89.31 340 LEU B N 1
ATOM 5379 C CA . LEU B 1 340 ? 3.387 25.969 28.531 1 89.31 340 LEU B CA 1
ATOM 5380 C C . LEU B 1 340 ? 2.412 25.391 29.547 1 89.31 340 LEU B C 1
ATOM 5382 O O . LEU B 1 340 ? 2.322 24.172 29.703 1 89.31 340 LEU B O 1
ATOM 5386 N N . ARG B 1 341 ? 1.757 26.219 30.234 1 88.75 341 ARG B N 1
ATOM 5387 C CA . ARG B 1 341 ? 0.786 25.797 31.234 1 88.75 341 ARG B CA 1
ATOM 5388 C C . ARG B 1 341 ? -0.33 24.969 30.609 1 88.75 341 ARG B C 1
ATOM 5390 O O . ARG B 1 341 ? -0.734 23.938 31.141 1 88.75 341 ARG B O 1
ATOM 5397 N N . VAL B 1 342 ? -0.746 25.438 29.484 1 87.19 342 VAL B N 1
ATOM 5398 C CA . VAL B 1 342 ? -1.849 24.781 28.797 1 87.19 342 VAL B CA 1
ATOM 5399 C C . VAL B 1 342 ? -1.394 23.422 28.266 1 87.19 342 VAL B C 1
ATOM 5401 O O . VAL B 1 342 ? -2.119 22.422 28.391 1 87.19 342 VAL B O 1
ATOM 5404 N N . LEU B 1 343 ? -0.211 23.344 27.719 1 84.81 343 LEU B N 1
ATOM 5405 C CA . LEU B 1 343 ? 0.325 22.094 27.219 1 84.81 343 LEU B CA 1
ATOM 5406 C C . LEU B 1 343 ? 0.476 21.078 28.344 1 84.81 343 LEU B C 1
ATOM 5408 O O . LEU B 1 343 ? 0.193 19.891 28.156 1 84.81 343 LEU B O 1
ATOM 5412 N N . ARG B 1 344 ? 0.869 21.453 29.484 1 83 344 ARG B N 1
ATOM 5413 C CA . ARG B 1 344 ? 1.021 20.578 30.641 1 83 344 ARG B CA 1
ATOM 5414 C C . ARG B 1 344 ? -0.33 20.031 31.109 1 83 344 ARG B C 1
ATOM 5416 O O . ARG B 1 344 ? -0.46 18.859 31.422 1 83 344 ARG B O 1
ATOM 5423 N N . THR B 1 345 ? -1.286 20.922 31.094 1 81.19 345 THR B N 1
ATOM 5424 C CA . THR B 1 345 ? -2.629 20.531 31.516 1 81.19 345 THR B CA 1
ATOM 5425 C C . THR B 1 345 ? -3.207 19.484 30.562 1 81.19 345 THR B C 1
ATOM 5427 O O . THR B 1 345 ? -3.814 18.5 31 1 81.19 345 THR B O 1
ATOM 5430 N N . ASP B 1 346 ? -3.049 19.703 29.297 1 77.69 346 ASP B N 1
ATOM 5431 C CA . ASP B 1 346 ? -3.57 18.766 28.297 1 77.69 346 ASP B CA 1
ATOM 5432 C C . ASP B 1 346 ? -2.836 17.438 28.359 1 77.69 346 ASP B C 1
ATOM 5434 O O . ASP B 1 346 ? -3.449 16.375 28.219 1 77.69 346 ASP B O 1
ATOM 5438 N N . ALA B 1 347 ? -1.541 17.469 28.531 1 73.44 347 ALA B N 1
ATOM 5439 C CA . ALA B 1 347 ? -0.756 16.25 28.672 1 73.44 347 ALA B CA 1
ATOM 5440 C C . ALA B 1 347 ? -1.217 15.438 29.891 1 73.44 347 ALA B C 1
ATOM 5442 O O . ALA B 1 347 ? -1.302 14.203 29.828 1 73.44 347 ALA B O 1
ATOM 5443 N N . ASP B 1 348 ? -1.525 16.078 30.891 1 72.69 348 ASP B N 1
ATOM 5444 C CA . ASP B 1 348 ? -2.002 15.43 32.125 1 72.69 348 ASP B CA 1
ATOM 5445 C C . ASP B 1 348 ? -3.361 14.773 31.891 1 72.69 348 ASP B C 1
ATOM 5447 O O . ASP B 1 348 ? -3.619 13.68 32.406 1 72.69 348 ASP B O 1
ATOM 5451 N N . ALA B 1 349 ? -4.133 15.453 31.125 1 67.5 349 ALA B N 1
ATOM 5452 C CA . ALA B 1 349 ? -5.453 14.906 30.828 1 67.5 349 ALA B CA 1
ATOM 5453 C C . ALA B 1 349 ? -5.348 13.672 29.938 1 67.5 34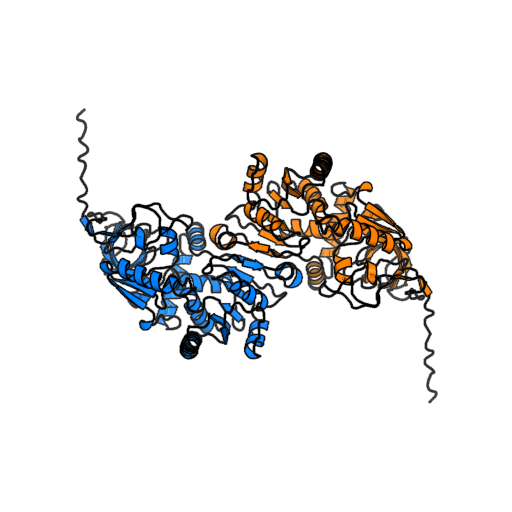9 ALA B C 1
ATOM 5455 O O . ALA B 1 349 ? -6.082 12.695 30.125 1 67.5 349 ALA B O 1
ATOM 5456 N N . ASP B 1 350 ? -4.5 13.703 29 1 63.47 350 ASP B N 1
ATOM 5457 C CA . ASP B 1 350 ? -4.285 12.578 28.094 1 63.47 350 ASP B CA 1
ATOM 5458 C C . ASP B 1 350 ? -3.754 11.359 28.859 1 63.47 350 ASP B C 1
ATOM 5460 O O . ASP B 1 350 ? -4.156 10.227 28.578 1 63.47 350 ASP B O 1
ATOM 5464 N N . ALA B 1 351 ? -2.805 11.586 29.656 1 58.53 351 ALA B N 1
ATOM 5465 C CA . ALA B 1 351 ? -2.232 10.5 30.453 1 58.53 351 ALA B CA 1
ATOM 5466 C C . ALA B 1 351 ? -3.307 9.797 31.266 1 58.53 351 ALA B C 1
ATOM 5468 O O . ALA B 1 351 ? -3.191 8.602 31.562 1 58.53 351 ALA B O 1
ATOM 5469 N N . ARG B 1 352 ? -4.195 10.586 31.531 1 49.47 352 ARG B N 1
ATOM 5470 C CA . ARG B 1 352 ? -5.266 10.008 32.344 1 49.47 352 ARG B CA 1
ATOM 5471 C C . ARG B 1 352 ? -6.25 9.234 31.469 1 49.47 352 ARG B C 1
ATOM 5473 O O . ARG B 1 352 ? -7.008 8.398 31.969 1 49.47 352 ARG B O 1
ATOM 5480 N N . THR B 1 353 ? -6.207 9.719 30.203 1 50.03 353 THR B N 1
ATOM 5481 C CA . THR B 1 353 ? -7.117 9.016 29.297 1 50.03 353 THR B CA 1
ATOM 5482 C C . THR B 1 353 ? -6.34 8.125 28.344 1 50.03 353 THR B C 1
ATOM 5484 O O . THR B 1 353 ? -5.176 8.391 28.031 1 50.03 353 THR B O 1
ATOM 5487 N N . ASP B 1 354 ? -6.211 6.836 28.516 1 44.75 354 ASP B N 1
ATOM 5488 C CA . ASP B 1 354 ? -5.508 5.941 27.594 1 44.75 354 ASP B CA 1
ATOM 5489 C C . ASP B 1 354 ? -5.48 6.52 26.188 1 44.75 354 ASP B C 1
ATOM 5491 O O . ASP B 1 354 ? -5.145 5.816 25.219 1 44.75 354 ASP B O 1
ATOM 5495 N N . VAL B 1 355 ? -6.164 7.578 26 1 42.03 355 VAL B N 1
ATOM 5496 C CA . VAL B 1 355 ? -6.238 8.133 24.656 1 42.03 355 VAL B CA 1
ATOM 5497 C C . VAL B 1 355 ? -5.156 9.195 24.469 1 42.03 355 VAL B C 1
ATOM 5499 O O . VAL B 1 355 ? -5.102 10.164 25.219 1 42.03 355 VAL B O 1
ATOM 5502 N N . GLN B 1 356 ? -4.027 8.82 24.172 1 41.25 356 GLN B N 1
ATOM 5503 C CA . GLN B 1 356 ? -2.967 9.766 23.859 1 41.25 356 GLN B CA 1
ATOM 5504 C C . GLN B 1 356 ? -3.465 10.844 22.891 1 41.25 356 GLN B C 1
ATOM 5506 O O . GLN B 1 356 ? -3.281 10.742 21.688 1 41.25 356 GLN B O 1
ATOM 5511 N N . THR B 1 357 ? -4.625 11.383 23.094 1 42.09 357 THR B N 1
ATOM 5512 C CA . THR B 1 357 ? -4.953 12.477 22.188 1 42.09 357 THR B CA 1
ATOM 5513 C C . THR B 1 357 ? -4.16 13.734 22.531 1 42.09 357 THR B C 1
ATOM 5515 O O . THR B 1 357 ? -4.352 14.312 23.609 1 42.09 357 THR B O 1
ATOM 5518 N N . SER B 1 358 ? -2.93 13.727 22.438 1 41.19 358 SER B N 1
ATOM 5519 C CA . SER B 1 358 ? -2.051 14.812 22.875 1 41.19 358 SER B CA 1
ATOM 5520 C C . SER B 1 358 ? -2.719 16.172 22.688 1 41.19 358 SER B C 1
ATOM 55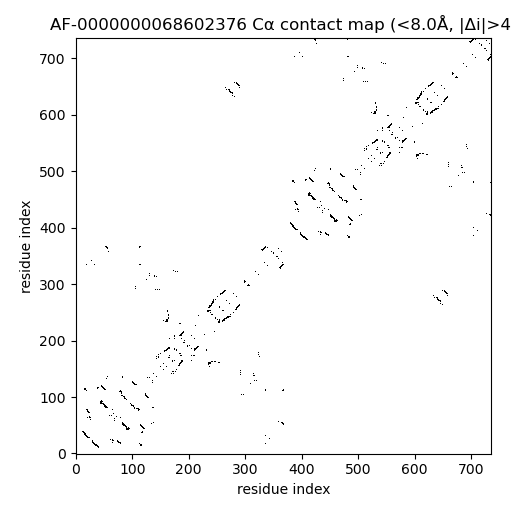22 O O . SER B 1 358 ? -2.277 17.172 23.25 1 41.19 358 SER B O 1
ATOM 5524 N N . ILE B 1 359 ? -3.404 16.531 21.734 1 44.94 359 ILE B N 1
ATOM 5525 C CA . ILE B 1 359 ? -3.949 17.875 21.578 1 44.94 359 ILE B CA 1
ATOM 5526 C C . ILE B 1 359 ? -5.449 17.859 21.859 1 44.94 359 ILE B C 1
ATOM 5528 O O . ILE B 1 359 ? -6.176 17.016 21.328 1 44.94 359 ILE B O 1
ATOM 5532 N N . GLY B 1 360 ? -5.898 18.25 23.078 1 50.97 360 GLY B N 1
ATOM 5533 C CA . GLY B 1 360 ? -7.227 18.422 23.656 1 50.97 360 GLY B CA 1
ATOM 5534 C C . GLY B 1 360 ? -8.32 18.484 22.594 1 50.97 360 GLY B C 1
ATOM 5535 O O . GLY B 1 360 ? -8.039 18.406 21.406 1 50.97 360 GLY B O 1
ATOM 5536 N N . ARG B 1 361 ? -9.57 18.438 23.047 1 59.22 361 ARG B N 1
ATOM 5537 C CA . ARG B 1 361 ? -10.805 18.516 22.281 1 59.22 361 ARG B CA 1
ATOM 5538 C C . ARG B 1 361 ? -10.859 19.781 21.438 1 59.22 361 ARG B C 1
ATOM 5540 O O . ARG B 1 361 ? -11.492 19.797 20.375 1 59.22 361 ARG B O 1
ATOM 5547 N N . ARG B 1 362 ? -9.992 20.719 21.969 1 76.44 362 ARG B N 1
ATOM 5548 C CA . ARG B 1 362 ? -9.938 21.984 21.25 1 76.44 362 ARG B CA 1
ATOM 5549 C C . ARG B 1 362 ? -8.531 22.266 20.734 1 76.44 362 ARG B C 1
ATOM 5551 O O . ARG B 1 362 ? -7.547 21.984 21.422 1 76.44 362 ARG B O 1
ATOM 5558 N N . LYS B 1 363 ? -8.43 22.844 19.625 1 87.88 363 LYS B N 1
ATOM 5559 C CA . LYS B 1 363 ? -7.168 23.266 19.016 1 87.88 363 LYS B CA 1
ATOM 5560 C C . LYS B 1 363 ? -6.582 24.469 19.734 1 87.88 363 LYS B C 1
ATOM 5562 O O . LYS B 1 363 ? -7.266 25.484 19.938 1 87.88 363 LYS B O 1
ATOM 5567 N N . ILE B 1 364 ? -5.398 24.375 20.188 1 88.81 364 ILE B N 1
ATOM 5568 C CA . ILE B 1 364 ? -4.727 25.5 20.844 1 88.81 364 ILE B CA 1
ATOM 5569 C C . ILE B 1 364 ? -4.316 26.531 19.797 1 88.81 364 ILE B C 1
ATOM 5571 O O . ILE B 1 364 ? -3.664 26.188 18.797 1 88.81 364 ILE B O 1
ATOM 5575 N N . LEU B 1 365 ? -4.719 27.703 20.016 1 93.44 365 LEU B N 1
ATOM 5576 C CA . LEU B 1 365 ? -4.328 28.844 19.219 1 93.44 365 LEU B CA 1
ATOM 5577 C C . LEU B 1 365 ? -3.58 29.875 20.062 1 93.44 365 LEU B C 1
ATOM 5579 O O . LEU B 1 365 ? -4.176 30.531 20.922 1 93.44 365 LEU B O 1
ATOM 5583 N N . ILE B 1 366 ? -2.348 30.016 19.75 1 94.19 366 ILE B N 1
ATOM 5584 C CA . ILE B 1 366 ? -1.492 30.953 20.469 1 94.19 366 ILE B CA 1
ATOM 5585 C C . ILE B 1 366 ? -1.738 32.375 19.953 1 94.19 366 ILE B C 1
ATOM 5587 O O . ILE B 1 366 ? -1.718 32.625 18.75 1 94.19 366 ILE B O 1
ATOM 5591 N N . ARG B 1 367 ? -2.006 33.219 20.906 1 91.19 367 ARG B N 1
ATOM 5592 C CA . ARG B 1 367 ? -2.139 34.625 20.578 1 91.19 367 ARG B CA 1
ATOM 5593 C C . ARG B 1 367 ? -0.919 35.406 21.047 1 91.19 367 ARG B C 1
ATOM 5595 O O . ARG B 1 367 ? -0.537 35.344 22.219 1 91.19 367 ARG B O 1
ATOM 5602 N N . ALA B 1 368 ? -0.247 35.938 20.078 1 80.5 368 ALA B N 1
ATOM 5603 C CA . ALA B 1 368 ? 0.972 36.656 20.422 1 80.5 368 ALA B CA 1
ATOM 5604 C C . ALA B 1 368 ? 0.65 38.062 20.906 1 80.5 368 ALA B C 1
ATOM 5606 O O . ALA B 1 368 ? -0.377 38.625 20.531 1 80.5 368 ALA B O 1
#

InterPro domains:
  IPR011032 GroES-like superfamily [SSF50129] (32-163)
  IPR013149 Alcohol dehydrogenase-like, C-terminal [PF00107] (169-298)
  IPR013154 Alcohol dehydrogenase-like, N-terminal [PF08240] (46-107)
  IPR020843 Enoylreductase domain [SM00829] (29-366)
  IPR036291 NAD(P)-binding domain superfamily [SSF51735] (132-322)
  IPR051034 Mitochondrial Enoyl-ACP Reductase [PTHR43981] (8-342)

Organism: Ostreococcus tauri (NCBI:txid70448)

Foldseek 3Di:
DPPPPPPPPPQPWDWWWAWWFAAADQCLPGIDIDGGHTAGDDAAAQKFKWFFFKAFDDPLQRCLSNVNHPPRDGDGAGTGQWGKTFTCGGHPNNPDDGGFIWMFALPDRRYRLIGMHMDGSVRIDTDDPPQDRVCRRVQQPQLLLLVCQCVVQVDAAPFEEEEEPLLDSNNLSNQLVCQVRNYAYEYEDAADPDPVVRVVSQVVSVVSHHPHYDHQDLDPDDDDDPVLLVNLCRHQEYEDAAADSSVVVNLVSHHFPPNGEYEYEHHQNVYHHDDDPCSCPVRNYYYYYDYPSVVQVVCCVPPVRPVSVVSSVVSSVCSVVVSDDDDPVQEDEDESNCVSVVQVVLCVVCVVPVRPPSAPSHIYMYGD/DDPPPPPPPPQPWDWWWAWWFAAADQCLPGIDIDGGHTAGDDAAAQKFKWFFFKAFDDPLQRCLSNVNHPPRDGDGAGTGQWGKTFTCGHHPNNPDDGGFIWMFDLPDRRYRLIGMHMDGSVRIDTDDPVQDRQCRRVPQPQLLLLVCQCVVVVQAAPFEEEEEPLLDSNNLSNQLVCQVRNYAYEYEDAADPDPVVRVVSQVVSVVSHHPHYDHQDLDPDDDDDPVLLVNLCRHQEYEDAAADSSVVVNLVSHHFPPNGEYEYEHHQNVYHHDDDPCSCPVRNYYYYYDYVSVVQVVCCVPPVRPVSVVSSVVSSVCSVVVSDDDDPVQEDEDESNCVSVVQVVLCVVCVVPVRPPSAPSHIYMYGD

Solvent-accessible surface area (backbone atoms only — not comparable to full-atom values): 37787 Å² total; per-residue (Å²): 134,80,77,73,71,73,73,71,75,70,72,63,67,42,60,33,43,26,39,34,25,66,51,68,32,59,62,74,76,38,54,40,79,38,68,69,42,77,33,69,60,78,56,53,50,39,18,25,28,30,40,28,51,28,16,42,70,48,73,67,42,54,31,29,42,44,62,74,32,90,87,49,73,71,56,66,43,40,51,34,74,36,18,22,25,30,28,74,40,54,7,87,62,32,86,59,54,64,68,41,36,31,26,46,36,91,73,45,80,70,33,38,45,28,35,57,48,59,43,55,40,83,24,42,41,79,46,67,82,83,51,53,65,75,56,45,11,48,40,76,53,35,47,42,43,25,50,48,55,49,62,73,67,63,72,44,65,74,32,20,36,35,31,41,58,27,84,37,67,36,28,40,38,35,30,18,52,30,43,72,54,47,27,40,33,42,27,21,39,64,74,50,98,40,72,66,54,26,48,52,52,47,50,53,41,40,73,36,39,30,71,39,74,43,77,48,59,86,61,87,74,84,83,68,55,70,67,56,48,55,44,25,70,44,10,39,39,33,44,32,33,32,26,29,60,61,41,39,52,48,61,71,40,39,26,62,67,63,75,11,34,40,34,29,63,42,42,63,66,73,34,40,36,56,43,53,54,55,45,18,39,70,23,34,36,31,40,34,39,43,41,63,70,57,53,51,53,50,28,37,73,74,54,70,35,51,58,56,52,50,49,52,51,52,52,49,49,30,42,74,72,56,51,39,77,79,61,68,88,44,47,40,83,31,48,58,87,46,44,59,62,52,50,43,53,32,46,54,51,17,72,70,35,94,47,68,47,69,67,55,96,40,46,46,30,31,34,77,135,80,78,73,74,74,72,71,74,69,72,63,65,43,60,32,43,26,38,34,24,67,52,67,32,61,61,73,74,39,55,40,79,38,67,71,40,78,32,68,59,78,58,53,50,37,18,24,29,32,40,30,52,29,18,43,68,48,73,66,42,53,32,30,41,44,62,76,32,89,86,51,72,72,59,66,43,39,52,36,76,36,19,21,25,32,28,73,39,54,7,87,62,33,85,60,56,65,69,43,34,30,26,47,36,90,73,45,80,70,35,37,45,28,35,56,47,59,43,55,40,84,24,42,43,79,47,67,81,85,51,53,65,75,55,46,11,47,40,77,52,35,47,43,43,24,51,48,55,47,62,73,67,62,74,43,65,74,32,19,36,37,31,40,55,27,83,37,68,35,29,40,37,35,30,19,51,30,41,72,56,48,26,41,33,41,28,22,40,63,73,49,97,40,71,66,55,26,48,51,51,48,50,54,42,41,74,35,40,30,71,39,75,43,77,48,57,86,63,89,73,84,81,70,55,70,67,56,47,56,45,25,69,44,9,39,39,32,44,34,34,31,26,28,61,59,40,40,53,48,62,70,41,39,26,61,68,64,74,12,36,40,36,31,62,43,42,64,67,73,35,40,36,56,42,52,53,54,45,18,39,72,23,34,36,32,38,36,41,42,41,63,70,59,53,51,53,50,28,38,74,74,55,70,34,50,58,57,54,50,49,51,51,51,53,49,48,31,40,74,72,57,51,38,79,78,62,68,88,45,45,39,84,32,49,59,87,45,43,58,61,53,51,44,52,33,45,54,52,17,73,70,35,93,49,68,50,68,68,54,97,37,47,46,31,30,32,76

Radius of gyration: 32.02 Å; Cα contacts (8 Å, |Δi|>4): 1616; chains: 2; bounding box: 96×96×69 Å

Nearest PDB structures (foldseek):
  3gms-assembly1_A  TM=8.699E-01  e=4.041E-28  Bacillus thuringiensis
  6lii-assembly1_B  TM=7.965E-01  e=1.619E-26  Homo sapiens
  6lhr-assembly2_D  TM=7.891E-01  e=2.627E-26  Homo sapiens
  6lii-assembly2_C  TM=7.869E-01  e=2.618E-25  Homo sapiens
  8b27-assembly1_B  TM=8.228E-01  e=9.671E-18  Catharanthus roseus

pLDDT: mean 91.06, std 13.7, range [27.64, 98.88]

Sequence (736 aa):
MRALAAVRHTARRAHTQALWHDVRGPPCEVLTFRDDVPVETTVEGDRVRVRILASPVNPSDVNAIEGTYPGARAPPRVPGAEGVGEITEAGPASGRMVGERVVANRSYDGGTWRREVVASAKMFDVIDRDVPVHEAAMITVNPCTAWRLLEDSGAREGETVVVNAATSGVGRALLQLARGRGIRTIAMCRPRESAVATEEAYESLRADGADVVLADTDSTRLRLDERTRELASRARFGFNAVGGHSAQIMLRLLQPESGSELVTYGGMSKQPLVAPTGAFIFKDIALKGFWLSRWLARDEIETGGAGRLDMLARVSDAIRSGTLRTPLDRVRDVPLADVLRVLRTDADADARTDVQTSIGRRKILIRAMRALAAVRHTARRAHTQALWHDVRGPPCEVLTFRDDVPVETTVEGDRVRVRILASPVNPSDVNAIEGTYPGARAPPRVPGAEGVGEITEAGPASGRMVGERVVANRSYDGGTWRREVVASAKMFDVIDRDVPVHEAAMITVNPCTAWRLLEDSGAREGETVVVNAATSGVGRALLQLARGRGIRTIAMCRPRESAVATEEAYESLRADGADVVLADTDSTRLRLDERTRELASRARFGFNAVGGHSAQIMLRLLQPESGSELVTYGGMSKQPLVAPTGAFIFKDIALKGFWLSRWLARDEIETGGAGRLDMLARVSDAIRSGTLRTPLDRVRDVPLADVLRVLRTDADADARTDVQTSIGRRKILIRA